Protein AF-A0A7Y4XYX1-F1 (afdb_monomer)

Foldseek 3Di:
DDDDDDDDDDPPPPPPPPPDPDDDFKAFDPVLFFFQKWKFQKAAAPDQKKKKKKKWQAAQFWFKKKKFQAFWFQGARLDIWIWTAAGGGMFMWMWYADPVGFTWIAGPAQTQIVVRADNVTDGGHQQQFPPGDSLRSRMGIMMMGTLFTFQDPQCNQQRDDDPRHGNHSCSVVVCDVVQQWDAADAAKQFLNRHGHDDATHRGFKHRGGMAMKMWMANNQLREIEITGTRGMHQQADGGGGDDGCPDLQDVCPPALQGGQRQKAWDAAPVGIDIDGQPDHSPPQDQVPPPQDLHGDTPPNDPSPNSMDRHRNPRLWQNLFFQKWKDKFAEDDLPAQFDKWKKWKKAFRCLSSQAAAALDFDWPDDPPPRDIGQGRRGDPPASKFWKWWWWAAPVGDIDTPFADDDDPPDPDGHTDIDNINIEIEIEYAPPDDDARPFNNDPRYDYDHDPDRITMIMIGRHPHPDVDPDDSSYRGHGRIFIWMKMKTANNVDSSHIYIYTGGIDGHRHD

Nearest PDB structures (foldseek):
  7n8g-assembly1_B  TM=4.704E-01  e=9.169E-02  Homo sapiens
  7n57-assembly1_B  TM=4.884E-01  e=1.777E-01  Homo sapiens
  4uw5-assembly6_F  TM=4.939E-01  e=2.473E-01  Homo sapiens
  1q56-assembly1_A  TM=2.181E-01  e=4.062E-01  Gallus gallus
  1hn0-assembly1_A  TM=3.254E-01  e=6.759E+00  Proteus vulgaris

Structure (mmCIF, N/CA/C/O backbone):
data_AF-A0A7Y4XYX1-F1
#
_entry.id   AF-A0A7Y4XYX1-F1
#
loop_
_atom_site.group_PDB
_atom_site.id
_atom_site.type_symbol
_atom_site.label_atom_id
_atom_site.label_alt_id
_atom_site.label_comp_id
_atom_site.label_asym_id
_atom_site.label_entity_id
_atom_site.label_seq_id
_atom_site.pdbx_PDB_ins_code
_atom_site.Cartn_x
_atom_site.Cartn_y
_atom_site.Cartn_z
_atom_site.occupancy
_atom_site.B_iso_or_equiv
_atom_site.auth_seq_id
_atom_site.auth_comp_id
_atom_site.auth_asym_id
_atom_site.auth_atom_id
_atom_site.pdbx_PDB_model_num
ATOM 1 N N . MET A 1 1 ? 25.611 -60.795 -8.128 1.00 40.38 1 MET A N 1
ATOM 2 C CA . MET A 1 1 ? 26.509 -59.822 -7.470 1.00 40.38 1 MET A CA 1
ATOM 3 C C . MET A 1 1 ? 26.422 -58.515 -8.244 1.00 40.38 1 MET A C 1
ATOM 5 O O . MET A 1 1 ? 26.991 -58.467 -9.311 1.00 40.38 1 MET A O 1
ATOM 9 N N . PHE A 1 2 ? 25.654 -57.528 -7.774 1.00 30.88 2 PHE A N 1
ATOM 10 C CA . PHE A 1 2 ? 25.781 -56.094 -8.101 1.00 30.88 2 PHE A CA 1
ATOM 11 C C . PHE A 1 2 ? 24.945 -55.349 -7.049 1.00 30.88 2 PHE A C 1
ATOM 13 O O . PHE A 1 2 ? 23.715 -55.367 -7.079 1.00 30.88 2 PHE A O 1
ATOM 20 N N . LYS A 1 3 ? 25.619 -54.825 -6.018 1.00 29.83 3 LYS A N 1
ATOM 21 C CA . LYS A 1 3 ? 24.997 -54.106 -4.898 1.00 29.83 3 LYS A CA 1
ATOM 22 C C . LYS A 1 3 ? 24.680 -52.678 -5.348 1.00 29.83 3 LYS A C 1
ATOM 24 O O . LYS A 1 3 ? 25.569 -51.972 -5.807 1.00 29.83 3 LYS A O 1
ATOM 29 N N . LYS A 1 4 ? 23.418 -52.268 -5.197 1.00 34.66 4 LYS A N 1
ATOM 30 C CA . LYS A 1 4 ? 22.943 -50.898 -5.432 1.00 34.66 4 LYS A CA 1
ATOM 31 C C . LYS A 1 4 ? 23.562 -49.957 -4.392 1.00 34.66 4 LYS A C 1
ATOM 33 O O . LYS A 1 4 ? 23.208 -50.027 -3.217 1.00 34.66 4 LYS A O 1
ATOM 38 N N . THR A 1 5 ? 24.468 -49.084 -4.813 1.00 34.94 5 THR A N 1
ATOM 39 C CA . THR A 1 5 ? 24.958 -47.948 -4.026 1.00 34.94 5 THR A CA 1
ATOM 40 C C . THR A 1 5 ? 23.905 -46.842 -4.047 1.00 34.94 5 THR A C 1
ATOM 42 O O . THR A 1 5 ? 23.664 -46.211 -5.071 1.00 34.94 5 THR A O 1
ATOM 45 N N . LYS A 1 6 ? 23.234 -46.627 -2.911 1.00 33.09 6 LYS A N 1
ATOM 46 C CA . LYS A 1 6 ? 22.419 -45.430 -2.682 1.00 33.09 6 LYS A CA 1
ATOM 47 C C . LYS A 1 6 ? 23.367 -44.294 -2.299 1.00 33.09 6 LYS A C 1
ATOM 49 O O . LYS A 1 6 ? 24.020 -44.376 -1.263 1.00 33.09 6 LYS A O 1
ATOM 54 N N . ILE A 1 7 ? 23.448 -43.267 -3.138 1.00 34.38 7 ILE A N 1
ATOM 55 C CA . ILE A 1 7 ? 24.066 -41.985 -2.792 1.00 34.38 7 ILE A CA 1
ATOM 56 C C . ILE A 1 7 ? 23.113 -41.304 -1.806 1.00 34.38 7 ILE A C 1
ATOM 58 O O . ILE A 1 7 ? 21.995 -40.944 -2.166 1.00 34.38 7 ILE A O 1
ATOM 62 N N . ALA A 1 8 ? 23.523 -41.202 -0.544 1.00 28.36 8 ALA A N 1
ATOM 63 C CA . ALA A 1 8 ? 22.825 -40.415 0.460 1.00 28.36 8 ALA A CA 1
ATOM 64 C C . ALA A 1 8 ? 23.229 -38.946 0.279 1.00 28.36 8 ALA A C 1
ATOM 66 O O . ALA A 1 8 ? 24.360 -38.570 0.579 1.00 28.36 8 ALA A O 1
ATOM 67 N N . ALA A 1 9 ? 22.317 -38.128 -0.244 1.00 27.92 9 ALA A N 1
ATOM 68 C CA . ALA A 1 9 ? 22.434 -36.679 -0.178 1.00 27.92 9 ALA A CA 1
ATOM 69 C C . ALA A 1 9 ? 22.230 -36.253 1.284 1.00 27.92 9 ALA A C 1
ATOM 71 O O . ALA A 1 9 ? 21.150 -36.429 1.846 1.00 27.92 9 ALA A O 1
ATOM 72 N N . ALA A 1 10 ? 23.285 -35.744 1.916 1.00 27.44 10 ALA A N 1
ATOM 73 C CA . ALA A 1 10 ? 23.218 -35.166 3.247 1.00 27.44 10 ALA A CA 1
ATOM 74 C C . ALA A 1 10 ? 22.551 -33.784 3.165 1.00 27.44 10 ALA A C 1
ATOM 76 O O . ALA A 1 10 ? 23.208 -32.775 2.926 1.00 27.44 10 ALA A O 1
ATOM 77 N N . THR A 1 11 ? 21.234 -33.729 3.356 1.00 26.12 11 THR A N 1
ATOM 78 C CA . THR A 1 11 ? 20.535 -32.490 3.711 1.00 26.12 11 THR A CA 1
ATOM 79 C C . THR A 1 11 ? 20.850 -32.170 5.167 1.00 26.12 11 THR A C 1
ATOM 81 O O . THR A 1 11 ? 20.250 -32.734 6.082 1.00 26.12 11 THR A O 1
ATOM 84 N N . VAL A 1 12 ? 21.814 -31.283 5.397 1.00 26.92 12 VAL A N 1
ATOM 85 C CA . VAL A 1 12 ? 22.026 -30.679 6.714 1.00 26.92 12 VAL A CA 1
ATOM 86 C C . VAL A 1 12 ? 20.959 -29.599 6.899 1.00 26.92 12 VAL A C 1
ATOM 88 O O . VAL A 1 12 ? 21.118 -28.459 6.475 1.00 26.92 12 VAL A O 1
ATOM 91 N N . ALA A 1 13 ? 19.835 -29.983 7.502 1.00 28.19 13 ALA A N 1
ATOM 92 C CA . ALA A 1 13 ? 18.876 -29.049 8.074 1.00 28.19 13 ALA A CA 1
ATOM 93 C C . ALA A 1 13 ? 19.444 -28.537 9.409 1.00 28.19 13 ALA A C 1
ATOM 95 O O . ALA A 1 13 ? 19.307 -29.189 10.442 1.00 28.19 13 ALA A O 1
ATOM 96 N N . LEU A 1 14 ? 20.113 -27.382 9.393 1.00 25.75 14 LEU A N 1
ATOM 97 C CA . LEU A 1 14 ? 20.488 -26.662 10.613 1.00 25.75 14 LEU A CA 1
ATOM 98 C C . LEU A 1 14 ? 19.284 -25.851 11.112 1.00 25.75 14 LEU A C 1
ATOM 100 O O . LEU A 1 14 ? 19.189 -24.646 10.916 1.00 25.75 14 LEU A O 1
ATOM 104 N N . LEU A 1 15 ? 18.350 -26.541 11.767 1.00 35.44 15 LEU A N 1
ATOM 105 C CA . LEU A 1 15 ? 17.369 -25.932 12.667 1.00 35.44 15 LEU A CA 1
ATOM 106 C C . LEU A 1 15 ? 18.034 -25.725 14.034 1.00 35.44 15 LEU A C 1
ATOM 108 O O . LEU A 1 15 ? 17.844 -26.510 14.959 1.00 35.44 15 LEU A O 1
ATOM 112 N N . SER A 1 16 ? 18.834 -24.670 14.173 1.00 28.83 16 SER A N 1
ATOM 113 C CA . SER A 1 16 ? 19.237 -24.164 15.486 1.00 28.83 16 SER A CA 1
ATOM 114 C C . SER A 1 16 ? 18.281 -23.047 15.895 1.00 28.83 16 SER A C 1
ATOM 116 O O . SER A 1 16 ? 18.517 -21.872 15.619 1.00 28.83 16 SER A O 1
ATOM 118 N N . VAL A 1 17 ? 17.178 -23.422 16.546 1.00 34.75 17 VAL A N 1
ATOM 119 C CA . VAL A 1 17 ? 16.294 -22.481 17.245 1.00 34.75 17 VAL A CA 1
ATOM 120 C C . VAL A 1 17 ? 16.993 -22.070 18.541 1.00 34.75 17 VAL A C 1
ATOM 122 O O . VAL A 1 17 ? 16.792 -22.672 19.592 1.00 34.75 17 VAL A O 1
ATOM 125 N N . ALA A 1 18 ? 17.850 -21.053 18.470 1.00 29.06 18 ALA A N 1
ATOM 126 C CA . ALA A 1 18 ? 18.211 -20.294 19.657 1.00 29.06 18 ALA A CA 1
ATOM 127 C C . ALA A 1 18 ? 17.038 -19.353 19.962 1.00 29.06 18 ALA A C 1
ATOM 129 O O . ALA A 1 18 ? 16.850 -18.337 19.295 1.00 29.06 18 ALA A O 1
ATOM 130 N N . ALA A 1 19 ? 16.214 -19.727 20.941 1.00 31.66 19 ALA A N 1
ATOM 131 C CA . ALA A 1 19 ? 15.187 -18.861 21.502 1.00 31.66 19 ALA A CA 1
ATOM 132 C C . ALA A 1 19 ? 15.864 -17.718 22.273 1.00 31.66 19 ALA A C 1
ATOM 134 O O . ALA A 1 19 ? 16.053 -17.790 23.486 1.00 31.66 19 ALA A O 1
ATOM 135 N N . VAL A 1 20 ? 16.265 -16.667 21.560 1.00 33.00 20 VAL A N 1
ATOM 136 C CA . VAL A 1 20 ? 16.598 -15.391 22.188 1.00 33.00 20 VAL A CA 1
ATOM 137 C C . VAL A 1 20 ? 15.272 -14.710 22.504 1.00 33.00 20 VAL A C 1
ATOM 139 O O . VAL A 1 20 ? 14.516 -14.354 21.601 1.00 33.00 20 VAL A O 1
ATOM 142 N N . GLN A 1 21 ? 14.969 -14.577 23.795 1.00 34.16 21 GLN A N 1
ATOM 143 C CA . GLN A 1 21 ? 13.880 -13.732 24.278 1.00 34.16 21 GLN A CA 1
ATOM 144 C C . GLN A 1 21 ? 14.249 -12.265 24.033 1.00 34.16 21 GLN A C 1
ATOM 146 O O . GLN A 1 21 ? 14.722 -11.582 24.933 1.00 34.16 21 GLN A O 1
ATOM 151 N N . ASN A 1 22 ? 14.064 -11.786 22.808 1.00 36.97 22 ASN A N 1
ATOM 152 C CA . ASN A 1 22 ? 14.011 -10.358 22.535 1.00 36.97 22 ASN A CA 1
ATOM 153 C C . ASN A 1 22 ? 12.549 -9.979 22.324 1.00 36.97 22 ASN A C 1
ATOM 155 O O . ASN A 1 22 ? 11.786 -10.735 21.718 1.00 36.97 22 ASN A O 1
ATOM 159 N N . ALA A 1 23 ? 12.163 -8.814 22.840 1.00 46.81 23 ALA A N 1
ATOM 160 C CA . ALA A 1 23 ? 10.907 -8.170 22.496 1.00 46.81 23 ALA A CA 1
ATOM 161 C C . ALA A 1 23 ? 10.681 -8.224 20.972 1.00 46.81 23 ALA A C 1
ATOM 163 O O . ALA A 1 23 ? 11.627 -8.151 20.189 1.00 46.81 23 ALA A O 1
ATOM 164 N N . SER A 1 24 ? 9.430 -8.420 20.559 1.00 78.69 24 SER A N 1
ATOM 165 C CA . SER A 1 24 ? 9.021 -8.602 19.166 1.00 78.69 24 SER A CA 1
ATOM 166 C C . SER A 1 24 ? 9.495 -7.448 18.268 1.00 78.69 24 SER A C 1
ATOM 168 O O . SER A 1 24 ? 8.805 -6.444 18.147 1.00 78.69 24 SER A O 1
ATOM 170 N N . ALA A 1 25 ? 10.658 -7.600 17.634 1.00 82.75 25 ALA 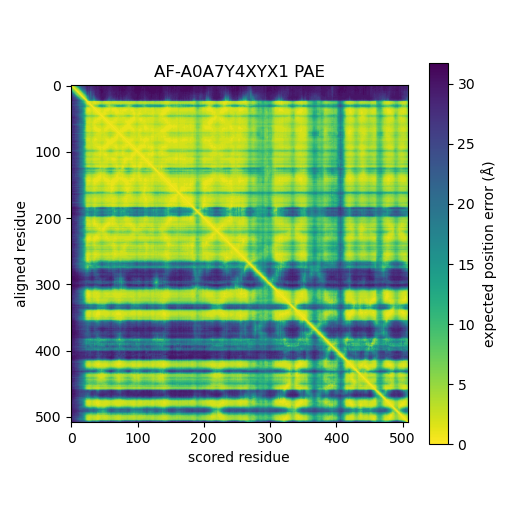A N 1
ATOM 171 C CA . ALA A 1 25 ? 11.253 -6.621 16.726 1.00 82.75 25 ALA A CA 1
ATOM 172 C C . ALA A 1 25 ? 10.533 -6.576 15.369 1.00 82.75 25 ALA A C 1
ATOM 174 O O . ALA A 1 25 ? 10.026 -7.607 14.904 1.00 82.75 25 ALA A O 1
ATOM 175 N N . VAL A 1 26 ? 10.516 -5.399 14.731 1.00 90.12 26 VAL A N 1
ATOM 176 C CA . VAL A 1 26 ? 9.963 -5.186 13.385 1.00 90.12 26 VAL A CA 1
ATOM 177 C C . VAL A 1 26 ? 10.693 -6.080 12.392 1.00 90.12 26 VAL A C 1
ATOM 179 O O . VAL A 1 26 ? 11.920 -6.111 12.356 1.00 90.12 26 VAL A O 1
ATOM 182 N N . ALA A 1 27 ? 9.951 -6.807 11.563 1.00 90.12 27 ALA A N 1
ATOM 183 C CA . ALA A 1 27 ? 10.533 -7.701 10.570 1.00 90.12 27 ALA A CA 1
ATOM 184 C C . ALA A 1 27 ? 9.602 -7.872 9.373 1.00 90.12 27 ALA A C 1
ATOM 186 O O . ALA A 1 27 ? 8.383 -7.741 9.500 1.00 90.12 27 ALA A O 1
ATOM 187 N N . ILE A 1 28 ? 10.169 -8.240 8.226 1.00 91.19 28 ILE A N 1
ATOM 188 C CA . ILE A 1 28 ? 9.367 -8.732 7.104 1.00 91.19 28 ILE A CA 1
ATOM 189 C C . ILE A 1 28 ? 8.772 -10.087 7.482 1.00 91.19 28 ILE A C 1
ATOM 191 O O . ILE A 1 28 ? 9.432 -10.944 8.075 1.00 91.19 28 ILE A O 1
ATOM 195 N N . ASP A 1 29 ? 7.493 -10.252 7.179 1.00 89.75 29 ASP A N 1
ATOM 196 C CA . ASP A 1 29 ? 6.760 -11.482 7.410 1.00 89.75 29 ASP A CA 1
ATOM 197 C C . ASP A 1 29 ? 6.753 -12.349 6.151 1.00 89.75 29 ASP A C 1
ATOM 199 O O . ASP A 1 29 ? 5.841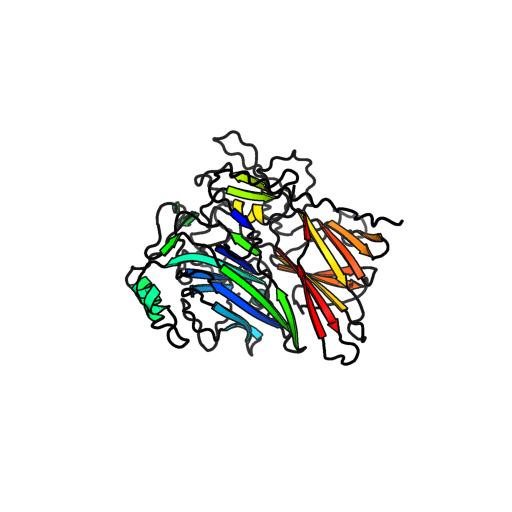 -12.284 5.331 1.00 89.75 29 ASP A O 1
ATOM 203 N N . GLU A 1 30 ? 7.770 -13.198 6.026 1.00 83.56 30 GLU A N 1
ATOM 204 C CA . GLU A 1 30 ? 7.888 -14.159 4.923 1.00 83.56 30 GLU A CA 1
ATOM 205 C C . GLU A 1 30 ? 6.758 -15.199 4.915 1.00 83.56 30 GLU A C 1
ATOM 207 O O . GLU A 1 30 ? 6.459 -15.781 3.877 1.00 83.56 30 GLU A O 1
ATOM 212 N N . SER A 1 31 ? 6.104 -15.425 6.062 1.00 77.31 31 SER A N 1
ATOM 213 C CA . SER A 1 31 ? 4.986 -16.366 6.163 1.00 77.31 31 SER A CA 1
ATOM 214 C C . SER A 1 31 ? 3.663 -15.782 5.664 1.00 77.31 31 SER A C 1
ATOM 216 O O . SER A 1 31 ? 2.738 -16.542 5.380 1.00 77.31 31 SER A O 1
ATOM 218 N N . GLY A 1 32 ? 3.555 -14.449 5.589 1.00 73.56 32 GLY A N 1
ATOM 219 C CA . GLY A 1 32 ? 2.331 -13.731 5.228 1.00 73.56 32 GLY A CA 1
ATOM 220 C C . GLY A 1 32 ? 1.150 -13.952 6.185 1.00 73.56 32 GLY A C 1
ATOM 221 O O . GLY A 1 32 ? 0.007 -13.763 5.776 1.00 73.56 32 GLY A O 1
ATOM 222 N N . GLN A 1 33 ? 1.394 -14.391 7.424 1.00 79.38 33 GLN A N 1
ATOM 223 C CA . GLN A 1 33 ? 0.358 -14.792 8.390 1.00 79.38 33 GLN A CA 1
ATOM 224 C C . GLN A 1 33 ? 0.300 -13.937 9.659 1.00 79.38 33 GLN A C 1
ATOM 226 O O . GLN A 1 33 ? -0.669 -14.035 10.404 1.00 79.38 33 GLN A O 1
ATOM 231 N N . ASN A 1 34 ? 1.308 -13.113 9.924 1.00 89.38 34 ASN A N 1
ATOM 232 C CA . ASN A 1 34 ? 1.463 -12.323 11.147 1.00 89.38 34 ASN A CA 1
ATOM 233 C C . ASN A 1 34 ? 1.621 -10.824 10.858 1.00 89.38 34 ASN A C 1
ATOM 235 O O . ASN A 1 34 ? 1.906 -10.040 11.765 1.00 89.38 34 ASN A O 1
ATOM 239 N N . ALA A 1 35 ? 1.445 -10.410 9.603 1.00 95.56 35 ALA A N 1
ATOM 240 C CA . ALA A 1 35 ? 1.638 -9.029 9.203 1.00 95.56 35 ALA A CA 1
ATOM 241 C C . ALA A 1 35 ? 0.633 -8.100 9.893 1.00 95.56 35 ALA A C 1
ATOM 243 O O . ALA A 1 35 ? -0.556 -8.404 9.993 1.00 95.56 35 ALA A O 1
ATOM 244 N N . GLN A 1 36 ? 1.132 -6.959 10.350 1.00 97.06 36 GLN A N 1
ATOM 245 C CA . GLN A 1 36 ? 0.350 -5.819 10.824 1.00 97.06 36 GLN A CA 1
ATOM 246 C C . GLN A 1 36 ? 0.325 -4.703 9.774 1.00 97.06 36 GLN A C 1
ATOM 248 O O . GLN A 1 36 ? -0.573 -3.871 9.790 1.00 97.06 36 GLN A O 1
ATOM 253 N N . VAL A 1 37 ? 1.298 -4.680 8.858 1.00 98.06 37 VAL A N 1
ATOM 254 C CA . VAL A 1 37 ? 1.382 -3.707 7.766 1.00 98.06 37 VAL A CA 1
ATOM 255 C C . VAL A 1 37 ? 1.563 -4.446 6.443 1.00 98.06 37 VAL A C 1
ATOM 257 O O . VAL A 1 37 ? 2.356 -5.384 6.360 1.00 98.06 37 VAL A O 1
ATOM 260 N N . LEU A 1 38 ? 0.842 -4.013 5.411 1.00 98.25 38 LEU A N 1
ATOM 261 C CA . LEU A 1 38 ? 1.029 -4.428 4.023 1.00 98.25 38 LEU A CA 1
ATOM 262 C C . LEU A 1 38 ? 1.342 -3.184 3.189 1.00 98.25 38 LEU A C 1
ATOM 264 O O . LEU A 1 38 ? 0.570 -2.226 3.199 1.00 98.25 38 LEU A O 1
ATOM 268 N N . VAL A 1 39 ? 2.446 -3.205 2.443 1.00 98.25 39 VAL A N 1
ATOM 269 C CA . VAL A 1 39 ? 2.768 -2.148 1.474 1.00 98.25 39 VAL A CA 1
ATOM 270 C C . VAL A 1 39 ? 2.703 -2.738 0.072 1.00 98.25 39 VAL A C 1
ATOM 272 O O . VAL A 1 39 ? 3.575 -3.512 -0.326 1.00 98.25 39 VAL A O 1
ATOM 275 N N . PHE A 1 40 ? 1.648 -2.407 -0.669 1.00 98.31 40 PHE A N 1
ATOM 276 C CA . PHE A 1 40 ? 1.491 -2.813 -2.061 1.00 98.31 40 PHE A CA 1
ATOM 277 C C . PHE A 1 40 ? 2.304 -1.876 -2.948 1.00 98.31 40 PHE A C 1
ATOM 279 O O . PHE A 1 40 ? 2.088 -0.668 -2.881 1.00 98.31 40 PHE A O 1
ATOM 286 N N . PRO A 1 41 ? 3.195 -2.396 -3.804 1.00 97.44 41 PRO A N 1
ATOM 287 C CA . PRO A 1 41 ? 4.208 -1.575 -4.458 1.00 97.44 41 PRO A CA 1
ATOM 288 C C . PRO A 1 41 ? 3.654 -0.639 -5.531 1.00 97.44 41 PRO A C 1
ATOM 290 O O . PRO A 1 41 ? 4.322 0.340 -5.851 1.00 97.44 41 PRO A O 1
ATOM 293 N N . TYR A 1 42 ? 2.484 -0.936 -6.110 1.00 98.06 42 TYR A N 1
ATOM 294 C CA . TYR A 1 42 ? 1.976 -0.180 -7.250 1.00 98.06 42 TYR A CA 1
ATOM 295 C C . TYR A 1 42 ? 0.459 -0.246 -7.411 1.00 98.06 42 TYR A C 1
ATOM 297 O O . TYR A 1 42 ? -0.139 -1.305 -7.197 1.00 98.06 42 TYR A O 1
ATOM 305 N N . TYR A 1 43 ? -0.127 0.867 -7.848 1.00 97.94 43 TYR A N 1
ATOM 306 C CA . TYR A 1 43 ? -1.399 0.953 -8.558 1.00 97.94 43 TYR A CA 1
ATOM 307 C C . TYR A 1 43 ? -1.222 1.752 -9.848 1.00 97.94 43 TYR A C 1
ATOM 309 O O . TYR A 1 43 ? -0.420 2.684 -9.911 1.00 97.94 43 TYR A O 1
ATOM 317 N N . ASN A 1 44 ? -2.034 1.421 -10.846 1.00 96.50 44 ASN A N 1
ATOM 318 C CA . ASN A 1 44 ? -2.178 2.167 -12.083 1.00 96.50 44 ASN A CA 1
ATOM 319 C C . ASN A 1 44 ? -3.651 2.263 -12.512 1.00 96.50 44 ASN A C 1
ATOM 321 O O . ASN A 1 44 ? -4.394 1.278 -12.469 1.00 96.50 44 ASN A O 1
ATOM 325 N N . THR A 1 45 ? -4.045 3.455 -12.951 1.00 96.25 45 THR A N 1
ATOM 326 C CA . THR A 1 45 ? -5.351 3.773 -13.556 1.00 96.25 45 THR A CA 1
ATOM 327 C C . THR A 1 45 ? -5.217 4.440 -14.934 1.00 96.25 45 THR A C 1
ATOM 329 O O . THR A 1 45 ? -6.202 4.874 -15.529 1.00 96.25 45 THR A O 1
ATOM 332 N N . ASN A 1 46 ? -3.990 4.554 -15.453 1.00 92.94 46 ASN A N 1
ATOM 333 C CA . ASN A 1 46 ? -3.702 5.148 -16.752 1.00 92.94 46 ASN A CA 1
ATOM 334 C C . ASN A 1 46 ? -3.945 4.172 -17.904 1.00 92.94 46 ASN A C 1
ATOM 336 O O . ASN A 1 46 ? -3.746 2.968 -17.781 1.00 92.94 46 ASN A O 1
ATOM 340 N N . ASN A 1 47 ? -4.286 4.717 -19.074 1.00 89.56 47 ASN A N 1
ATOM 341 C CA . ASN A 1 47 ? -4.124 4.038 -20.364 1.00 89.56 47 ASN A CA 1
ATOM 342 C C . ASN A 1 47 ? -4.747 2.626 -20.437 1.00 89.56 47 ASN A C 1
ATOM 344 O O . ASN A 1 47 ? -4.132 1.691 -20.956 1.00 89.56 47 ASN A O 1
ATOM 348 N N . GLY A 1 48 ? -5.969 2.477 -19.912 1.00 89.25 48 GLY A N 1
ATOM 349 C CA . GLY A 1 48 ? -6.714 1.212 -19.915 1.00 89.25 48 GLY A CA 1
ATOM 350 C C . GLY A 1 48 ? -6.419 0.287 -18.735 1.00 89.25 48 GLY A C 1
ATOM 351 O O . GLY A 1 48 ? -6.953 -0.820 -18.705 1.00 89.25 48 GLY A O 1
ATOM 352 N N . PHE A 1 49 ? -5.602 0.722 -17.771 1.00 94.25 49 PHE A N 1
ATOM 353 C CA . PHE A 1 49 ? -5.368 -0.025 -16.543 1.00 94.25 49 PHE A CA 1
ATOM 354 C C . PHE A 1 49 ? -6.413 0.257 -15.466 1.00 94.25 49 PHE A C 1
ATOM 356 O O . PHE A 1 49 ? -6.886 1.380 -15.293 1.00 94.25 49 PHE A O 1
ATOM 363 N N . GLN A 1 50 ? -6.693 -0.781 -14.688 1.00 96.56 50 GLN A N 1
ATOM 364 C CA . GLN A 1 50 ? -7.294 -0.691 -13.366 1.00 96.56 50 GLN A CA 1
ATOM 365 C C . GLN A 1 50 ? -6.536 -1.602 -12.402 1.00 96.56 50 GLN A C 1
ATOM 367 O O . GLN A 1 50 ? -5.963 -2.616 -12.803 1.00 96.56 50 GLN A O 1
ATOM 372 N N . SER A 1 51 ? -6.539 -1.256 -11.120 1.00 97.94 51 SER A N 1
ATOM 373 C CA . SER A 1 51 ? -5.853 -2.015 -10.072 1.00 97.94 51 SER A CA 1
ATOM 374 C C . SER A 1 51 ? -6.844 -2.471 -9.023 1.00 97.94 51 SER A C 1
ATOM 376 O O . SER A 1 51 ? -7.620 -1.656 -8.536 1.00 97.94 51 SER A O 1
ATOM 378 N N . ALA A 1 52 ? -6.804 -3.737 -8.631 1.00 97.62 52 ALA A N 1
ATOM 379 C CA . ALA A 1 52 ? -7.660 -4.253 -7.569 1.00 97.62 52 ALA A CA 1
ATOM 380 C C . ALA A 1 52 ? -6.832 -4.843 -6.432 1.00 97.62 52 ALA A C 1
ATOM 382 O O . ALA A 1 52 ? -5.803 -5.478 -6.664 1.00 97.62 52 ALA A O 1
ATOM 383 N N . TYR A 1 53 ? -7.304 -4.635 -5.207 1.00 98.50 53 TYR A N 1
ATOM 384 C CA . TYR A 1 53 ? -6.632 -5.005 -3.967 1.00 98.50 53 TYR A CA 1
ATOM 385 C C . TYR A 1 53 ? -7.530 -5.912 -3.152 1.00 98.50 53 TYR A C 1
ATOM 387 O O . TYR A 1 53 ? -8.732 -5.680 -3.053 1.00 98.50 53 TYR A O 1
ATOM 395 N N . ASN A 1 54 ? -6.919 -6.927 -2.555 1.00 97.81 54 ASN A N 1
ATOM 396 C CA . ASN A 1 54 ? -7.584 -7.943 -1.761 1.00 97.81 54 ASN A CA 1
ATOM 397 C C . ASN A 1 54 ? -6.840 -8.066 -0.436 1.00 97.81 54 ASN A C 1
ATOM 399 O O . ASN A 1 54 ? -5.646 -8.375 -0.418 1.00 97.81 54 ASN A O 1
ATOM 403 N N . ILE A 1 55 ? -7.534 -7.801 0.664 1.00 98.12 55 ILE A N 1
ATOM 404 C CA . ILE A 1 55 ? -6.981 -7.759 2.016 1.00 98.12 55 ILE A CA 1
ATOM 405 C C . ILE A 1 55 ? -7.776 -8.745 2.864 1.00 98.12 55 ILE A C 1
ATOM 407 O O . ILE A 1 55 ? -9.001 -8.717 2.884 1.00 98.12 55 ILE A O 1
ATOM 411 N N . ARG A 1 56 ? -7.086 -9.626 3.581 1.00 97.44 56 ARG A N 1
ATOM 412 C CA . ARG A 1 56 ? -7.683 -10.613 4.483 1.00 97.44 56 ARG A CA 1
ATOM 413 C C . ARG A 1 56 ? -7.297 -10.321 5.914 1.00 97.44 56 ARG A C 1
ATOM 415 O O . ARG A 1 56 ? -6.120 -10.123 6.207 1.00 97.44 56 ARG A O 1
ATOM 422 N N . ASN A 1 57 ? -8.278 -10.430 6.795 1.00 97.62 57 ASN A N 1
ATOM 423 C CA . ASN A 1 57 ? -8.060 -10.686 8.204 1.00 97.62 57 ASN A CA 1
ATOM 424 C C . ASN A 1 57 ? -8.096 -12.199 8.418 1.00 97.62 57 ASN A C 1
ATOM 426 O O . ASN A 1 57 ? -9.158 -12.804 8.367 1.00 97.62 57 ASN A O 1
ATOM 430 N N . THR A 1 58 ? -6.956 -12.829 8.678 1.00 96.31 58 THR A N 1
ATOM 431 C CA . THR A 1 58 ? -6.887 -14.287 8.874 1.00 96.31 58 THR A CA 1
ATOM 432 C C . THR A 1 58 ? -7.213 -14.723 10.305 1.00 96.31 58 THR A C 1
ATOM 434 O O . THR A 1 58 ? -7.222 -15.915 10.608 1.00 96.31 58 THR A O 1
ATOM 437 N N . THR A 1 59 ? -7.488 -13.775 11.203 1.00 97.19 59 THR A N 1
ATOM 438 C CA . THR A 1 59 ? -7.662 -14.044 12.633 1.00 97.19 59 THR A CA 1
ATOM 439 C C . THR A 1 59 ? -9.130 -14.175 13.030 1.00 97.19 59 THR A C 1
ATOM 441 O O . THR A 1 59 ? -10.043 -13.773 12.311 1.00 97.19 59 THR A O 1
ATOM 444 N N . ASN A 1 60 ? -9.366 -14.681 14.241 1.00 96.94 60 ASN A N 1
ATOM 445 C CA . ASN A 1 60 ? -10.689 -14.708 14.863 1.00 96.94 60 ASN A CA 1
ATOM 446 C C . ASN A 1 60 ? -11.066 -13.380 15.562 1.00 96.94 60 ASN A C 1
ATOM 448 O O . ASN A 1 60 ? -12.041 -13.337 16.312 1.00 96.94 60 ASN A O 1
ATOM 452 N N . GLN A 1 61 ? -10.296 -12.310 15.352 1.00 97.69 61 GLN A N 1
ATOM 453 C CA . GLN A 1 61 ? -10.473 -11.016 16.009 1.00 97.69 61 GLN A CA 1
ATOM 454 C C . GLN A 1 61 ? -11.003 -9.976 15.023 1.00 97.69 61 GLN A C 1
ATOM 456 O O . GLN A 1 61 ? -10.689 -10.030 13.841 1.00 97.69 61 GLN A O 1
ATOM 461 N N . THR A 1 62 ? -11.796 -9.016 15.503 1.00 98.56 62 THR A N 1
ATOM 462 C CA . THR A 1 62 ? -12.225 -7.870 14.683 1.00 98.56 62 THR A CA 1
ATOM 463 C C . THR A 1 62 ? -11.088 -6.859 14.603 1.00 98.56 62 THR A C 1
ATOM 465 O O . THR A 1 62 ? -10.545 -6.477 15.639 1.00 98.56 62 THR A O 1
ATOM 468 N N . LYS A 1 63 ? -10.730 -6.414 13.399 1.00 98.38 63 LYS A N 1
ATOM 469 C CA . LYS A 1 63 ? -9.606 -5.501 13.163 1.00 98.38 63 LYS A CA 1
ATOM 470 C C . LYS A 1 63 ? -10.089 -4.142 12.689 1.00 98.38 63 LYS A C 1
ATOM 472 O O . LYS A 1 63 ? -10.958 -4.065 11.828 1.00 98.38 63 LYS A O 1
ATOM 477 N N . ALA A 1 64 ? -9.482 -3.087 13.215 1.00 98.38 64 ALA A N 1
ATOM 478 C CA . ALA A 1 64 ? -9.539 -1.760 12.625 1.00 98.38 64 ALA A CA 1
ATOM 479 C C . ALA A 1 64 ? -8.267 -1.560 11.789 1.00 98.38 64 ALA A C 1
ATOM 481 O O . ALA A 1 64 ? -7.158 -1.804 12.266 1.00 98.38 64 ALA A O 1
ATOM 482 N N . VAL A 1 65 ? -8.424 -1.155 10.535 1.00 98.25 65 VAL A N 1
ATOM 483 C CA . VAL A 1 65 ? -7.348 -1.083 9.541 1.00 98.25 65 VAL A CA 1
ATOM 484 C C . VAL A 1 65 ? -7.415 0.265 8.834 1.00 98.25 65 VAL A C 1
ATOM 486 O O . VAL A 1 65 ? -8.490 0.683 8.422 1.00 98.25 65 VAL A O 1
ATOM 489 N N . LYS A 1 66 ? -6.283 0.947 8.687 1.00 97.75 66 LYS A N 1
ATOM 490 C CA . LYS A 1 66 ? -6.140 2.162 7.881 1.00 97.75 66 LYS A CA 1
ATOM 491 C C . LYS A 1 66 ? -5.677 1.758 6.483 1.00 97.75 66 LYS A C 1
ATOM 493 O O . LYS A 1 66 ? -4.678 1.053 6.361 1.00 97.75 66 LYS A O 1
ATOM 498 N N . VAL A 1 67 ? -6.376 2.208 5.446 1.00 98.31 67 VAL A N 1
ATOM 499 C CA . VAL A 1 67 ? -5.949 2.080 4.045 1.00 98.31 67 VAL A CA 1
ATOM 500 C C . VAL A 1 67 ? -5.576 3.465 3.537 1.00 98.31 67 VAL A C 1
ATOM 502 O O . VAL A 1 67 ? -6.361 4.403 3.678 1.00 98.31 67 VAL A O 1
ATOM 505 N N . ARG A 1 68 ? -4.386 3.596 2.950 1.00 95.69 68 ARG A N 1
ATOM 506 C CA . ARG A 1 68 ? -3.865 4.854 2.403 1.00 95.69 68 ARG A CA 1
ATOM 507 C C . ARG A 1 68 ? -3.441 4.647 0.962 1.00 95.69 68 ARG A C 1
ATOM 509 O O . ARG A 1 68 ? -2.711 3.707 0.655 1.00 95.69 68 ARG A O 1
ATOM 516 N N . ILE A 1 69 ? -3.887 5.537 0.089 1.00 97.44 69 ILE A N 1
ATOM 517 C CA . ILE A 1 69 ? -3.512 5.562 -1.318 1.00 97.44 69 ILE A CA 1
ATOM 518 C C . ILE A 1 69 ? -2.573 6.746 -1.512 1.00 97.44 69 ILE A C 1
ATOM 520 O O . ILE A 1 69 ? -2.949 7.897 -1.283 1.00 97.44 69 ILE A O 1
ATOM 524 N N . ARG A 1 70 ? -1.339 6.443 -1.910 1.00 94.38 70 ARG A N 1
ATOM 525 C CA . ARG A 1 70 ? -0.239 7.401 -2.023 1.00 94.38 70 ARG A CA 1
ATOM 526 C C . ARG A 1 70 ? 0.107 7.610 -3.489 1.00 94.38 70 ARG A C 1
ATOM 528 O O . ARG A 1 70 ? 0.269 6.634 -4.213 1.00 94.38 70 ARG A O 1
ATOM 535 N N . GLU A 1 71 ? 0.207 8.847 -3.956 1.00 94.50 71 GLU A N 1
ATOM 536 C CA . GLU A 1 71 ? 0.583 9.131 -5.352 1.00 94.50 71 GLU A CA 1
ATOM 537 C C . GLU A 1 71 ? 2.082 8.933 -5.639 1.00 94.50 71 GLU A C 1
ATOM 539 O O . GLU A 1 71 ? 2.922 8.964 -4.740 1.00 94.50 71 GLU A O 1
ATOM 544 N N . SER A 1 72 ? 2.413 8.693 -6.909 1.00 92.00 72 SER A N 1
ATOM 545 C CA . SER A 1 72 ? 3.742 8.246 -7.346 1.00 92.00 72 SER A CA 1
ATOM 546 C C . SER A 1 72 ? 4.878 9.252 -7.163 1.00 92.00 72 SER A C 1
ATOM 548 O O . SER A 1 72 ? 6.030 8.839 -7.090 1.00 92.00 72 SER A O 1
ATOM 550 N N . LYS A 1 73 ? 4.617 10.559 -7.143 1.00 88.25 73 LYS A N 1
ATOM 551 C CA . LYS A 1 73 ? 5.643 11.606 -7.207 1.00 88.25 73 LYS A CA 1
ATOM 552 C C . LYS A 1 73 ? 6.254 11.898 -5.842 1.00 88.25 73 LYS A C 1
ATOM 554 O O . LYS A 1 73 ? 7.473 11.841 -5.715 1.00 88.25 73 LYS A O 1
ATOM 559 N N . LEU A 1 74 ? 5.422 12.236 -4.858 1.00 84.19 74 LEU A N 1
ATOM 560 C CA . LEU A 1 74 ? 5.827 12.717 -3.532 1.00 84.19 74 LEU A CA 1
ATOM 561 C C . LEU A 1 74 ? 5.201 11.900 -2.389 1.00 84.19 74 LEU A C 1
ATOM 563 O O . LEU A 1 74 ? 5.343 12.285 -1.228 1.00 84.19 74 LEU A O 1
ATOM 567 N N . SER A 1 75 ? 4.490 10.807 -2.696 1.00 88.06 75 SER A N 1
ATOM 568 C CA . SER A 1 75 ? 3.732 10.010 -1.723 1.00 88.06 75 SER A CA 1
ATOM 569 C C . SER A 1 75 ? 2.679 10.827 -0.956 1.00 88.06 75 SER A C 1
ATOM 571 O O . SER A 1 75 ? 2.435 10.680 0.244 1.00 88.06 75 SER A O 1
ATOM 573 N N . ASN A 1 76 ? 2.021 11.766 -1.631 1.00 86.50 76 ASN A N 1
ATOM 574 C CA . ASN A 1 76 ? 0.871 12.456 -1.051 1.00 86.50 76 ASN A CA 1
ATOM 575 C C . ASN A 1 76 ? -0.344 11.531 -0.886 1.00 86.50 76 ASN A C 1
ATOM 577 O O . ASN A 1 76 ? -0.609 10.687 -1.741 1.00 86.50 76 ASN A O 1
ATOM 581 N N . ASP A 1 77 ? -1.068 11.691 0.226 1.00 87.75 77 ASP A N 1
ATOM 582 C CA . ASP A 1 77 ? -2.265 10.909 0.563 1.00 87.75 77 ASP A CA 1
ATOM 583 C C . ASP A 1 77 ? -3.432 11.399 -0.272 1.00 87.75 77 ASP A C 1
ATOM 585 O O . ASP A 1 77 ? -4.215 12.260 0.113 1.00 87.75 77 ASP A O 1
ATOM 589 N N . VAL A 1 78 ? -3.551 10.846 -1.466 1.00 92.31 78 VAL A N 1
ATOM 590 C CA . VAL A 1 78 ? -4.622 11.238 -2.377 1.00 92.31 78 VAL A CA 1
ATOM 591 C C . VAL A 1 78 ? -5.972 10.666 -1.947 1.00 92.31 78 VAL A C 1
ATOM 593 O O . VAL A 1 78 ? -7.009 11.160 -2.389 1.00 92.31 78 VAL A O 1
ATOM 596 N N . LEU A 1 79 ? -5.979 9.660 -1.067 1.00 94.06 79 LEU A N 1
ATOM 597 C CA . LEU A 1 79 ? -7.151 9.222 -0.314 1.00 94.06 79 LEU A CA 1
ATOM 598 C C . LEU A 1 79 ? -6.739 8.306 0.847 1.00 94.06 79 LEU A C 1
ATOM 600 O O . LEU A 1 79 ? -5.882 7.440 0.676 1.00 94.06 79 LEU A O 1
ATOM 604 N N . ASP A 1 80 ? -7.416 8.413 1.985 1.00 93.81 80 ASP A N 1
ATOM 605 C CA . ASP A 1 80 ? -7.312 7.444 3.072 1.00 93.81 80 ASP A CA 1
ATOM 606 C C . ASP A 1 80 ? -8.668 7.214 3.759 1.00 93.81 80 ASP A C 1
ATOM 608 O O . ASP A 1 80 ? -9.565 8.062 3.720 1.00 93.81 80 ASP A O 1
ATOM 612 N N . PHE A 1 81 ? -8.841 6.028 4.337 1.00 96.25 81 PHE A N 1
ATOM 613 C CA . PHE A 1 81 ? -10.051 5.627 5.054 1.00 96.25 81 PHE A CA 1
ATOM 614 C C . PHE A 1 81 ? -9.754 4.478 6.019 1.00 96.25 81 PHE A C 1
ATOM 616 O O . PHE A 1 81 ? -8.746 3.776 5.902 1.00 96.25 81 PHE A O 1
ATOM 623 N N . ASN A 1 82 ? -10.666 4.261 6.961 1.00 98.06 82 ASN A N 1
ATOM 624 C CA . ASN A 1 82 ? -10.611 3.136 7.884 1.00 98.06 82 ASN A CA 1
ATOM 625 C C . ASN A 1 82 ? -11.527 2.002 7.416 1.00 98.06 82 ASN A C 1
ATOM 627 O O . ASN A 1 82 ? -12.606 2.245 6.882 1.00 98.06 82 ASN A O 1
ATOM 631 N N . VAL A 1 83 ? -11.130 0.765 7.678 1.00 98.50 83 VAL A N 1
ATOM 632 C CA . VAL A 1 83 ? -11.881 -0.464 7.414 1.00 98.50 83 VAL A CA 1
ATOM 633 C C . VAL A 1 83 ? -11.993 -1.238 8.721 1.00 98.50 83 VAL A C 1
ATOM 635 O O . VAL A 1 83 ? -11.006 -1.401 9.437 1.00 98.50 83 VAL A O 1
ATOM 638 N N . TYR A 1 84 ? -13.193 -1.707 9.045 1.00 98.56 84 TYR A N 1
ATOM 639 C CA . TYR A 1 84 ? -13.457 -2.509 10.236 1.00 98.56 84 TYR A CA 1
ATOM 640 C C . TYR A 1 84 ? -13.817 -3.919 9.794 1.00 98.56 84 TYR A C 1
ATOM 642 O O . TYR A 1 84 ? -14.959 -4.203 9.441 1.00 98.56 84 TYR A O 1
ATOM 650 N N . MET A 1 85 ? -12.805 -4.777 9.787 1.00 98.44 85 MET A N 1
ATOM 651 C CA . MET A 1 85 ? -12.882 -6.141 9.285 1.00 98.44 85 MET A CA 1
ATOM 652 C C . MET A 1 85 ? -13.333 -7.070 10.404 1.00 98.44 85 MET A C 1
ATOM 654 O O . MET A 1 85 ? -12.700 -7.141 11.464 1.00 98.44 85 MET A O 1
ATOM 658 N N . SER A 1 86 ? -14.410 -7.808 10.170 1.00 98.06 86 SER A N 1
ATOM 659 C CA . SER A 1 86 ? -14.872 -8.847 11.089 1.00 98.06 86 SER A CA 1
ATOM 660 C C . SER A 1 86 ? -13.873 -10.025 11.165 1.00 98.06 86 SER A C 1
ATOM 662 O O . SER A 1 86 ? -12.869 -10.042 10.446 1.00 98.06 86 SER A O 1
ATOM 664 N N . PRO A 1 87 ? -14.044 -10.995 12.081 1.00 97.75 87 PRO A N 1
ATOM 665 C CA . PRO A 1 87 ? -13.207 -12.195 12.101 1.00 97.75 87 PRO A CA 1
ATOM 666 C C . PRO A 1 87 ? -13.233 -12.942 10.760 1.00 97.75 87 PRO A C 1
ATOM 668 O O . PRO A 1 87 ? -14.314 -13.160 10.221 1.00 97.75 87 PRO A O 1
ATOM 671 N N . GLN A 1 88 ? -12.067 -13.382 10.270 1.00 96.44 88 GLN A N 1
ATOM 672 C CA . GLN A 1 88 ? -11.909 -14.144 9.013 1.00 96.44 88 GLN A CA 1
ATOM 673 C C . GLN A 1 88 ? -12.408 -13.422 7.750 1.00 96.44 88 GLN A C 1
ATOM 675 O O . GLN A 1 88 ? -12.715 -14.050 6.738 1.00 96.44 88 GLN A O 1
ATOM 680 N N . ASP A 1 89 ? -12.498 -12.100 7.824 1.00 97.12 89 ASP A N 1
ATOM 681 C CA . ASP A 1 89 ? -13.091 -11.265 6.792 1.00 97.12 89 ASP A CA 1
ATOM 682 C C . ASP A 1 89 ? -12.128 -10.974 5.639 1.00 97.12 89 ASP A C 1
ATOM 684 O O . ASP A 1 89 ? -10.898 -11.046 5.770 1.00 97.12 89 ASP A O 1
ATOM 688 N N . HIS A 1 90 ? -12.705 -10.595 4.508 1.00 96.19 90 HIS A N 1
ATOM 689 C CA . HIS A 1 90 ? -11.998 -10.186 3.312 1.00 96.19 90 HIS A CA 1
ATOM 690 C C . HIS A 1 90 ? -12.566 -8.856 2.844 1.00 96.19 90 HIS A C 1
ATOM 692 O O . HIS A 1 90 ? -13.767 -8.744 2.658 1.00 96.19 90 HIS A O 1
ATOM 698 N N . PHE A 1 91 ? -11.690 -7.880 2.629 1.00 98.31 91 PHE A N 1
ATOM 699 C CA . PHE A 1 91 ? -12.042 -6.592 2.062 1.00 98.31 91 PHE A CA 1
ATOM 700 C C . PHE A 1 91 ? -11.339 -6.421 0.722 1.00 98.31 91 PHE A C 1
ATOM 702 O O . PHE A 1 91 ? -10.123 -6.614 0.614 1.00 98.31 91 PHE A O 1
ATOM 709 N N . SER A 1 92 ? -12.096 -6.017 -0.291 1.00 98.00 92 SER A N 1
ATOM 710 C CA . SER A 1 92 ? -11.564 -5.717 -1.616 1.00 98.00 92 SER A CA 1
ATOM 711 C C . SER A 1 92 ? -11.976 -4.340 -2.112 1.00 98.00 92 SER A C 1
ATOM 713 O O . SER A 1 92 ? -13.046 -3.836 -1.780 1.00 98.00 92 SER A O 1
ATOM 715 N N . PHE A 1 93 ? -11.130 -3.712 -2.925 1.00 98.56 93 PHE A N 1
ATOM 716 C CA . PHE A 1 93 ? -11.464 -2.469 -3.621 1.00 98.56 93 PHE A CA 1
ATOM 717 C C . PHE A 1 93 ? -10.710 -2.364 -4.946 1.00 98.56 93 PHE A C 1
ATOM 719 O O . PHE A 1 93 ? -9.682 -3.011 -5.149 1.00 98.56 93 PHE A O 1
ATOM 726 N N . THR A 1 94 ? -11.226 -1.535 -5.848 1.00 98.44 94 THR A N 1
ATOM 727 C CA . THR A 1 94 ? -10.648 -1.267 -7.168 1.00 98.44 94 THR A CA 1
ATOM 728 C C . THR A 1 94 ? -10.349 0.217 -7.323 1.00 98.44 94 THR A C 1
ATOM 730 O O . THR A 1 94 ? -11.166 1.059 -6.955 1.00 98.44 94 THR A O 1
ATOM 733 N N . LEU A 1 95 ? -9.184 0.524 -7.886 1.00 98.44 95 LEU A N 1
ATOM 734 C CA . LEU A 1 95 ? -8.795 1.826 -8.406 1.00 98.44 95 LEU A CA 1
ATOM 735 C C . LEU A 1 95 ? -8.904 1.781 -9.929 1.00 98.44 95 LEU A C 1
ATOM 737 O O . LEU A 1 95 ? -8.221 0.989 -10.579 1.00 98.44 95 LEU A O 1
ATOM 741 N N . ALA A 1 96 ? -9.762 2.622 -10.492 1.00 97.25 96 ALA A N 1
ATOM 742 C CA . ALA A 1 96 ? -10.008 2.695 -11.928 1.00 97.25 96 ALA A CA 1
ATOM 743 C C . ALA A 1 96 ? -10.274 4.146 -12.353 1.00 97.25 96 ALA A C 1
ATOM 745 O O . ALA A 1 96 ? -10.704 4.955 -11.524 1.00 97.25 96 ALA A O 1
ATOM 746 N N . PRO A 1 97 ? -10.036 4.506 -13.625 1.00 95.12 97 PRO A N 1
ATOM 747 C CA . PRO A 1 97 ? -10.453 5.802 -14.134 1.00 95.12 97 PRO A CA 1
ATOM 748 C C . PRO A 1 97 ? -11.985 5.870 -14.232 1.00 95.12 97 PRO A C 1
ATOM 750 O O . PRO A 1 97 ? -12.637 4.922 -14.668 1.00 95.12 97 PRO A O 1
ATOM 753 N N . ASN A 1 98 ? -12.575 7.006 -13.868 1.00 93.62 98 ASN A N 1
ATOM 754 C CA . ASN A 1 98 ? -13.968 7.306 -14.200 1.00 93.62 98 ASN A CA 1
ATOM 755 C C . ASN A 1 98 ? -14.105 7.783 -15.662 1.00 93.62 98 ASN A C 1
ATOM 757 O O . ASN A 1 98 ? -13.134 7.863 -16.416 1.00 93.62 98 ASN A O 1
ATOM 761 N N . THR A 1 99 ? -15.315 8.179 -16.059 1.00 91.31 99 THR A N 1
ATOM 762 C CA . THR A 1 99 ? -15.603 8.682 -17.414 1.00 91.31 99 THR A CA 1
ATOM 763 C C . THR A 1 99 ? -14.876 9.982 -17.773 1.00 91.31 99 THR A C 1
ATOM 765 O O . THR A 1 99 ? -14.757 10.295 -18.953 1.00 91.31 99 THR A O 1
ATOM 768 N N . THR A 1 100 ? -14.393 10.749 -16.789 1.00 90.38 100 THR A N 1
ATOM 769 C CA . THR A 1 100 ? -13.573 11.958 -16.997 1.00 90.38 100 THR A CA 1
ATOM 770 C C . THR A 1 100 ? -12.068 11.666 -16.917 1.00 90.38 100 THR A C 1
ATOM 772 O O . THR A 1 100 ? -11.246 12.568 -17.081 1.00 90.38 100 THR A O 1
ATOM 775 N N . GLY A 1 101 ? -11.688 10.404 -16.688 1.00 89.88 101 GLY A N 1
ATOM 776 C CA . GLY A 1 101 ? -10.311 9.940 -16.546 1.00 89.88 101 GLY A CA 1
ATOM 777 C C . GLY A 1 101 ? -9.706 10.132 -15.153 1.00 89.88 101 GLY A C 1
ATOM 778 O O . GLY A 1 101 ? -8.533 9.829 -14.972 1.00 89.88 101 GLY A O 1
ATOM 779 N N . GLN A 1 102 ? -10.444 10.636 -14.162 1.00 93.19 102 GLN A N 1
ATOM 780 C CA . GLN A 1 102 ? -9.942 10.759 -12.788 1.00 93.19 102 GLN A CA 1
ATOM 781 C C . GLN A 1 102 ? -9.876 9.386 -12.116 1.00 93.19 102 GLN A C 1
ATOM 783 O O . GLN A 1 102 ? -10.780 8.570 -12.289 1.00 93.19 102 GLN A O 1
ATOM 788 N N . ALA A 1 103 ? -8.839 9.149 -11.312 1.00 96.25 103 ALA A N 1
ATOM 789 C CA . ALA A 1 103 ? -8.733 7.931 -10.522 1.00 96.25 103 ALA A CA 1
ATOM 790 C C . ALA A 1 103 ? -9.812 7.898 -9.426 1.00 96.25 103 ALA A C 1
ATOM 792 O O . ALA A 1 103 ? -9.967 8.845 -8.647 1.00 96.25 103 ALA A O 1
ATOM 793 N N . VAL A 1 104 ? -10.558 6.798 -9.369 1.00 97.44 104 VAL A N 1
ATOM 794 C CA . VAL A 1 104 ? -11.664 6.572 -8.438 1.00 97.44 104 VAL A CA 1
ATOM 795 C C . VAL A 1 104 ? -11.460 5.251 -7.715 1.00 97.44 104 VAL A C 1
ATOM 797 O O . VAL A 1 104 ? -11.194 4.229 -8.347 1.00 97.44 104 VAL A O 1
ATOM 800 N N . ILE A 1 105 ? -11.631 5.267 -6.392 1.00 98.19 105 ILE A N 1
ATOM 801 C CA . ILE A 1 105 ? -11.822 4.044 -5.615 1.00 98.19 105 ILE A CA 1
ATOM 802 C C . ILE A 1 105 ? -13.284 3.614 -5.669 1.00 98.19 105 ILE A C 1
ATOM 804 O O . ILE A 1 105 ? -14.198 4.423 -5.514 1.00 98.19 105 ILE A O 1
ATOM 808 N N . SER A 1 106 ? -13.506 2.320 -5.833 1.00 97.81 106 SER A N 1
ATOM 809 C CA . SER A 1 106 ? -14.814 1.688 -5.697 1.00 97.81 106 SER A CA 1
ATOM 810 C C . SER A 1 106 ? -14.674 0.335 -5.011 1.00 97.81 106 SER A C 1
ATOM 812 O O . SER A 1 106 ? -13.604 -0.277 -5.012 1.00 97.81 106 SER A O 1
ATOM 814 N N . THR A 1 107 ? -15.754 -0.136 -4.401 1.00 97.44 107 THR A N 1
ATOM 815 C CA . THR A 1 107 ? -15.819 -1.468 -3.808 1.00 97.44 107 THR A CA 1
ATOM 816 C C . THR A 1 107 ? -17.243 -2.007 -3.913 1.00 97.44 107 THR A C 1
ATOM 818 O O . THR A 1 107 ? -18.201 -1.251 -3.772 1.00 97.44 107 THR A O 1
ATOM 821 N N . ASN A 1 108 ? -17.364 -3.308 -4.180 1.00 95.50 108 ASN A N 1
ATOM 822 C CA . ASN A 1 108 ? -18.614 -4.067 -4.048 1.00 95.50 108 ASN A CA 1
ATOM 823 C C . ASN A 1 108 ? -18.626 -4.896 -2.752 1.00 95.50 108 ASN A C 1
ATOM 825 O O . ASN A 1 108 ? -19.557 -5.660 -2.508 1.00 95.50 108 ASN A O 1
ATOM 829 N N . ASP A 1 109 ? -17.562 -4.786 -1.961 1.00 96.62 109 ASP A N 1
ATOM 830 C CA . ASP A 1 109 ? -17.407 -5.448 -0.682 1.00 96.62 109 ASP A CA 1
ATOM 831 C C . ASP A 1 109 ? -18.278 -4.761 0.371 1.00 96.62 109 ASP A C 1
ATOM 833 O O . ASP A 1 109 ? -18.401 -3.535 0.399 1.00 96.62 109 ASP A O 1
ATOM 837 N N . THR A 1 110 ? -18.899 -5.552 1.239 1.00 96.12 110 THR A N 1
ATOM 838 C CA . THR A 1 110 ? -19.825 -5.041 2.252 1.00 96.12 110 THR A CA 1
ATOM 839 C C . THR A 1 110 ? -19.141 -4.716 3.573 1.00 96.12 110 THR A C 1
ATOM 841 O O . THR A 1 110 ? -19.806 -4.185 4.461 1.00 96.12 110 THR A O 1
ATOM 844 N N . THR A 1 111 ? -17.845 -5.016 3.722 1.00 97.81 111 THR A N 1
ATOM 845 C CA . THR A 1 111 ? -17.071 -4.701 4.926 1.00 97.81 111 THR A CA 1
ATOM 846 C C . THR A 1 111 ? -17.189 -3.216 5.261 1.00 97.81 111 THR A C 1
ATOM 848 O O . THR A 1 111 ? -17.043 -2.341 4.406 1.00 97.81 111 THR A O 1
ATOM 851 N N . CYS A 1 112 ? -17.439 -2.905 6.532 1.00 98.00 112 CYS A N 1
ATOM 852 C CA . CYS A 1 112 ? -17.686 -1.534 6.954 1.00 98.00 112 CYS A CA 1
ATOM 853 C C . CYS A 1 112 ? -16.440 -0.654 6.779 1.00 98.00 112 CYS A C 1
ATOM 855 O O . CYS A 1 112 ? -15.425 -0.864 7.450 1.00 98.00 112 CYS A O 1
ATOM 857 N N . THR A 1 113 ? -16.547 0.394 5.960 1.00 98.00 113 THR A N 1
ATOM 858 C CA . THR A 1 113 ? -15.543 1.462 5.877 1.00 98.00 113 THR A CA 1
ATOM 859 C C . THR A 1 113 ? -16.005 2.720 6.613 1.00 98.00 113 THR A C 1
ATOM 861 O O . THR A 1 113 ? -17.202 2.994 6.742 1.00 98.00 113 THR A O 1
ATOM 864 N N . PHE A 1 114 ? -15.053 3.508 7.110 1.00 96.25 114 PHE A N 1
ATOM 865 C CA . PHE A 1 114 ? -15.305 4.806 7.723 1.00 96.25 114 PHE A CA 1
ATOM 866 C C . PHE A 1 114 ? -14.287 5.852 7.233 1.00 96.25 114 PHE A C 1
ATOM 868 O O . PHE A 1 114 ? -13.101 5.724 7.543 1.00 96.25 114 PHE A O 1
ATOM 875 N N . PRO A 1 115 ? -14.727 6.899 6.512 1.00 95.38 115 PRO A N 1
ATOM 876 C CA . PRO A 1 115 ? -16.091 7.094 6.012 1.00 95.38 115 PRO A CA 1
ATOM 877 C C . PRO A 1 115 ? -16.540 5.964 5.063 1.00 95.38 115 PRO A C 1
ATOM 879 O O . PRO A 1 115 ? -15.722 5.220 4.519 1.00 95.38 115 PRO A O 1
ATOM 882 N N . ALA A 1 116 ? -17.856 5.817 4.893 1.00 95.31 116 ALA A N 1
ATOM 883 C CA . ALA A 1 116 ? -18.413 4.858 3.943 1.00 95.31 116 ALA A CA 1
ATOM 884 C C . ALA A 1 116 ? -17.997 5.249 2.517 1.00 95.31 116 ALA A C 1
ATOM 886 O O . ALA A 1 116 ? -18.195 6.401 2.123 1.00 95.31 116 ALA A O 1
ATOM 887 N N . ILE A 1 117 ? -17.436 4.311 1.751 1.00 96.19 117 ILE A N 1
ATOM 888 C CA . ILE A 1 117 ? -17.164 4.532 0.327 1.00 96.19 117 ILE A CA 1
ATOM 889 C C . ILE A 1 117 ? -18.522 4.617 -0.393 1.00 96.19 117 ILE A C 1
ATOM 891 O O . ILE A 1 117 ? -19.326 3.690 -0.273 1.00 96.19 117 ILE A O 1
ATOM 895 N N . PRO A 1 118 ? -18.829 5.713 -1.113 1.00 96.31 118 PRO A N 1
ATOM 896 C CA . PRO A 1 118 ? -20.090 5.834 -1.836 1.00 96.31 118 PRO A CA 1
ATOM 897 C C . PRO A 1 118 ? -20.225 4.759 -2.919 1.00 96.31 118 PRO A C 1
ATOM 899 O O . PRO A 1 118 ? -19.239 4.395 -3.555 1.00 96.31 118 PRO A O 1
ATOM 902 N N . ALA A 1 119 ? -21.454 4.326 -3.215 1.00 93.88 119 ALA A N 1
ATOM 903 C CA . ALA A 1 119 ? -21.715 3.355 -4.287 1.00 93.88 119 ALA A CA 1
ATOM 904 C C . ALA A 1 119 ? -21.247 3.842 -5.675 1.00 93.88 119 ALA A C 1
ATOM 906 O O . ALA A 1 119 ? -20.880 3.040 -6.525 1.00 93.88 119 ALA A O 1
ATOM 907 N N . ALA A 1 120 ? -21.220 5.161 -5.894 1.00 93.25 120 ALA A N 1
ATOM 908 C CA . ALA A 1 120 ? -20.682 5.776 -7.110 1.00 93.25 120 ALA A CA 1
ATOM 909 C C . ALA A 1 120 ? -19.136 5.809 -7.161 1.00 93.25 120 ALA A C 1
ATOM 911 O O . ALA A 1 120 ? -18.563 6.282 -8.140 1.00 93.25 120 ALA A O 1
ATOM 912 N N . GLY A 1 121 ? -18.465 5.336 -6.109 1.00 96.38 121 GLY A N 1
ATOM 913 C CA . GLY A 1 121 ? -17.033 5.485 -5.897 1.00 96.38 121 GLY A CA 1
ATOM 914 C C . GLY A 1 121 ? -16.645 6.846 -5.313 1.00 96.38 121 GLY A C 1
ATOM 915 O O . GLY A 1 121 ? -17.455 7.767 -5.193 1.00 96.38 121 GLY A O 1
ATOM 916 N N . GLN A 1 122 ? -15.377 6.965 -4.927 1.00 96.62 122 GLN A N 1
ATOM 917 C CA . GLN A 1 122 ? -14.780 8.190 -4.404 1.00 96.62 122 GLN A CA 1
ATOM 918 C C . GLN A 1 122 ? -13.565 8.584 -5.249 1.00 96.62 122 GLN A C 1
ATOM 920 O O . GLN A 1 122 ? -12.640 7.801 -5.438 1.00 96.62 122 GLN A O 1
ATOM 925 N N . VAL A 1 123 ? -13.556 9.821 -5.746 1.00 96.50 123 VAL A N 1
ATOM 926 C CA . VAL A 1 123 ? -12.428 10.381 -6.506 1.00 96.50 123 VAL A CA 1
ATOM 927 C C . VAL A 1 123 ? -11.233 10.622 -5.579 1.00 96.50 123 VAL A C 1
ATOM 929 O O . VAL A 1 123 ? -11.410 11.156 -4.476 1.00 96.50 123 VAL A O 1
ATOM 932 N N . LEU A 1 124 ? -10.036 10.245 -6.040 1.00 95.12 124 LEU A N 1
ATOM 933 C CA . LEU A 1 124 ? -8.753 10.552 -5.400 1.00 95.12 124 LEU A CA 1
ATOM 934 C C . LEU A 1 124 ? -8.416 12.037 -5.590 1.00 95.12 124 LEU A C 1
ATOM 936 O O . LEU A 1 124 ? -8.600 12.599 -6.667 1.00 95.12 124 LEU A O 1
ATOM 940 N N . LYS A 1 125 ? -7.905 12.681 -4.542 1.00 87.94 125 LYS A N 1
ATOM 941 C CA . LYS A 1 125 ? -7.762 14.138 -4.454 1.00 87.94 125 LYS A CA 1
ATOM 942 C C . LYS A 1 125 ? -6.300 14.567 -4.593 1.00 87.94 125 LYS A C 1
ATOM 944 O O . LYS A 1 125 ? -5.569 14.608 -3.608 1.00 87.94 125 LYS A O 1
ATOM 949 N N . GLY A 1 126 ? -5.879 14.931 -5.805 1.00 77.06 126 GLY A N 1
ATOM 950 C CA . GLY A 1 126 ? -4.515 15.421 -6.057 1.00 77.06 126 GLY A CA 1
ATOM 951 C C . GLY A 1 126 ? -4.331 16.895 -5.696 1.00 77.06 126 GLY A C 1
ATOM 952 O O . GLY A 1 126 ? -3.378 17.262 -5.016 1.00 77.06 126 GLY A O 1
ATOM 953 N N . THR A 1 127 ? -5.296 17.730 -6.084 1.00 76.88 127 THR A N 1
ATOM 954 C CA . THR A 1 127 ? -5.244 19.205 -5.974 1.00 76.88 127 THR A CA 1
ATOM 955 C C . THR A 1 127 ? -5.284 19.764 -4.551 1.00 76.88 127 THR A C 1
ATOM 957 O O . THR A 1 127 ? -5.162 20.971 -4.350 1.00 76.88 127 THR A O 1
ATOM 960 N N . VAL A 1 128 ? -5.429 18.899 -3.547 1.00 76.62 128 VAL A N 1
ATOM 961 C CA . VAL A 1 128 ? -5.298 19.277 -2.136 1.00 76.62 128 VAL A CA 1
ATOM 962 C C . VAL A 1 128 ? -3.860 19.735 -1.846 1.00 76.62 128 VAL A C 1
ATOM 964 O O . VAL A 1 128 ? -3.664 20.691 -1.098 1.00 76.62 128 VAL A O 1
ATOM 967 N N . TYR A 1 129 ? -2.864 19.138 -2.508 1.00 78.25 129 TYR A N 1
ATOM 968 C CA . TYR A 1 129 ? -1.436 19.417 -2.337 1.00 78.25 129 TYR A CA 1
ATOM 969 C C . TYR A 1 129 ? -0.936 20.375 -3.437 1.00 78.25 129 TYR A C 1
ATOM 971 O O . TYR A 1 129 ? -1.240 20.179 -4.609 1.00 78.25 129 TYR A O 1
ATOM 979 N N . THR A 1 130 ? -0.120 21.385 -3.108 1.00 73.94 130 THR A N 1
ATOM 980 C CA . THR A 1 130 ? 0.375 22.397 -4.076 1.00 73.94 130 THR A CA 1
ATOM 981 C C . THR A 1 130 ? 1.170 21.820 -5.245 1.00 73.94 130 THR A C 1
ATOM 983 O O . THR A 1 130 ? 1.158 22.395 -6.327 1.00 73.94 130 THR A O 1
ATOM 986 N N . ASN A 1 131 ? 1.880 20.709 -5.035 1.00 77.62 131 ASN A N 1
ATOM 987 C CA . ASN A 1 131 ? 2.809 20.128 -6.012 1.00 77.62 131 ASN A CA 1
ATOM 988 C C . ASN A 1 131 ? 2.303 18.822 -6.647 1.00 77.62 131 ASN A C 1
ATOM 990 O O . ASN A 1 131 ? 3.091 18.104 -7.280 1.00 77.62 131 ASN A O 1
ATOM 994 N N . THR A 1 132 ? 1.011 18.530 -6.479 1.00 82.50 132 THR A N 1
ATOM 995 C CA . THR A 1 132 ? 0.336 17.333 -6.987 1.00 82.50 132 THR A CA 1
ATOM 996 C C . THR A 1 132 ? -0.854 17.742 -7.843 1.00 82.50 132 THR A C 1
ATOM 998 O O . THR A 1 132 ? -1.616 18.646 -7.511 1.00 82.50 132 THR A O 1
ATOM 1001 N N . THR A 1 133 ? -1.016 17.056 -8.964 1.00 87.81 133 THR A N 1
ATOM 1002 C CA . THR A 1 133 ? -2.138 17.233 -9.885 1.00 87.81 133 THR A CA 1
ATOM 1003 C C . THR A 1 133 ? -3.054 16.011 -9.863 1.00 87.81 133 THR A C 1
ATOM 1005 O O . THR A 1 133 ? -2.676 14.944 -9.383 1.00 87.81 133 THR A O 1
ATOM 1008 N N . ASP A 1 134 ? -4.247 16.123 -10.448 1.00 87.12 134 ASP A N 1
ATOM 1009 C CA . ASP A 1 134 ? -5.131 14.965 -10.662 1.00 87.12 134 ASP A CA 1
ATOM 1010 C C . ASP A 1 134 ? -4.529 13.912 -11.615 1.00 87.12 134 ASP A C 1
ATOM 1012 O O . ASP A 1 134 ? -5.007 12.784 -11.670 1.00 87.12 134 ASP A O 1
ATOM 1016 N N . ALA A 1 135 ? -3.490 14.253 -12.387 1.00 89.69 135 ALA A N 1
ATOM 1017 C CA . ALA A 1 135 ? -2.761 13.279 -13.198 1.00 89.69 135 ALA A CA 1
ATOM 1018 C C . ALA A 1 135 ? -1.800 12.434 -12.346 1.00 89.69 135 ALA A C 1
ATOM 1020 O O . ALA A 1 135 ? -1.659 11.236 -12.590 1.00 89.69 135 ALA A O 1
ATOM 1021 N N . ASP A 1 136 ? -1.195 13.028 -11.311 1.00 90.69 136 ASP A N 1
ATOM 1022 C CA . ASP A 1 136 ? -0.286 12.316 -10.408 1.00 90.69 136 ASP A CA 1
ATOM 1023 C C . ASP A 1 136 ? -1.030 11.252 -9.578 1.00 90.69 136 ASP A C 1
ATOM 1025 O O . ASP A 1 136 ? -0.440 10.235 -9.229 1.00 90.69 136 ASP A O 1
ATOM 1029 N N . THR A 1 137 ? -2.338 11.425 -9.327 1.00 93.75 137 THR A N 1
ATOM 1030 C CA . THR A 1 137 ? -3.171 10.458 -8.577 1.00 93.75 137 THR A CA 1
ATOM 1031 C C . THR A 1 137 ? -3.489 9.180 -9.349 1.00 93.75 137 THR A C 1
ATOM 1033 O O . THR A 1 137 ? -4.153 8.293 -8.816 1.00 93.75 137 THR A O 1
ATOM 1036 N N . ARG A 1 138 ? -3.074 9.081 -10.618 1.00 95.38 138 ARG A N 1
ATOM 1037 C CA . ARG A 1 138 ? -3.393 7.933 -11.473 1.00 95.38 138 ARG A CA 1
ATOM 1038 C C . ARG A 1 138 ? -2.424 6.768 -11.319 1.00 95.38 138 ARG A C 1
ATOM 1040 O O . ARG A 1 138 ? -2.751 5.663 -11.750 1.00 95.38 138 ARG A O 1
ATOM 1047 N N . GLU A 1 139 ? -1.278 7.005 -10.690 1.00 96.06 139 GLU A N 1
ATOM 1048 C CA . GLU A 1 139 ? -0.248 6.015 -10.383 1.00 96.06 139 GLU A CA 1
ATOM 1049 C C . GLU A 1 139 ? 0.321 6.260 -8.988 1.00 96.06 139 GLU A C 1
ATOM 1051 O O . GLU A 1 139 ? 0.479 7.405 -8.563 1.00 96.06 139 GLU A O 1
ATOM 1056 N N . GLY A 1 140 ? 0.696 5.194 -8.289 1.00 97.38 140 GLY A N 1
ATOM 1057 C CA . GLY A 1 140 ? 1.231 5.307 -6.937 1.00 97.38 140 GLY A CA 1
ATOM 1058 C C . GLY A 1 140 ? 1.291 3.966 -6.225 1.00 97.38 140 GLY A C 1
ATOM 1059 O O . GLY A 1 140 ? 1.466 2.949 -6.881 1.00 97.38 140 GLY A O 1
ATOM 1060 N N . TYR A 1 141 ? 1.155 3.946 -4.902 1.00 98.25 141 TYR A N 1
ATOM 1061 C CA . TYR A 1 141 ? 1.210 2.729 -4.086 1.00 98.25 141 TYR A CA 1
ATOM 1062 C C . TYR A 1 141 ? 0.154 2.752 -2.971 1.00 98.25 141 TYR A C 1
ATOM 1064 O O . TYR A 1 141 ? -0.491 3.777 -2.735 1.00 98.25 141 TYR A O 1
ATOM 1072 N N . VAL A 1 142 ? -0.073 1.607 -2.321 1.00 98.56 142 VAL A N 1
ATOM 1073 C CA . VAL A 1 142 ? -1.096 1.468 -1.271 1.00 98.56 142 VAL A CA 1
ATOM 1074 C C . VAL A 1 142 ? -0.460 0.954 0.012 1.00 98.56 142 VAL A C 1
ATOM 1076 O O . VAL A 1 142 ? 0.255 -0.047 0.005 1.00 98.56 142 VAL A O 1
ATOM 1079 N N . GLU A 1 143 ? -0.778 1.604 1.124 1.00 98.00 143 GLU A N 1
ATOM 1080 C CA . GLU A 1 143 ? -0.414 1.167 2.469 1.00 98.00 143 GLU A CA 1
ATOM 1081 C C . GLU A 1 143 ? -1.661 0.670 3.198 1.00 98.00 143 GLU A C 1
ATOM 1083 O O . GLU A 1 143 ? -2.726 1.289 3.144 1.00 98.00 143 GLU A O 1
ATOM 1088 N N . VAL A 1 144 ? -1.524 -0.444 3.910 1.00 98.50 144 VAL A N 1
ATOM 1089 C CA . VAL A 1 144 ? -2.564 -1.003 4.771 1.00 98.50 144 VAL A CA 1
ATOM 1090 C C . VAL A 1 144 ? -1.947 -1.253 6.135 1.00 98.50 144 VAL A C 1
ATOM 1092 O O . VAL A 1 144 ? -1.017 -2.046 6.252 1.00 98.50 144 VAL A O 1
ATOM 1095 N N . ILE A 1 145 ? -2.442 -0.568 7.160 1.00 97.75 145 ILE A N 1
ATOM 1096 C CA . ILE A 1 145 ? -1.874 -0.586 8.511 1.00 97.75 145 ILE A CA 1
ATOM 1097 C C . ILE A 1 145 ? -2.956 -1.043 9.487 1.00 97.75 145 ILE A C 1
ATOM 1099 O O . ILE A 1 145 ? -4.012 -0.419 9.592 1.00 97.75 145 ILE A O 1
ATOM 1103 N N . GLU A 1 146 ? -2.712 -2.127 10.219 1.00 97.75 146 GLU A N 1
ATOM 1104 C CA . GLU A 1 146 ? -3.564 -2.534 11.332 1.00 97.75 146 GLU A CA 1
ATOM 1105 C C . GLU A 1 146 ? -3.465 -1.489 12.448 1.00 97.75 146 GLU A C 1
ATOM 1107 O O . GLU A 1 146 ? -2.441 -1.363 13.116 1.00 97.75 146 GLU A O 1
ATOM 1112 N N . MET A 1 147 ? -4.554 -0.754 12.663 1.00 96.25 147 MET A N 1
ATOM 1113 C CA . MET A 1 147 ? -4.679 0.207 13.757 1.00 96.25 147 MET A CA 1
ATOM 1114 C C . MET A 1 147 ? -4.809 -0.509 15.100 1.00 96.25 147 MET A C 1
ATOM 1116 O O . MET A 1 147 ? -4.311 -0.040 16.119 1.00 96.25 147 MET A O 1
ATOM 1120 N N . GLY A 1 148 ? -5.476 -1.660 15.116 1.00 96.38 148 GLY A N 1
ATOM 1121 C CA . GLY A 1 148 ? -5.613 -2.470 16.313 1.00 96.38 148 GLY A CA 1
ATOM 1122 C C . GLY A 1 148 ? -6.749 -3.469 16.234 1.00 96.38 148 GLY A C 1
ATOM 1123 O O . GLY A 1 148 ? -7.481 -3.565 15.245 1.00 96.38 148 GLY A O 1
ATOM 1124 N N . VAL A 1 149 ? -6.915 -4.197 17.329 1.00 98.25 149 VAL A N 1
ATOM 1125 C CA . VAL A 1 149 ? -8.018 -5.138 17.506 1.00 98.25 149 VAL A CA 1
ATOM 1126 C C . VAL A 1 149 ? -9.156 -4.418 18.213 1.00 98.25 149 VAL A C 1
ATOM 1128 O O . VAL A 1 149 ? -8.966 -3.895 19.309 1.00 98.25 149 VAL A O 1
ATOM 1131 N N . VAL A 1 150 ? -10.341 -4.409 17.608 1.00 98.44 150 VAL A N 1
ATOM 1132 C CA . VAL A 1 150 ? -11.529 -3.769 18.185 1.00 98.44 150 VAL A CA 1
ATOM 1133 C C . VAL A 1 150 ? -11.961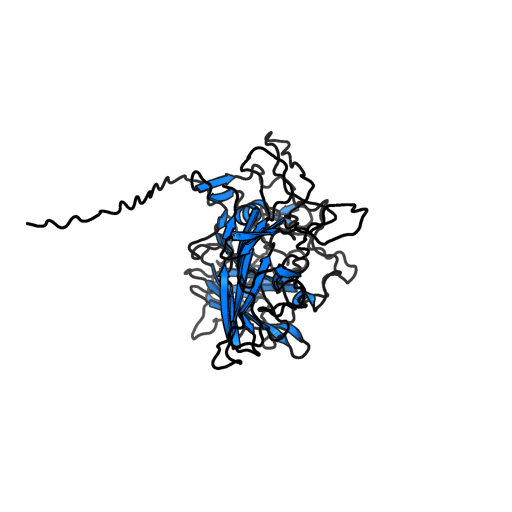 -4.519 19.440 1.00 98.44 150 VAL A C 1
ATOM 1135 O O . VAL A 1 150 ? -12.073 -5.746 19.430 1.00 98.44 150 VAL A O 1
ATOM 1138 N N . THR A 1 151 ? -12.208 -3.778 20.518 1.00 97.69 151 THR A N 1
ATOM 1139 C CA . THR A 1 151 ? -12.685 -4.307 21.804 1.00 97.69 151 THR A CA 1
ATOM 1140 C C . THR A 1 151 ? -14.123 -3.898 22.116 1.00 97.69 151 THR A C 1
ATOM 1142 O O . THR A 1 151 ? -14.765 -4.546 22.940 1.00 97.69 151 THR A O 1
ATOM 1145 N N . GLU A 1 152 ? -14.655 -2.872 21.446 1.00 97.75 152 GLU A N 1
ATOM 1146 C CA . GLU A 1 152 ? -16.042 -2.431 21.638 1.00 97.75 152 GLU A CA 1
ATOM 1147 C C . GLU A 1 152 ? -17.046 -3.456 21.116 1.00 97.75 152 GLU A C 1
ATOM 1149 O O . GLU A 1 152 ? -17.166 -3.700 19.915 1.00 97.75 152 GLU A O 1
ATOM 1154 N N . THR A 1 153 ? -17.818 -4.040 22.031 1.00 97.31 153 THR A N 1
ATOM 1155 C CA . THR A 1 153 ? -18.740 -5.151 21.744 1.00 97.31 153 THR A CA 1
ATOM 1156 C C . THR A 1 153 ? -19.852 -4.783 20.759 1.00 97.31 153 THR A C 1
ATOM 1158 O O . THR A 1 153 ? -20.224 -5.600 19.911 1.00 97.31 153 THR A O 1
ATOM 1161 N N . THR A 1 154 ? -20.359 -3.549 20.817 1.00 97.12 154 THR A N 1
ATOM 1162 C CA . THR A 1 154 ? -21.365 -3.020 19.880 1.00 97.12 154 THR A CA 1
ATOM 1163 C C . THR A 1 154 ? -20.809 -2.873 18.467 1.00 97.12 154 THR A C 1
ATOM 1165 O O . THR A 1 154 ? -21.508 -3.158 17.497 1.00 97.12 154 THR A O 1
ATOM 1168 N N . VAL A 1 155 ? -19.534 -2.498 18.332 1.00 98.06 155 VAL A N 1
ATOM 1169 C CA . VAL A 1 155 ? -18.863 -2.429 17.031 1.00 98.06 155 VAL A CA 1
ATOM 1170 C C . VAL A 1 155 ? -18.554 -3.830 16.519 1.00 98.06 155 VAL A C 1
ATOM 1172 O O . VAL A 1 155 ? -18.891 -4.124 15.381 1.00 98.06 155 VAL A O 1
ATOM 1175 N N . ILE A 1 156 ? -18.007 -4.722 17.353 1.00 98.44 156 ILE A N 1
ATOM 1176 C CA . ILE A 1 156 ? -17.723 -6.122 16.983 1.00 98.44 156 ILE A CA 1
ATOM 1177 C C . ILE A 1 156 ? -18.984 -6.814 16.448 1.00 98.44 156 ILE A C 1
ATOM 1179 O O . ILE A 1 156 ? -18.948 -7.454 15.401 1.00 98.44 156 ILE A O 1
ATOM 1183 N N . SER A 1 157 ? -20.108 -6.678 17.157 1.00 97.62 157 SER A N 1
ATOM 1184 C CA . SER A 1 157 ? -21.394 -7.241 16.725 1.00 97.62 157 SER A CA 1
ATOM 1185 C C . SER A 1 157 ? -21.947 -6.553 15.476 1.00 97.62 157 SER A C 1
ATOM 1187 O O . SER A 1 157 ? -22.489 -7.237 14.614 1.00 97.62 157 SER A O 1
ATOM 1189 N N . GLY A 1 158 ? -21.775 -5.234 15.348 1.00 97.50 158 GLY A N 1
ATOM 1190 C CA . GLY A 1 158 ? -22.236 -4.464 14.194 1.00 97.50 158 GLY A CA 1
ATOM 1191 C C . GLY A 1 158 ? -21.476 -4.768 12.901 1.00 97.50 158 GLY A C 1
ATOM 1192 O O . GLY A 1 158 ? -22.093 -4.880 11.847 1.00 97.50 158 GLY A O 1
ATOM 1193 N N . VAL A 1 159 ? -20.155 -4.941 12.956 1.00 97.88 159 VAL A N 1
ATOM 1194 C CA . VAL A 1 159 ? -19.342 -5.197 11.751 1.00 97.88 159 VAL A CA 1
ATOM 1195 C C . VAL A 1 159 ? -19.317 -6.670 11.349 1.00 97.88 159 VAL A C 1
ATOM 1197 O O . VAL A 1 159 ? -18.916 -6.999 10.239 1.00 97.88 159 VAL A O 1
ATOM 1200 N N . LYS A 1 160 ? -19.753 -7.575 12.233 1.00 97.56 160 LYS A N 1
ATOM 1201 C CA . LYS A 1 160 ? -19.826 -9.004 11.931 1.00 97.56 160 LYS A CA 1
ATOM 1202 C C . LYS A 1 160 ? -20.851 -9.273 10.831 1.00 97.56 160 LYS A C 1
ATOM 1204 O O . LYS A 1 160 ? -22.010 -8.870 10.937 1.00 97.56 160 LYS A O 1
ATOM 1209 N N . HIS A 1 161 ? -20.423 -10.009 9.810 1.00 94.38 161 HIS A N 1
ATOM 1210 C CA . HIS A 1 161 ? -21.292 -10.433 8.723 1.00 94.38 161 HIS A CA 1
ATOM 1211 C C . HIS A 1 161 ? -22.348 -11.443 9.201 1.00 94.38 161 HIS A C 1
ATOM 1213 O O . HIS A 1 161 ? -22.041 -12.434 9.869 1.00 94.38 161 HIS A O 1
ATOM 1219 N N . ALA A 1 162 ? -23.596 -11.201 8.808 1.00 90.75 162 ALA A N 1
ATOM 1220 C CA . ALA A 1 162 ? -24.716 -12.126 8.890 1.00 90.75 162 ALA A CA 1
ATOM 1221 C C . ALA A 1 162 ? -25.366 -12.190 7.501 1.00 90.75 162 ALA A C 1
ATOM 1223 O O . ALA A 1 162 ? -25.718 -11.160 6.933 1.00 90.75 162 ALA A O 1
ATOM 1224 N N . SER A 1 163 ? -25.474 -13.389 6.923 1.00 88.56 163 SER A N 1
ATOM 1225 C CA . SER A 1 163 ? -26.010 -13.589 5.563 1.00 88.56 163 SER A CA 1
ATOM 1226 C C . SER A 1 163 ? -25.316 -12.749 4.474 1.00 88.56 163 SER A C 1
ATOM 1228 O O . SER A 1 163 ? -25.962 -12.290 3.538 1.00 88.56 163 SER A O 1
ATOM 1230 N N . GLY A 1 164 ? -23.997 -12.557 4.588 1.00 87.19 164 GLY A N 1
ATOM 1231 C CA . GLY A 1 164 ? -23.185 -11.866 3.578 1.00 87.19 164 GLY A CA 1
ATOM 1232 C C . GLY A 1 164 ? -23.116 -10.341 3.708 1.00 87.19 164 GLY A C 1
ATOM 1233 O O . GLY A 1 164 ? -22.470 -9.719 2.882 1.00 87.19 164 GLY A O 1
ATOM 1234 N N . THR A 1 165 ? -23.714 -9.735 4.739 1.00 94.06 165 THR A N 1
ATOM 1235 C CA . THR A 1 165 ? -23.621 -8.285 5.014 1.00 94.06 165 THR A CA 1
ATOM 1236 C C . THR A 1 165 ? -23.361 -8.022 6.499 1.00 94.06 165 THR A C 1
ATOM 1238 O O . THR A 1 165 ? -23.876 -8.783 7.324 1.00 94.06 165 THR A O 1
ATOM 1241 N N . PRO A 1 166 ? -22.629 -6.965 6.897 1.00 96.44 166 PRO A N 1
ATOM 1242 C CA . PRO A 1 166 ? -22.504 -6.601 8.306 1.00 96.44 166 PRO A CA 1
ATOM 1243 C C . PRO A 1 166 ? -23.850 -6.251 8.940 1.00 96.44 166 PRO A C 1
ATOM 1245 O O . PRO A 1 166 ? -24.702 -5.632 8.303 1.00 96.44 166 PRO A O 1
ATOM 1248 N N . ALA A 1 167 ? -24.036 -6.602 10.212 1.00 96.56 167 ALA A N 1
ATOM 1249 C CA . ALA A 1 167 ? -25.294 -6.363 10.918 1.00 96.56 167 ALA A CA 1
ATOM 1250 C C . ALA A 1 167 ? -25.654 -4.869 11.061 1.00 96.56 167 ALA A C 1
ATOM 1252 O O . ALA A 1 167 ? -26.827 -4.507 11.008 1.00 96.56 167 ALA A O 1
ATOM 1253 N N . ASN A 1 168 ? -24.662 -4.000 11.285 1.00 96.19 168 ASN A N 1
ATOM 1254 C CA . ASN A 1 168 ? -24.838 -2.561 11.471 1.00 96.19 168 ASN A CA 1
ATOM 1255 C C . ASN A 1 168 ? -23.506 -1.791 11.351 1.00 96.19 168 ASN A C 1
ATOM 1257 O O . ASN A 1 168 ? -22.864 -1.484 12.359 1.00 96.19 168 ASN A O 1
ATOM 1261 N N . CYS A 1 169 ? -23.125 -1.372 10.139 1.00 96.94 169 CYS A N 1
ATOM 1262 C CA . CYS A 1 169 ? -21.962 -0.488 9.960 1.00 96.94 169 CYS A CA 1
ATOM 1263 C C . CYS A 1 169 ? -22.114 0.883 10.647 1.00 96.94 169 CYS A C 1
ATOM 1265 O O . CYS A 1 169 ? -21.117 1.534 10.963 1.00 96.94 169 CYS A O 1
ATOM 1267 N N . GLY A 1 170 ? -23.345 1.316 10.945 1.00 97.50 170 GLY A N 1
ATOM 1268 C CA . GLY A 1 170 ? -23.610 2.536 11.709 1.00 97.50 170 GLY A CA 1
ATOM 1269 C C . GLY A 1 170 ? -23.040 2.500 13.131 1.00 97.50 170 GLY A C 1
ATOM 1270 O O . GLY A 1 170 ? -22.740 3.559 13.680 1.00 97.50 170 GLY A O 1
ATOM 1271 N N . ALA A 1 171 ? -22.802 1.309 13.697 1.00 97.56 171 ALA A N 1
ATOM 1272 C CA . ALA A 1 171 ? -22.181 1.148 15.013 1.00 97.56 171 ALA A CA 1
ATOM 1273 C C . ALA A 1 171 ? -20.792 1.804 15.095 1.00 97.56 171 ALA A C 1
ATOM 1275 O O . ALA A 1 171 ? -20.455 2.382 16.126 1.00 97.56 171 ALA A O 1
ATOM 1276 N N . VAL A 1 172 ? -20.020 1.788 14.001 1.00 97.69 172 VAL A N 1
ATOM 1277 C CA . VAL A 1 172 ? -18.709 2.453 13.923 1.00 97.69 172 VAL A CA 1
ATOM 1278 C C . VAL A 1 172 ? -18.859 3.965 14.082 1.00 97.69 172 VAL A C 1
ATOM 1280 O O . VAL A 1 172 ? -18.167 4.577 14.893 1.00 97.69 172 VAL A O 1
ATOM 1283 N N . LYS A 1 173 ? -19.789 4.576 13.335 1.00 96.88 173 LYS A N 1
ATOM 1284 C CA . LYS A 1 173 ? -20.065 6.016 13.428 1.00 96.88 173 LYS A CA 1
ATOM 1285 C C . LYS A 1 173 ? -20.520 6.385 14.836 1.00 96.88 173 LYS A C 1
ATOM 1287 O O . LYS A 1 173 ? -20.000 7.343 15.401 1.00 96.88 173 LYS A O 1
ATOM 1292 N N . THR A 1 174 ? -21.452 5.614 15.397 1.00 97.88 174 THR A N 1
ATOM 1293 C CA . THR A 1 174 ? -21.936 5.820 16.764 1.00 97.88 174 THR A CA 1
ATOM 1294 C C . THR A 1 174 ? -20.774 5.804 17.748 1.00 97.88 174 THR A C 1
ATOM 1296 O O . THR A 1 174 ? -20.628 6.772 18.486 1.00 97.88 174 THR A O 1
ATOM 1299 N N . ALA A 1 175 ? -19.900 4.793 17.690 1.00 97.69 175 AL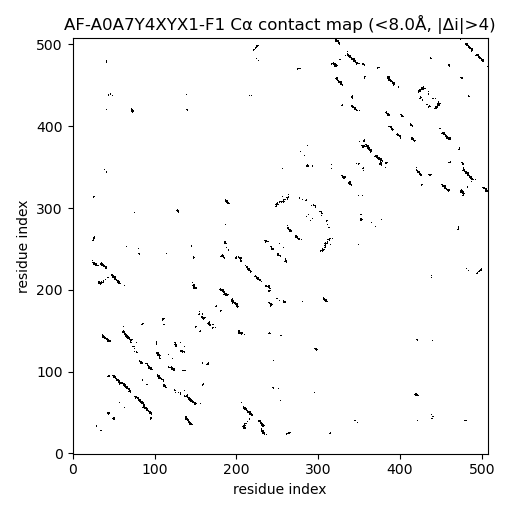A A N 1
ATOM 1300 C CA . ALA A 1 175 ? -18.766 4.665 18.601 1.00 97.69 175 ALA A CA 1
ATOM 1301 C C . ALA A 1 175 ? -17.839 5.890 18.591 1.00 97.69 175 ALA A C 1
ATOM 1303 O O . ALA A 1 175 ? -17.454 6.361 19.661 1.00 97.69 175 ALA A O 1
ATOM 1304 N N . TRP A 1 176 ? -17.548 6.456 17.415 1.00 95.69 176 TRP A N 1
ATOM 1305 C CA . TRP A 1 176 ? -16.805 7.716 17.306 1.00 95.69 176 TRP A CA 1
ATOM 1306 C C . TRP A 1 176 ? -17.568 8.906 17.892 1.00 95.69 176 TRP A C 1
ATOM 1308 O O . TRP A 1 176 ? -17.018 9.672 18.676 1.00 95.69 176 TRP A O 1
ATOM 1318 N N . THR A 1 177 ? -18.848 9.061 17.549 1.00 95.94 177 THR A N 1
ATOM 1319 C CA . THR A 1 177 ? -19.644 10.220 17.995 1.00 95.94 177 THR A CA 1
ATOM 1320 C C . THR A 1 177 ? -19.974 10.210 19.487 1.00 95.94 177 THR A C 1
ATOM 1322 O O . THR A 1 177 ? -20.166 11.272 20.070 1.00 95.94 177 THR A O 1
ATOM 1325 N N . THR A 1 178 ? -20.037 9.035 20.117 1.00 96.19 178 THR A N 1
ATOM 1326 C CA . THR A 1 178 ? -20.345 8.884 21.546 1.00 96.19 178 THR A CA 1
ATOM 1327 C C . THR A 1 178 ? -19.094 8.740 22.415 1.00 96.19 178 THR A C 1
ATOM 1329 O O . THR A 1 178 ? -19.222 8.524 23.618 1.00 96.19 178 THR A O 1
ATOM 1332 N N . GLY A 1 179 ? -17.890 8.815 21.833 1.00 94.12 179 GLY A N 1
ATOM 1333 C CA . GLY A 1 179 ? -16.622 8.704 22.562 1.00 94.12 179 GLY A CA 1
ATOM 1334 C C . GLY A 1 179 ? -16.281 7.296 23.069 1.00 94.12 179 GLY A C 1
ATOM 1335 O O . GLY A 1 179 ? -15.458 7.165 23.977 1.00 94.12 179 GLY A O 1
ATOM 1336 N N . LEU A 1 180 ? -16.910 6.252 22.510 1.00 95.62 180 LEU A N 1
ATOM 1337 C CA . LEU A 1 180 ? -16.495 4.855 22.728 1.00 95.62 180 LEU A CA 1
ATOM 1338 C C . LEU A 1 180 ? -15.185 4.567 21.988 1.00 95.62 180 LEU A C 1
ATOM 1340 O O . LEU A 1 180 ? -14.309 3.886 22.511 1.00 95.62 180 LEU A O 1
ATOM 1344 N N . PHE A 1 181 ? -15.042 5.146 20.797 1.00 96.50 181 PHE A N 1
ATOM 1345 C CA . PHE A 1 181 ? -13.755 5.333 20.147 1.00 96.50 181 PHE A CA 1
ATOM 1346 C C . PHE A 1 181 ? -13.236 6.734 20.432 1.00 96.50 181 PHE A C 1
ATOM 1348 O O . PHE A 1 181 ? -13.981 7.715 20.383 1.00 96.50 181 PHE A O 1
ATOM 1355 N N . THR A 1 182 ? -11.943 6.818 20.718 1.00 92.94 182 THR A N 1
ATOM 1356 C CA . THR A 1 182 ? -11.203 8.077 20.782 1.00 92.94 182 THR A CA 1
ATOM 1357 C C . THR A 1 182 ? -9.926 7.916 19.991 1.00 92.94 182 THR A C 1
ATOM 1359 O O . THR A 1 182 ? -9.366 6.821 19.938 1.00 92.94 182 THR A O 1
ATOM 1362 N N . GLU A 1 183 ? -9.464 9.009 19.395 1.00 89.75 183 GLU A N 1
ATOM 1363 C CA . GLU A 1 183 ? -8.176 8.981 18.724 1.00 89.75 183 GLU A CA 1
ATOM 1364 C C . GLU A 1 183 ? -7.034 8.804 19.721 1.00 89.75 183 GLU A C 1
ATOM 1366 O O . GLU A 1 183 ? -7.160 9.168 20.894 1.00 89.75 183 GLU A O 1
ATOM 1371 N N . GLY A 1 184 ? -5.935 8.234 19.242 1.00 85.44 184 GLY A N 1
ATOM 1372 C CA . GLY A 1 184 ? -4.717 8.065 20.017 1.00 85.44 184 GLY A CA 1
ATOM 1373 C C . GLY A 1 184 ? -3.906 6.861 19.562 1.00 85.44 184 GLY A C 1
ATOM 1374 O O . GLY A 1 184 ? -4.370 6.012 18.794 1.00 85.44 184 GLY A O 1
ATOM 1375 N N . GLY A 1 185 ? -2.684 6.771 20.069 1.00 79.69 185 GLY A N 1
ATOM 1376 C CA . GLY A 1 185 ? -1.768 5.674 19.794 1.00 79.69 185 GLY A CA 1
ATOM 1377 C C . GLY A 1 185 ? -0.332 6.128 19.618 1.00 79.69 185 GLY A C 1
ATOM 1378 O O . GLY A 1 185 ? -0.038 7.316 19.639 1.00 79.69 185 GLY A O 1
ATOM 1379 N N . ALA A 1 186 ? 0.573 5.162 19.467 1.00 66.25 186 ALA A N 1
ATOM 1380 C CA . ALA A 1 186 ? 1.999 5.430 19.628 1.00 66.25 186 ALA A CA 1
ATOM 1381 C C . ALA A 1 186 ? 2.607 6.426 18.628 1.00 66.25 186 ALA A C 1
ATOM 1383 O O . ALA A 1 186 ? 2.177 6.517 17.478 1.00 66.25 186 ALA A O 1
ATOM 1384 N N . ASN A 1 187 ? 3.697 7.043 19.102 1.00 65.38 187 ASN A N 1
ATOM 1385 C CA . ASN A 1 187 ? 4.755 7.729 18.363 1.00 65.38 187 ASN A CA 1
ATOM 1386 C C . ASN A 1 187 ? 4.240 8.695 17.296 1.00 65.38 187 ASN A C 1
ATOM 1388 O O . ASN A 1 187 ? 4.626 8.623 16.126 1.00 65.38 187 ASN A O 1
ATOM 1392 N N . SER A 1 188 ? 3.402 9.626 17.742 1.00 62.72 188 SER A N 1
ATOM 1393 C CA . SER A 1 188 ? 3.003 10.798 16.977 1.00 62.72 188 SER A CA 1
ATOM 1394 C C . SER A 1 188 ? 3.489 12.068 17.662 1.00 62.72 188 SER A C 1
ATOM 1396 O O . SER A 1 188 ? 3.399 12.179 18.880 1.00 62.72 188 SER A O 1
ATOM 1398 N N . ILE A 1 189 ? 3.925 13.064 16.897 1.00 54.09 189 ILE A N 1
ATOM 1399 C CA . ILE A 1 189 ? 3.894 14.454 17.379 1.00 54.09 189 ILE A CA 1
ATOM 1400 C C . ILE A 1 189 ? 2.441 14.914 17.280 1.00 54.09 189 ILE A C 1
ATOM 1402 O O . ILE A 1 189 ? 1.815 14.611 16.287 1.00 54.09 189 ILE A O 1
ATOM 1406 N N . VAL A 1 190 ? 1.852 15.577 18.267 1.00 54.50 190 VAL A N 1
ATOM 1407 C CA . VAL A 1 190 ? 0.549 16.252 18.133 1.00 54.50 190 VAL A CA 1
ATOM 1408 C C . VAL A 1 190 ? 0.717 17.641 18.723 1.00 54.50 190 VAL A C 1
ATOM 1410 O O . VAL A 1 190 ? 1.077 17.778 19.890 1.00 54.50 190 VAL A O 1
ATOM 1413 N N . GLY A 1 191 ? 0.534 18.685 17.912 1.00 50.69 191 GLY A N 1
ATOM 1414 C CA . GLY A 1 191 ? 0.732 20.065 18.372 1.00 50.69 191 GLY A CA 1
ATOM 1415 C C . GLY A 1 191 ? 2.158 20.335 18.873 1.00 50.69 191 GLY A C 1
ATOM 1416 O O . GLY A 1 191 ? 2.344 21.127 19.793 1.00 50.69 191 GLY A O 1
ATOM 1417 N N . GLY A 1 192 ? 3.160 19.642 18.316 1.00 51.72 192 GLY A N 1
ATOM 1418 C CA . GLY A 1 192 ? 4.561 19.756 18.738 1.00 51.72 192 GLY A CA 1
ATOM 1419 C C . GLY A 1 192 ? 4.945 18.940 19.981 1.00 51.72 192 GLY A C 1
ATOM 1420 O O . GLY A 1 192 ? 6.064 19.086 20.463 1.00 51.72 192 GLY A O 1
ATOM 1421 N N . VAL A 1 193 ? 4.057 18.087 20.508 1.00 48.09 193 VAL A N 1
ATOM 1422 C CA . VAL A 1 193 ? 4.323 17.235 21.682 1.00 48.09 193 VAL A CA 1
ATOM 1423 C C . VAL A 1 193 ? 4.277 15.758 21.291 1.00 48.09 193 VAL A C 1
ATOM 1425 O O . VAL A 1 193 ? 3.332 15.332 20.634 1.00 48.09 193 VAL A O 1
ATOM 1428 N N . ASN A 1 194 ? 5.268 14.965 21.715 1.00 58.06 194 ASN A N 1
ATOM 1429 C CA . ASN A 1 194 ? 5.261 13.510 21.526 1.00 58.06 194 ASN A CA 1
ATOM 1430 C C . ASN A 1 194 ? 4.123 12.868 22.329 1.00 58.06 194 ASN A C 1
ATOM 1432 O O . ASN A 1 194 ? 4.201 12.750 23.555 1.00 58.06 194 ASN A O 1
ATOM 1436 N N . ASP A 1 195 ? 3.092 12.403 21.634 1.00 60.78 195 ASP A N 1
ATOM 1437 C CA . ASP A 1 195 ? 2.023 11.607 22.212 1.00 60.78 195 ASP A CA 1
ATOM 1438 C C . ASP A 1 195 ? 2.471 10.144 22.320 1.00 60.78 195 ASP A C 1
ATOM 1440 O O . ASP A 1 195 ? 2.440 9.359 21.368 1.00 60.78 195 ASP A O 1
ATOM 1444 N N . THR A 1 196 ? 2.965 9.795 23.506 1.00 59.78 196 THR A N 1
ATOM 1445 C CA . THR A 1 196 ? 3.329 8.419 23.883 1.00 59.78 196 THR A CA 1
ATOM 1446 C C . THR A 1 196 ? 2.396 7.853 24.954 1.00 59.78 196 THR A C 1
ATOM 1448 O O . THR A 1 196 ? 2.575 6.715 25.391 1.00 59.78 196 THR A O 1
ATOM 1451 N N . THR A 1 197 ? 1.396 8.631 25.382 1.00 60.50 197 THR A N 1
ATOM 1452 C CA . THR A 1 197 ? 0.622 8.370 26.604 1.00 60.50 197 THR A CA 1
ATOM 1453 C C . THR A 1 197 ? -0.889 8.402 26.418 1.00 60.50 197 THR A C 1
ATOM 1455 O O . THR A 1 197 ? -1.585 8.064 27.373 1.00 60.50 197 THR A O 1
ATOM 1458 N N . ASN A 1 198 ? -1.418 8.758 25.240 1.00 72.81 198 ASN A N 1
ATOM 1459 C CA . ASN A 1 198 ? -2.860 8.726 24.982 1.00 72.81 198 ASN A CA 1
ATOM 1460 C C . ASN A 1 198 ? -3.262 7.451 24.218 1.00 72.81 198 ASN A C 1
ATOM 1462 O O . ASN A 1 198 ? -3.258 7.435 22.984 1.00 72.81 198 ASN A O 1
ATOM 1466 N N . PRO A 1 199 ? -3.621 6.353 24.915 1.00 81.50 199 PRO A N 1
ATOM 1467 C CA . PRO A 1 199 ? -4.206 5.196 24.256 1.00 81.50 199 PRO A CA 1
ATOM 1468 C C . PRO A 1 199 ? -5.552 5.557 23.626 1.00 81.50 199 PRO A C 1
ATOM 1470 O O . PRO A 1 199 ? -6.372 6.221 24.271 1.00 81.50 199 PRO A O 1
ATOM 1473 N N . PRO A 1 200 ? -5.832 5.061 22.411 1.00 90.12 200 PRO A N 1
ATOM 1474 C CA . PRO A 1 200 ? -7.176 5.141 21.870 1.00 90.12 200 PRO A CA 1
ATOM 1475 C C . PRO A 1 200 ? -8.120 4.278 22.716 1.00 90.12 200 PRO A C 1
ATOM 1477 O O . PRO A 1 200 ? -7.733 3.228 23.239 1.00 90.12 200 PRO A O 1
ATOM 1480 N N . LYS A 1 201 ? -9.381 4.696 22.838 1.00 93.94 201 LYS A N 1
ATOM 1481 C CA . LYS A 1 201 ? -10.433 3.865 23.433 1.00 93.94 201 LYS A CA 1
ATOM 1482 C C . LYS A 1 201 ? -11.024 2.915 22.401 1.00 93.94 201 LYS A C 1
ATOM 1484 O O . LYS A 1 201 ? -11.098 3.227 21.216 1.00 93.94 201 LYS A O 1
ATOM 1489 N N . GLY A 1 202 ? -11.461 1.756 22.881 1.00 94.19 202 GLY A N 1
ATOM 1490 C CA . GLY A 1 202 ? -12.234 0.794 22.104 1.00 94.19 202 GLY A CA 1
ATOM 1491 C C . GLY A 1 202 ? -11.453 -0.071 21.114 1.00 94.19 202 GLY A C 1
ATOM 1492 O O . GLY A 1 202 ? -12.041 -0.932 20.450 1.00 94.19 202 GLY A O 1
ATOM 1493 N N . ILE A 1 203 ? -10.132 0.092 21.062 1.00 95.44 203 ILE A N 1
ATOM 1494 C CA . ILE A 1 203 ? -9.220 -0.832 20.396 1.00 95.44 203 ILE A CA 1
ATOM 1495 C C . ILE A 1 203 ? -8.033 -1.158 21.312 1.00 95.44 203 ILE A C 1
ATOM 1497 O O . ILE A 1 203 ? -7.638 -0.357 22.156 1.00 95.44 203 ILE A O 1
ATOM 1501 N N . LYS A 1 204 ? -7.433 -2.333 21.127 1.00 94.00 204 LYS A N 1
ATOM 1502 C CA . LYS A 1 204 ? -6.154 -2.729 21.740 1.00 94.00 204 LYS A CA 1
ATOM 1503 C C . LYS A 1 204 ? -5.066 -2.863 20.673 1.00 94.00 204 LYS A C 1
ATOM 1505 O O . LYS A 1 204 ? -5.351 -2.739 19.481 1.00 94.00 204 LYS A O 1
ATOM 1510 N N . ALA A 1 205 ? -3.837 -3.148 21.107 1.00 92.44 205 ALA A N 1
ATOM 1511 C CA . ALA A 1 205 ? -2.692 -3.329 20.218 1.00 92.44 205 ALA A CA 1
ATOM 1512 C C . ALA A 1 205 ? -2.995 -4.288 19.041 1.00 92.44 205 ALA A C 1
ATOM 1514 O O . ALA A 1 205 ? -3.732 -5.266 19.230 1.00 92.44 205 ALA A O 1
ATOM 1515 N N . PRO A 1 206 ? -2.443 -4.024 17.842 1.00 94.25 206 PRO A N 1
ATOM 1516 C CA . PRO A 1 206 ? -2.568 -4.887 16.675 1.00 94.25 206 PRO A CA 1
ATOM 1517 C C . PRO A 1 206 ? -2.142 -6.326 16.960 1.00 94.25 206 PRO A C 1
ATOM 1519 O O . PRO A 1 206 ? -1.100 -6.583 17.561 1.00 94.25 206 PRO A O 1
ATOM 1522 N N . GLY A 1 207 ? -2.948 -7.272 16.488 1.00 92.94 207 GLY A N 1
ATOM 1523 C CA . GLY A 1 207 ? -2.692 -8.703 16.643 1.00 92.94 207 GLY A CA 1
ATOM 1524 C C . GLY A 1 207 ? -1.889 -9.319 15.496 1.00 92.94 207 GLY A C 1
ATOM 1525 O O . GLY A 1 207 ? -1.431 -10.448 15.635 1.00 92.94 207 GLY A O 1
ATOM 1526 N N . GLY A 1 208 ? -1.730 -8.614 14.369 1.00 94.88 208 GLY A N 1
ATOM 1527 C CA . GLY A 1 208 ? -1.197 -9.186 13.130 1.00 94.88 208 GLY A CA 1
ATOM 1528 C C . GLY A 1 208 ? -2.186 -10.141 12.455 1.00 94.88 208 GLY A C 1
ATOM 1529 O O . GLY A 1 208 ? -3.291 -10.357 12.946 1.00 94.88 208 GLY A O 1
ATOM 1530 N N . GLY A 1 209 ? -1.823 -10.718 11.313 1.00 95.62 209 GLY A N 1
ATOM 1531 C CA . GLY A 1 209 ? -2.728 -11.575 10.531 1.00 95.62 209 GLY A CA 1
ATOM 1532 C C . GLY A 1 209 ? -3.482 -10.834 9.436 1.00 95.62 209 GLY A C 1
ATOM 1533 O O . GLY A 1 209 ? -4.545 -11.270 8.994 1.00 95.62 209 GLY A O 1
ATOM 1534 N N . LEU A 1 210 ? -2.930 -9.710 8.985 1.00 97.44 210 LEU A N 1
ATOM 1535 C CA . LEU A 1 210 ? -3.240 -9.183 7.670 1.00 97.44 210 LEU A CA 1
ATOM 1536 C C . LEU A 1 210 ? -2.467 -9.969 6.609 1.00 97.44 210 LEU A C 1
ATOM 1538 O O . LEU A 1 210 ? -1.288 -10.273 6.764 1.00 97.44 210 LEU A O 1
ATOM 1542 N N . SER A 1 211 ? -3.134 -10.280 5.507 1.00 96.50 211 SER A N 1
ATOM 1543 C CA . SER A 1 211 ? -2.494 -10.778 4.288 1.00 96.50 211 SER A CA 1
ATOM 1544 C C . SER A 1 211 ? -3.207 -10.186 3.084 1.00 96.50 211 SER A C 1
ATOM 1546 O O . SER A 1 211 ? -4.352 -9.753 3.198 1.00 96.50 211 SER A O 1
ATOM 1548 N N . GLY A 1 212 ? -2.567 -10.153 1.923 1.00 95.19 212 GLY A N 1
ATOM 1549 C CA . GLY A 1 212 ? -3.214 -9.591 0.750 1.00 95.19 212 GLY A CA 1
ATOM 1550 C C . GLY A 1 212 ? -2.432 -9.788 -0.529 1.00 95.19 212 GLY A C 1
ATOM 1551 O O . GLY A 1 212 ? -1.329 -10.326 -0.521 1.00 95.19 212 GLY A O 1
ATOM 1552 N N . TRP A 1 213 ? -3.048 -9.375 -1.624 1.00 95.25 213 TRP A N 1
ATOM 1553 C CA . TRP A 1 213 ? -2.497 -9.412 -2.974 1.00 95.25 213 TRP A CA 1
ATOM 1554 C C . TRP A 1 213 ? -3.243 -8.391 -3.835 1.00 95.25 213 TRP A C 1
ATOM 1556 O O . TRP A 1 213 ? -4.365 -7.989 -3.509 1.00 95.25 213 TRP A O 1
ATOM 1566 N N . SER A 1 214 ? -2.621 -7.946 -4.918 1.00 96.62 214 SER A N 1
ATOM 1567 C CA . SER A 1 214 ? -3.259 -7.077 -5.899 1.00 96.62 214 SER A CA 1
ATOM 1568 C C . SER A 1 214 ? -3.036 -7.586 -7.311 1.00 96.62 214 SER A C 1
ATOM 1570 O O . SER A 1 214 ? -2.161 -8.415 -7.560 1.00 96.62 214 SER A O 1
ATOM 1572 N N . PHE A 1 215 ? -3.832 -7.089 -8.250 1.00 94.06 215 PHE A N 1
ATOM 1573 C CA . PHE A 1 215 ? -3.564 -7.268 -9.669 1.00 94.06 215 PHE A CA 1
ATOM 1574 C C . PHE A 1 215 ? -3.758 -5.963 -10.435 1.00 94.06 215 PHE A C 1
ATOM 1576 O O . PHE A 1 215 ? -4.638 -5.162 -10.122 1.00 94.06 215 PHE A O 1
ATOM 1583 N N . LEU A 1 216 ? -2.916 -5.773 -11.444 1.00 95.75 216 LEU A N 1
ATOM 1584 C CA . LEU A 1 216 ? -2.902 -4.659 -12.384 1.00 95.75 216 LEU A CA 1
ATOM 1585 C C . LEU A 1 216 ? -3.458 -5.177 -13.707 1.00 95.75 216 LEU A C 1
ATOM 1587 O O . LEU A 1 216 ? -2.770 -5.920 -14.411 1.00 95.75 216 LEU A O 1
ATOM 1591 N N . LEU A 1 217 ? -4.707 -4.834 -14.010 1.00 94.12 217 LEU A N 1
ATOM 1592 C CA . LEU A 1 217 ? -5.438 -5.317 -15.176 1.00 94.12 217 LEU A CA 1
ATOM 1593 C C . LEU A 1 217 ? -5.411 -4.276 -16.294 1.00 94.12 217 LEU A C 1
ATOM 1595 O O . LEU A 1 217 ? -5.985 -3.202 -16.142 1.00 94.12 217 LEU A O 1
ATOM 1599 N N . ASP A 1 218 ? -4.823 -4.631 -17.431 1.00 91.94 218 ASP A N 1
ATOM 1600 C CA . ASP A 1 218 ? -5.046 -3.957 -18.710 1.00 91.94 218 ASP A CA 1
ATOM 1601 C C . ASP A 1 218 ? -6.384 -4.448 -19.274 1.00 91.94 218 ASP A C 1
ATOM 1603 O O . ASP A 1 218 ? -6.482 -5.553 -19.817 1.00 91.94 218 ASP A O 1
ATOM 1607 N N . VAL A 1 219 ? -7.427 -3.638 -19.105 1.00 90.06 219 VAL A N 1
ATOM 1608 C CA . VAL A 1 219 ? -8.803 -3.986 -19.486 1.00 90.06 219 VAL A CA 1
ATOM 1609 C C . VAL A 1 219 ? -8.932 -4.131 -21.000 1.00 90.06 219 VAL A C 1
ATOM 1611 O O . VAL A 1 219 ? -9.669 -4.989 -21.478 1.00 90.06 219 VAL A O 1
ATOM 1614 N N . ASN A 1 220 ? -8.173 -3.341 -21.762 1.00 86.50 220 ASN A N 1
ATOM 1615 C CA . ASN A 1 220 ? -8.237 -3.341 -23.223 1.00 86.50 220 ASN A CA 1
ATOM 1616 C C . ASN A 1 220 ? -7.634 -4.609 -23.833 1.00 86.50 220 ASN A C 1
ATOM 1618 O O . ASN A 1 220 ? -8.019 -5.001 -24.932 1.00 86.50 220 ASN A O 1
ATOM 1622 N N . LYS A 1 221 ? -6.676 -5.230 -23.136 1.00 83.00 221 LYS A N 1
ATOM 1623 C CA . LYS A 1 221 ? -5.982 -6.435 -23.606 1.00 83.00 221 LYS A CA 1
ATOM 1624 C C . LYS A 1 221 ? -6.339 -7.704 -22.830 1.00 83.00 221 LYS A C 1
ATOM 1626 O O . LYS A 1 221 ? -5.858 -8.771 -23.183 1.00 83.00 221 LYS A O 1
ATOM 1631 N N . GLY A 1 222 ? -7.131 -7.605 -21.761 1.00 84.06 222 GLY A N 1
ATOM 1632 C CA . GLY A 1 222 ? -7.449 -8.747 -20.899 1.00 84.06 222 GLY A CA 1
ATOM 1633 C C . GLY A 1 222 ? -6.227 -9.323 -20.170 1.00 84.06 222 GLY A C 1
ATOM 1634 O O . GLY A 1 222 ? -6.166 -10.525 -19.936 1.00 84.06 222 GLY A O 1
ATOM 1635 N N . ASN A 1 223 ? -5.247 -8.481 -19.824 1.00 86.44 223 ASN A N 1
ATOM 1636 C CA . ASN A 1 223 ? -3.972 -8.899 -19.228 1.00 86.44 223 ASN A CA 1
ATOM 1637 C C . ASN A 1 223 ? -3.862 -8.485 -17.767 1.00 86.44 223 ASN A C 1
ATOM 1639 O O . ASN A 1 223 ? -3.969 -7.293 -17.487 1.00 86.44 223 ASN A O 1
ATOM 1643 N N . ALA A 1 224 ? -3.495 -9.391 -16.867 1.00 90.12 224 ALA A N 1
ATOM 1644 C CA . ALA A 1 224 ? -3.241 -9.047 -15.470 1.00 90.12 224 ALA A CA 1
ATOM 1645 C C . ALA A 1 224 ? -1.789 -9.325 -15.064 1.00 90.12 224 ALA A C 1
ATOM 1647 O O . ALA A 1 224 ? -1.211 -10.327 -15.465 1.00 90.12 224 ALA A O 1
ATOM 1648 N N . ASN A 1 225 ? -1.222 -8.446 -14.238 1.00 93.69 225 ASN A N 1
ATOM 1649 C CA . ASN A 1 225 ? 0.017 -8.693 -13.497 1.00 93.69 225 ASN A CA 1
ATOM 1650 C C . ASN A 1 225 ? -0.314 -8.707 -12.003 1.00 93.69 225 ASN A C 1
ATOM 1652 O O . ASN A 1 225 ? -0.936 -7.764 -11.515 1.00 93.69 225 ASN A O 1
ATOM 1656 N N . VAL A 1 226 ? 0.076 -9.749 -11.269 1.00 94.06 226 VAL A N 1
ATOM 1657 C CA . VAL A 1 226 ? -0.194 -9.859 -9.824 1.00 94.06 226 VAL A CA 1
ATOM 1658 C C . VAL A 1 226 ? 0.930 -9.191 -9.041 1.00 94.06 226 VAL A C 1
ATOM 1660 O O . VAL A 1 226 ? 2.089 -9.490 -9.276 1.00 94.06 226 VAL A O 1
ATOM 1663 N N . ALA A 1 227 ? 0.633 -8.311 -8.092 1.00 93.06 227 ALA A N 1
ATOM 1664 C CA . ALA A 1 227 ? 1.646 -7.732 -7.216 1.00 93.06 227 ALA A CA 1
ATOM 1665 C C . ALA A 1 227 ? 1.367 -8.123 -5.762 1.00 93.06 227 ALA A C 1
ATOM 1667 O O . ALA A 1 227 ? 0.277 -7.911 -5.228 1.00 93.06 227 ALA A O 1
ATOM 1668 N N . MET A 1 228 ? 2.366 -8.714 -5.111 1.00 93.50 228 MET A N 1
ATOM 1669 C CA . MET A 1 228 ? 2.289 -9.044 -3.689 1.00 93.50 228 MET A CA 1
ATOM 1670 C C . MET A 1 228 ? 2.730 -7.836 -2.856 1.00 93.50 228 MET A C 1
ATOM 1672 O O . MET A 1 228 ? 3.691 -7.158 -3.233 1.00 93.50 228 MET A O 1
ATOM 1676 N N . PRO A 1 229 ? 2.062 -7.544 -1.728 1.00 96.19 229 PRO A N 1
ATOM 1677 C CA . PRO A 1 229 ? 2.553 -6.541 -0.803 1.00 96.19 229 PRO A CA 1
ATOM 1678 C C . PRO A 1 229 ? 3.792 -7.049 -0.069 1.00 96.19 229 PRO A C 1
ATOM 1680 O O . PRO A 1 229 ? 3.935 -8.246 0.189 1.00 96.19 229 PRO A O 1
ATOM 1683 N N . VAL A 1 230 ? 4.642 -6.125 0.373 1.00 96.25 230 VAL A N 1
ATOM 1684 C CA . VAL A 1 230 ? 5.596 -6.445 1.434 1.00 96.25 230 VAL A CA 1
ATOM 1685 C C . VAL A 1 230 ? 4.842 -6.462 2.756 1.00 96.25 230 VAL A C 1
ATOM 1687 O O . VAL A 1 230 ? 4.289 -5.449 3.187 1.00 96.25 230 VAL A O 1
ATOM 1690 N N . ALA A 1 231 ? 4.796 -7.640 3.368 1.00 96.50 231 ALA A N 1
ATOM 1691 C CA . ALA A 1 231 ? 4.165 -7.885 4.652 1.00 96.50 231 ALA A CA 1
ATOM 1692 C C . ALA A 1 231 ? 5.162 -7.628 5.788 1.00 96.50 231 ALA A C 1
ATOM 1694 O O . ALA A 1 231 ? 6.283 -8.136 5.762 1.00 96.50 231 ALA A O 1
ATOM 1695 N N . ILE A 1 232 ? 4.766 -6.844 6.790 1.00 96.00 232 ILE A N 1
ATOM 1696 C CA . ILE A 1 232 ? 5.616 -6.472 7.924 1.00 96.00 232 ILE A CA 1
ATOM 1697 C C . ILE A 1 232 ? 4.890 -6.800 9.227 1.00 96.00 232 ILE A C 1
ATOM 1699 O O . ILE A 1 232 ? 3.728 -6.433 9.422 1.00 96.00 232 ILE A O 1
ATOM 1703 N N . ARG A 1 233 ? 5.584 -7.487 10.133 1.00 94.25 233 ARG A N 1
ATOM 1704 C CA . ARG A 1 233 ? 5.101 -7.873 11.465 1.00 94.25 233 ARG A CA 1
ATOM 1705 C C . ARG A 1 233 ? 5.773 -7.050 12.557 1.00 94.25 233 ARG A C 1
ATOM 1707 O O . ARG A 1 233 ? 6.847 -6.488 12.345 1.00 94.25 233 ARG A O 1
ATOM 1714 N N . ASN A 1 234 ? 5.152 -7.051 13.737 1.00 91.94 234 ASN A N 1
ATOM 1715 C CA . ASN A 1 234 ? 5.649 -6.386 14.943 1.00 91.94 234 ASN A CA 1
ATOM 1716 C C . ASN A 1 234 ? 5.891 -4.876 14.778 1.00 91.94 234 ASN A C 1
ATOM 1718 O O . ASN A 1 234 ? 6.783 -4.317 15.397 1.00 91.94 234 ASN A O 1
ATOM 1722 N N . TYR A 1 235 ? 5.101 -4.217 13.937 1.00 91.12 235 TYR A N 1
ATOM 1723 C CA . TYR A 1 235 ? 5.092 -2.766 13.779 1.00 91.12 235 TYR A CA 1
ATOM 1724 C C . TYR A 1 235 ? 4.614 -2.050 15.059 1.00 91.12 235 TYR A C 1
ATOM 1726 O O . TYR A 1 235 ? 5.147 -1.007 15.442 1.00 91.12 235 TYR A O 1
ATOM 1734 N N . GLN A 1 236 ? 3.631 -2.633 15.751 1.00 88.75 236 GLN A N 1
ATOM 1735 C CA . GLN A 1 236 ? 3.054 -2.118 16.987 1.00 88.75 236 GLN A CA 1
ATOM 1736 C C . GLN A 1 236 ? 2.720 -3.266 17.950 1.00 88.75 236 GLN A C 1
ATOM 1738 O O . GLN A 1 236 ? 2.085 -4.243 17.554 1.00 88.75 236 GLN A O 1
ATOM 1743 N N . THR A 1 237 ? 3.126 -3.161 19.217 1.00 87.38 237 THR A N 1
ATOM 1744 C CA . THR A 1 237 ? 3.015 -4.272 20.187 1.00 87.38 237 THR A CA 1
ATOM 1745 C C . THR A 1 237 ? 2.332 -3.924 21.505 1.00 87.38 237 THR A C 1
ATOM 1747 O O . THR A 1 237 ? 1.837 -4.837 22.163 1.00 87.38 237 THR A O 1
ATOM 1750 N N . THR A 1 238 ? 2.273 -2.651 21.913 1.00 84.50 238 THR A N 1
ATOM 1751 C CA . THR A 1 238 ? 1.790 -2.294 23.263 1.00 84.50 238 THR A CA 1
ATOM 1752 C C . THR A 1 238 ? 0.487 -1.508 23.274 1.00 84.50 238 THR A C 1
ATOM 1754 O O . THR A 1 238 ? -0.238 -1.574 24.264 1.00 84.50 238 THR A O 1
ATOM 1757 N N . ILE A 1 239 ? 0.156 -0.781 22.205 1.00 85.19 239 ILE A N 1
ATOM 1758 C CA . ILE A 1 239 ? -0.998 0.129 22.171 1.00 85.19 239 ILE A CA 1
ATOM 1759 C C . ILE A 1 239 ? -1.685 0.099 20.800 1.00 85.19 239 ILE A C 1
ATOM 1761 O O . ILE A 1 239 ? -1.050 -0.196 19.794 1.00 85.19 239 ILE A O 1
ATOM 1765 N N . GLY A 1 240 ? -2.991 0.368 20.736 1.00 89.75 240 GLY A N 1
ATOM 1766 C CA . GLY A 1 240 ? -3.663 0.613 19.453 1.00 89.75 240 GLY A CA 1
ATOM 1767 C C . GLY A 1 240 ? -3.257 1.965 18.853 1.00 89.75 240 GLY A C 1
ATOM 1768 O O . GLY A 1 240 ? -2.688 2.805 19.547 1.00 89.75 240 GLY A O 1
ATOM 1769 N N . GLN A 1 241 ? -3.566 2.186 17.578 1.00 90.00 241 GLN A N 1
ATOM 1770 C CA . GLN A 1 241 ? -3.375 3.443 16.849 1.00 90.00 241 GLN A CA 1
ATOM 1771 C C . GLN A 1 241 ? -4.631 3.801 16.062 1.00 90.00 241 GLN A C 1
ATOM 1773 O O . GLN A 1 241 ? -4.714 3.547 14.863 1.00 90.00 241 GLN A O 1
ATOM 1778 N N . HIS A 1 242 ? -5.631 4.364 16.737 1.00 93.12 242 HIS A N 1
ATOM 1779 C CA . HIS A 1 242 ? -6.909 4.693 16.111 1.00 93.12 242 HIS A CA 1
ATOM 1780 C C . HIS A 1 242 ? -6.931 6.164 15.731 1.00 93.12 242 HIS A C 1
ATOM 1782 O O . HIS A 1 242 ? -6.876 7.018 16.606 1.00 93.12 242 HIS A O 1
ATOM 1788 N N . TYR A 1 243 ? -7.044 6.466 14.443 1.00 90.81 243 TYR A N 1
ATOM 1789 C CA . TYR A 1 243 ? -7.107 7.843 13.954 1.00 90.81 243 TYR A CA 1
ATOM 1790 C C . TYR A 1 243 ? -8.170 7.962 12.864 1.00 90.81 243 TYR A C 1
ATOM 1792 O O . TYR A 1 243 ? -8.349 7.044 12.058 1.00 90.81 243 TYR A O 1
ATOM 1800 N N . LEU A 1 244 ? -8.905 9.074 12.830 1.00 89.81 244 LEU A N 1
ATOM 1801 C CA . LEU A 1 244 ? -9.906 9.337 11.806 1.00 89.81 244 LEU A CA 1
ATOM 1802 C C . LEU A 1 244 ? -9.280 9.984 10.579 1.00 89.81 244 LEU A C 1
ATOM 1804 O O . LEU A 1 244 ? -8.644 11.029 10.649 1.00 89.81 244 LEU A O 1
ATOM 1808 N N . SER A 1 245 ? -9.616 9.441 9.415 1.00 88.25 245 SER A N 1
ATOM 1809 C CA . SER A 1 245 ? -9.336 10.055 8.111 1.00 88.25 245 SER A CA 1
ATOM 1810 C C . SER A 1 245 ? -9.965 11.440 7.929 1.00 88.25 245 SER A C 1
ATOM 1812 O O . SER A 1 245 ? -9.540 12.217 7.084 1.00 88.25 245 SER A O 1
ATOM 1814 N N . SER A 1 246 ? -10.999 11.768 8.708 1.00 85.62 246 SER A N 1
ATOM 1815 C CA . SER A 1 246 ? -11.667 13.071 8.658 1.00 85.62 246 SER A CA 1
ATOM 1816 C C . SER A 1 246 ? -11.086 14.111 9.617 1.00 85.62 246 SER A C 1
ATOM 1818 O O . SER A 1 246 ? -11.506 15.266 9.551 1.00 85.62 246 SER A O 1
ATOM 1820 N N . ASN A 1 247 ? -10.188 13.734 10.535 1.00 83.94 247 ASN A N 1
ATOM 1821 C CA . ASN A 1 247 ? -9.604 14.692 11.469 1.00 83.94 247 ASN A CA 1
ATOM 1822 C C . ASN A 1 247 ? -8.431 15.423 10.806 1.00 83.94 247 ASN A C 1
ATOM 1824 O O . ASN A 1 247 ? -7.379 14.845 10.560 1.00 83.94 247 ASN A O 1
ATOM 1828 N N . TYR A 1 248 ? -8.594 16.719 10.553 1.00 75.56 248 TYR A N 1
ATOM 1829 C CA . TYR A 1 248 ? -7.595 17.526 9.851 1.00 75.56 248 TYR A CA 1
ATOM 1830 C C . TYR A 1 248 ? -6.250 17.656 10.594 1.00 75.56 248 TYR A C 1
ATOM 1832 O O . TYR A 1 248 ? -5.252 17.974 9.954 1.00 75.56 248 TYR A O 1
ATOM 1840 N N . HIS A 1 249 ? -6.193 17.377 11.902 1.00 75.31 249 HIS A N 1
ATOM 1841 C CA . HIS A 1 249 ? -4.937 17.371 12.660 1.00 75.31 249 HIS A CA 1
ATOM 1842 C C . HIS A 1 249 ? -4.159 16.052 12.550 1.00 75.31 249 HIS A C 1
ATOM 1844 O O . HIS A 1 249 ? -2.936 16.071 12.672 1.00 75.31 249 HIS A O 1
ATOM 1850 N N . THR A 1 250 ? -4.848 14.923 12.348 1.00 79.81 250 THR A N 1
ATOM 1851 C CA . THR A 1 250 ? -4.307 13.560 12.532 1.00 79.81 250 THR A CA 1
ATOM 1852 C C . THR A 1 250 ? -4.603 12.607 11.371 1.00 79.81 250 THR A C 1
ATOM 1854 O O . THR A 1 250 ? -4.262 11.428 11.443 1.00 79.81 250 THR A O 1
ATOM 1857 N N . PHE A 1 251 ? -5.185 13.081 10.262 1.00 80.19 251 PHE A N 1
ATOM 1858 C CA . PHE A 1 251 ? -5.580 12.218 9.139 1.00 80.19 251 PHE A CA 1
ATOM 1859 C C . PHE A 1 251 ? -4.412 11.456 8.494 1.00 80.19 251 PHE A C 1
ATOM 1861 O O . PHE A 1 251 ? -4.624 10.371 7.955 1.00 80.19 251 PHE A O 1
ATOM 1868 N N . LEU A 1 252 ? -3.178 11.963 8.609 1.00 80.44 252 LEU A N 1
ATOM 1869 C CA . LEU A 1 252 ? -1.965 11.281 8.141 1.00 80.44 252 LEU A CA 1
ATOM 1870 C C . LEU A 1 252 ? -1.486 10.159 9.076 1.00 80.44 252 LEU A C 1
ATOM 1872 O O . LEU A 1 252 ? -0.444 9.549 8.817 1.00 80.44 252 LEU A O 1
ATOM 1876 N N . LEU A 1 253 ? -2.235 9.848 10.135 1.00 84.88 253 LEU A N 1
ATOM 1877 C CA . LEU A 1 253 ? -1.934 8.776 11.074 1.00 84.88 253 LEU A CA 1
ATOM 1878 C C . LEU A 1 253 ? -2.936 7.609 10.975 1.00 84.88 253 LEU A C 1
ATOM 1880 O O . LEU A 1 253 ? -4.098 7.804 10.596 1.00 84.88 253 LEU A O 1
ATOM 1884 N N . PRO A 1 254 ? -2.500 6.388 11.338 1.00 89.12 254 PRO A N 1
ATOM 1885 C CA . PRO A 1 254 ? -1.092 6.018 11.513 1.00 89.12 254 PRO A CA 1
ATOM 1886 C C . PRO A 1 254 ? -0.331 6.009 10.174 1.00 89.12 254 PRO A C 1
ATOM 1888 O O . PRO A 1 254 ? -0.926 5.840 9.107 1.00 89.12 254 PRO A O 1
ATOM 1891 N N . SER A 1 255 ? 0.989 6.192 10.226 1.00 88.31 255 SER A N 1
ATOM 1892 C CA . SER A 1 255 ? 1.911 6.113 9.081 1.00 88.31 255 SER A CA 1
ATOM 1893 C C . SER A 1 255 ? 2.943 5.013 9.249 1.00 88.31 255 SER A C 1
ATOM 1895 O O . SER A 1 255 ? 3.077 4.445 10.328 1.00 88.31 255 SER A O 1
ATOM 1897 N N . LEU A 1 256 ? 3.740 4.728 8.220 1.00 89.81 256 LEU A N 1
ATOM 1898 C CA . LEU A 1 256 ? 4.856 3.784 8.349 1.00 89.81 256 LEU A CA 1
ATOM 1899 C C . LEU A 1 256 ? 5.867 4.188 9.441 1.00 89.81 256 LEU A C 1
ATOM 1901 O O . LEU A 1 256 ? 6.625 3.346 9.909 1.00 89.81 256 LEU A O 1
ATOM 1905 N N . ALA A 1 257 ? 5.832 5.437 9.911 1.00 84.31 257 ALA A N 1
ATOM 1906 C CA . ALA A 1 257 ? 6.643 5.933 11.015 1.00 84.31 257 ALA A CA 1
ATOM 1907 C C . ALA A 1 257 ? 5.917 5.985 12.377 1.00 84.31 257 ALA A C 1
ATOM 1909 O O . ALA A 1 257 ? 6.480 6.503 13.332 1.00 84.31 257 ALA A O 1
ATOM 1910 N N . SER A 1 258 ? 4.681 5.498 12.524 1.00 84.56 258 SER A N 1
ATOM 1911 C CA . SER A 1 258 ? 3.950 5.609 13.806 1.00 84.56 258 SER A CA 1
ATOM 1912 C C . SER A 1 258 ? 4.164 4.432 14.771 1.00 84.56 258 SER A C 1
ATOM 1914 O O . SER A 1 258 ? 3.732 4.505 15.916 1.00 84.56 258 SER A O 1
ATOM 1916 N N . GLY A 1 259 ? 4.807 3.332 14.366 1.00 86.00 259 GLY A N 1
ATOM 1917 C CA . GLY A 1 259 ? 4.974 2.128 15.201 1.00 86.00 259 GLY A CA 1
ATOM 1918 C C . GLY A 1 259 ? 5.672 2.405 16.543 1.00 86.00 259 GLY A C 1
ATOM 1919 O O . GLY A 1 259 ? 6.511 3.301 16.631 1.00 86.00 259 GLY A O 1
ATOM 1920 N N . ASN A 1 260 ? 5.357 1.652 17.606 1.00 82.44 260 ASN A N 1
ATOM 1921 C CA . ASN A 1 260 ? 6.026 1.809 18.915 1.00 82.44 260 ASN A CA 1
ATOM 1922 C C . ASN A 1 260 ? 7.306 0.971 19.058 1.00 82.44 260 ASN A C 1
ATOM 1924 O O . ASN A 1 260 ? 8.085 1.212 19.977 1.00 82.44 260 ASN A O 1
ATOM 1928 N N . VAL A 1 261 ? 7.480 -0.053 18.220 1.00 83.50 261 VAL A N 1
ATOM 1929 C CA . VAL A 1 261 ? 8.598 -0.987 18.341 1.00 83.50 261 VAL A CA 1
ATOM 1930 C C . VAL A 1 261 ? 9.865 -0.296 17.876 1.00 83.50 261 VAL A C 1
ATOM 1932 O O . VAL A 1 261 ? 9.890 0.279 16.797 1.00 83.50 261 VAL A O 1
ATOM 1935 N N . LEU A 1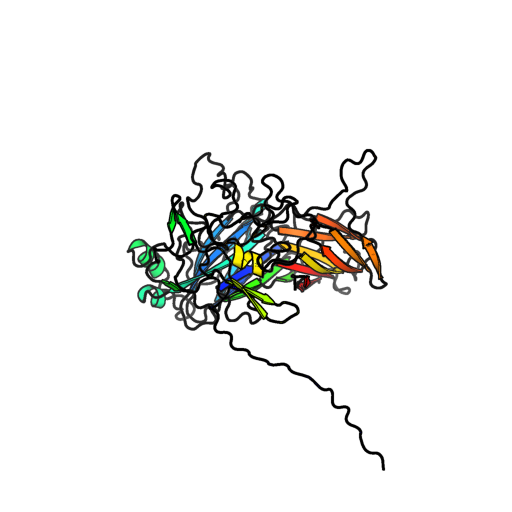 262 ? 10.903 -0.346 18.703 1.00 78.19 262 LEU A N 1
ATOM 1936 C CA . LEU A 1 262 ? 12.194 0.308 18.468 1.00 78.19 262 LEU A CA 1
ATOM 1937 C C . LEU A 1 262 ? 13.225 -0.644 17.844 1.00 78.19 262 LEU A C 1
ATOM 1939 O O . LEU A 1 262 ? 14.233 -0.228 17.283 1.00 78.19 262 LEU A O 1
ATOM 1943 N N . ASP A 1 263 ? 12.968 -1.944 17.923 1.00 77.56 263 ASP A N 1
ATOM 1944 C CA . ASP A 1 263 ? 13.841 -2.971 17.379 1.00 77.56 263 ASP A CA 1
ATOM 1945 C C . ASP A 1 263 ? 13.449 -3.334 15.946 1.00 77.56 263 ASP A C 1
ATOM 1947 O O . ASP A 1 263 ? 12.273 -3.352 15.582 1.00 77.56 263 ASP A O 1
ATOM 1951 N N . SER A 1 264 ? 14.433 -3.716 15.139 1.00 78.69 264 SER A N 1
ATOM 1952 C CA . SER A 1 264 ? 14.210 -4.319 13.825 1.00 78.69 264 SER A CA 1
ATOM 1953 C C . SER A 1 264 ? 15.092 -5.546 13.636 1.00 78.69 264 SER A C 1
ATOM 1955 O O . SER A 1 264 ? 16.174 -5.646 14.210 1.00 78.69 264 SER A O 1
ATOM 1957 N N . THR A 1 265 ? 14.634 -6.508 12.844 1.00 78.81 265 THR A N 1
ATOM 1958 C CA . THR A 1 265 ? 15.366 -7.744 12.571 1.00 78.81 265 THR A CA 1
ATOM 1959 C C . THR A 1 265 ? 15.613 -7.902 11.082 1.00 78.81 265 THR A C 1
ATOM 1961 O O . THR A 1 265 ? 14.683 -7.848 10.277 1.00 78.81 265 THR A O 1
ATOM 1964 N N . VAL A 1 266 ? 16.872 -8.156 10.734 1.00 72.31 266 VAL A N 1
ATOM 1965 C CA . VAL A 1 266 ? 17.319 -8.452 9.370 1.00 72.31 266 VAL A CA 1
ATOM 1966 C C . VAL A 1 266 ? 18.128 -9.750 9.366 1.00 72.31 266 VAL A C 1
ATOM 1968 O O . VAL A 1 266 ? 18.774 -10.102 10.355 1.00 72.31 266 VAL A O 1
ATOM 1971 N N . MET A 1 267 ? 18.071 -10.500 8.265 1.00 65.56 267 MET A N 1
ATOM 1972 C CA . MET A 1 267 ? 18.956 -11.651 8.069 1.00 65.56 267 MET A CA 1
ATOM 1973 C C . MET A 1 267 ? 20.329 -11.178 7.597 1.00 65.56 267 MET A C 1
ATOM 1975 O O . MET A 1 267 ? 20.423 -10.367 6.677 1.00 65.56 267 MET A O 1
ATOM 1979 N N . ASN A 1 268 ? 21.380 -11.707 8.214 1.00 56.47 268 ASN A N 1
ATOM 1980 C CA . ASN A 1 268 ? 22.768 -11.377 7.934 1.00 56.47 268 ASN A CA 1
ATOM 1981 C C . ASN A 1 268 ? 23.580 -12.657 7.634 1.00 56.47 268 ASN A C 1
ATOM 1983 O O . ASN A 1 268 ? 23.060 -13.772 7.738 1.00 56.47 268 ASN A O 1
ATOM 1987 N N . ASN A 1 269 ? 24.852 -12.530 7.239 1.00 56.09 269 ASN A N 1
ATOM 1988 C CA . ASN A 1 269 ? 25.673 -13.705 6.884 1.00 56.09 269 ASN A CA 1
ATOM 1989 C C . ASN A 1 269 ? 25.947 -14.665 8.062 1.00 56.09 269 ASN A C 1
ATOM 1991 O O . ASN A 1 269 ? 26.345 -15.806 7.835 1.00 56.09 269 ASN A O 1
ATOM 1995 N N . ALA A 1 270 ? 25.742 -14.214 9.301 1.00 54.34 270 ALA A N 1
ATOM 1996 C CA . ALA A 1 270 ? 25.894 -14.991 10.529 1.00 54.34 270 ALA A CA 1
ATOM 1997 C C . ALA A 1 270 ? 24.555 -15.530 11.085 1.00 54.34 270 ALA A C 1
ATOM 1999 O O . ALA A 1 270 ? 24.562 -16.220 12.104 1.00 54.34 270 ALA A O 1
ATOM 2000 N N . GLY A 1 271 ? 23.419 -15.246 10.432 1.00 59.78 271 GLY A N 1
ATOM 2001 C CA . GLY A 1 271 ? 22.078 -15.662 10.850 1.00 59.78 271 GLY A CA 1
ATOM 2002 C C . GLY A 1 271 ? 21.112 -14.492 11.066 1.00 59.78 271 GLY A C 1
ATOM 2003 O O . GLY A 1 271 ? 21.218 -13.438 10.446 1.00 59.78 271 GLY A O 1
ATOM 2004 N N . LEU A 1 272 ? 20.111 -14.685 11.925 1.00 61.00 272 LEU A N 1
ATOM 2005 C CA . LEU A 1 272 ? 19.137 -13.645 12.257 1.00 61.00 272 LEU A CA 1
ATOM 2006 C C . LEU A 1 272 ? 19.770 -12.622 13.215 1.00 61.00 272 LEU A C 1
ATOM 2008 O O . LEU A 1 272 ? 20.139 -12.983 14.332 1.00 61.00 272 LEU A O 1
ATOM 2012 N N . ALA A 1 273 ? 19.868 -11.356 12.807 1.00 58.59 273 ALA A N 1
ATOM 2013 C CA . ALA A 1 273 ? 20.387 -10.277 13.642 1.00 58.59 273 ALA A CA 1
ATOM 2014 C C . ALA A 1 273 ? 19.261 -9.314 14.037 1.00 58.59 273 ALA A C 1
ATOM 2016 O O . ALA A 1 273 ? 18.586 -8.736 13.182 1.00 58.59 273 ALA A O 1
ATOM 2017 N N . SER A 1 274 ? 19.058 -9.141 15.345 1.00 59.97 274 SER A N 1
ATOM 2018 C CA . SER A 1 274 ? 18.168 -8.114 15.892 1.00 59.97 274 SER A CA 1
ATOM 2019 C C . SER A 1 274 ? 18.980 -6.875 16.232 1.00 59.97 274 SER A C 1
ATOM 2021 O O . SER A 1 274 ? 20.024 -6.974 16.875 1.00 59.97 274 SER A O 1
ATOM 2023 N N . ILE A 1 275 ? 18.487 -5.718 15.811 1.00 62.84 275 ILE A N 1
ATOM 2024 C CA . ILE A 1 275 ? 19.111 -4.422 16.032 1.00 62.84 275 ILE A CA 1
ATOM 2025 C C . ILE A 1 275 ? 18.117 -3.556 16.779 1.00 62.84 275 ILE A C 1
ATOM 2027 O O . ILE A 1 275 ? 17.061 -3.201 16.253 1.00 62.84 275 ILE A O 1
ATOM 2031 N N . THR A 1 276 ? 18.484 -3.215 18.004 1.00 60.47 276 THR A N 1
ATOM 2032 C CA . THR A 1 276 ? 17.796 -2.202 18.795 1.00 60.47 276 THR A CA 1
ATOM 2033 C C . THR A 1 276 ? 18.230 -0.833 18.322 1.00 60.47 276 THR A C 1
ATOM 2035 O O . THR A 1 276 ? 19.433 -0.564 18.256 1.00 60.47 276 THR A O 1
ATOM 2038 N N . THR A 1 277 ? 17.283 0.055 18.000 1.00 55.50 277 THR A N 1
ATOM 2039 C CA . THR A 1 277 ? 17.650 1.456 17.792 1.00 55.50 277 THR A CA 1
ATOM 2040 C C . THR A 1 277 ? 18.323 1.978 19.058 1.00 55.50 277 THR A C 1
ATOM 2042 O O . THR A 1 277 ? 17.737 1.884 20.138 1.00 55.50 277 THR A O 1
ATOM 2045 N N . PRO A 1 278 ? 19.506 2.603 18.970 1.00 46.12 278 PRO A N 1
ATOM 2046 C CA . PRO A 1 278 ? 20.152 3.195 20.140 1.00 46.12 278 PRO A CA 1
ATOM 2047 C C . PRO A 1 278 ? 19.421 4.442 20.676 1.00 46.12 278 PRO A C 1
ATOM 2049 O O . PRO A 1 278 ? 19.876 5.059 21.639 1.00 46.12 278 PRO A O 1
ATOM 2052 N N . PHE A 1 279 ? 18.301 4.821 20.054 1.00 49.38 279 PHE A N 1
ATOM 2053 C CA . PHE A 1 279 ? 17.490 5.986 20.370 1.00 49.38 279 PHE A CA 1
ATOM 2054 C C . PHE A 1 279 ? 16.190 5.528 21.037 1.00 49.38 279 PHE A C 1
ATOM 2056 O O . PHE A 1 279 ? 15.405 4.790 20.447 1.00 49.38 279 PHE A O 1
ATOM 2063 N N . GLY A 1 280 ? 15.974 5.948 22.285 1.00 45.19 280 GLY A N 1
ATOM 2064 C CA . GLY A 1 280 ? 14.659 5.856 22.915 1.00 45.19 280 GLY A CA 1
ATOM 2065 C C . GLY A 1 280 ? 13.655 6.815 22.254 1.00 45.19 280 GLY A C 1
ATOM 2066 O O . GLY A 1 280 ? 14.052 7.661 21.450 1.00 45.19 280 GLY A O 1
ATOM 2067 N N . PRO A 1 281 ? 12.367 6.770 22.640 1.00 43.66 281 PRO A N 1
ATOM 2068 C CA . PRO A 1 281 ? 11.297 7.620 22.090 1.00 43.66 281 PRO A CA 1
ATOM 2069 C C . PRO A 1 281 ? 11.471 9.130 22.378 1.00 43.66 281 PRO A C 1
ATOM 2071 O O . PRO A 1 281 ? 10.591 9.933 22.082 1.00 43.66 281 PRO A O 1
ATOM 2074 N N . THR A 1 282 ? 12.588 9.525 22.994 1.00 38.06 282 THR A N 1
ATOM 2075 C CA . THR A 1 282 ? 12.918 10.893 23.407 1.00 38.06 282 THR A CA 1
ATOM 2076 C C . THR A 1 282 ? 13.837 11.631 22.434 1.00 38.06 282 THR A C 1
ATOM 2078 O O . THR A 1 282 ? 14.084 12.817 22.637 1.00 38.06 282 THR A O 1
ATOM 2081 N N . ALA A 1 283 ? 14.351 10.974 21.388 1.00 38.44 283 ALA A N 1
ATOM 2082 C CA . ALA A 1 283 ? 15.122 11.655 20.354 1.00 38.44 283 ALA A CA 1
ATOM 2083 C C . ALA A 1 283 ? 14.171 12.182 19.274 1.00 38.44 283 ALA A C 1
ATOM 2085 O O . ALA A 1 283 ? 13.677 11.431 18.436 1.00 38.44 283 ALA A O 1
ATOM 2086 N N . ASP A 1 284 ? 13.917 13.483 19.345 1.00 36.84 284 ASP A N 1
ATOM 2087 C CA . ASP A 1 284 ? 13.187 14.323 18.397 1.00 36.84 284 ASP A CA 1
ATOM 2088 C C . ASP A 1 284 ? 13.885 14.326 17.024 1.00 36.84 284 ASP A C 1
ATOM 2090 O O . ASP A 1 284 ? 14.586 15.264 16.647 1.00 36.84 284 ASP A O 1
ATOM 2094 N N . TYR A 1 285 ? 13.814 13.198 16.317 1.00 43.78 285 TYR A N 1
ATOM 2095 C CA . TYR A 1 285 ? 14.523 13.003 15.059 1.00 43.78 285 TYR A CA 1
ATOM 2096 C C . TYR A 1 285 ? 13.589 12.513 13.962 1.00 43.78 285 TYR A C 1
ATOM 2098 O O . TYR A 1 285 ? 13.837 11.536 13.255 1.00 43.78 285 TYR A O 1
ATOM 2106 N N . VAL A 1 286 ? 12.511 13.273 13.779 1.00 38.91 286 VAL A N 1
ATOM 2107 C CA . VAL A 1 286 ? 11.959 13.436 12.441 1.00 38.91 286 VAL A CA 1
ATOM 2108 C C . VAL A 1 286 ? 13.064 14.086 11.604 1.00 38.91 286 VAL A C 1
ATOM 2110 O O . VAL A 1 286 ? 13.438 15.233 11.825 1.00 38.91 286 VAL A O 1
ATOM 2113 N N . LEU A 1 287 ? 13.589 13.357 10.623 1.00 43.31 287 LEU A N 1
ATOM 2114 C CA . LEU A 1 287 ? 14.565 13.821 9.624 1.00 43.31 287 LEU A CA 1
ATOM 2115 C C . LEU A 1 287 ? 14.039 14.891 8.666 1.00 43.31 287 LEU A C 1
ATOM 2117 O O . LEU A 1 287 ? 14.554 15.084 7.567 1.00 43.31 287 LEU A O 1
ATOM 2121 N N . THR A 1 288 ? 12.998 15.601 9.062 1.00 34.88 288 THR A N 1
ATOM 2122 C CA . THR A 1 288 ? 12.637 16.844 8.416 1.00 34.88 288 THR A CA 1
ATOM 2123 C C . THR A 1 288 ? 13.504 17.921 9.048 1.00 34.88 288 THR A C 1
ATOM 2125 O O . THR A 1 288 ? 13.414 18.102 10.265 1.00 34.88 288 THR A O 1
ATOM 2128 N N . PRO A 1 289 ? 14.328 18.657 8.283 1.00 31.52 289 PRO A N 1
ATOM 2129 C CA . PRO A 1 289 ? 14.874 19.917 8.764 1.00 31.52 289 PRO A CA 1
ATOM 2130 C C . PRO A 1 289 ? 13.707 20.735 9.327 1.00 31.52 289 PRO A C 1
ATOM 2132 O O . PRO A 1 289 ? 12.819 21.114 8.573 1.00 31.52 289 PRO A O 1
ATOM 2135 N N . ALA A 1 290 ? 13.656 20.908 10.648 1.00 29.75 290 ALA A N 1
ATOM 2136 C CA . ALA A 1 290 ? 12.653 21.699 11.355 1.00 29.75 290 ALA A CA 1
ATOM 2137 C C . ALA A 1 290 ? 11.192 21.511 10.870 1.00 29.75 290 ALA A C 1
ATOM 2139 O O . ALA A 1 290 ? 10.639 22.330 10.140 1.00 29.75 290 ALA A O 1
ATOM 2140 N N . GLY A 1 291 ? 10.522 20.463 11.348 1.00 37.50 291 GLY A N 1
ATOM 2141 C CA . GLY A 1 291 ? 9.084 20.527 11.628 1.00 37.50 291 GLY A CA 1
ATOM 2142 C C . GLY A 1 291 ? 8.089 20.594 10.466 1.00 37.50 291 GLY A C 1
ATOM 2143 O O . GLY A 1 291 ? 6.905 20.713 10.760 1.00 37.50 291 GLY A O 1
ATOM 2144 N N . LYS A 1 292 ? 8.475 20.507 9.185 1.00 40.72 292 LYS A N 1
ATOM 2145 C CA . LYS A 1 292 ? 7.511 20.390 8.068 1.00 40.72 292 LYS A CA 1
ATOM 2146 C C . LYS A 1 292 ? 8.101 19.646 6.870 1.00 40.72 292 LYS A C 1
ATOM 2148 O O . LYS A 1 292 ? 8.805 20.243 6.064 1.00 40.72 292 LYS A O 1
ATOM 2153 N N . ALA A 1 293 ? 7.723 18.387 6.671 1.00 41.00 293 ALA A N 1
ATOM 2154 C CA . ALA A 1 293 ? 7.702 17.815 5.322 1.00 41.00 293 ALA A CA 1
ATOM 2155 C C . ALA A 1 293 ? 6.430 17.010 5.059 1.00 41.00 293 ALA A C 1
ATOM 2157 O O . ALA A 1 293 ? 6.483 15.960 4.438 1.00 41.00 293 ALA A O 1
ATOM 2158 N N . GLU A 1 294 ? 5.268 17.517 5.472 1.00 45.50 294 GLU A N 1
ATOM 2159 C CA . GLU A 1 294 ? 4.005 17.067 4.894 1.00 45.50 294 GLU A CA 1
ATOM 2160 C C . GLU A 1 294 ? 3.157 18.295 4.525 1.00 45.50 294 GLU A C 1
ATOM 2162 O O . GLU A 1 294 ? 2.558 18.955 5.360 1.00 45.50 294 GLU A O 1
ATOM 2167 N N . VAL A 1 295 ? 3.112 18.560 3.213 1.00 45.56 295 VAL A N 1
ATOM 2168 C CA . VAL A 1 295 ? 2.069 19.309 2.495 1.00 45.56 295 VAL A CA 1
ATOM 2169 C C . VAL A 1 295 ? 2.051 20.838 2.636 1.00 45.56 295 VAL A C 1
ATOM 2171 O O . VAL A 1 295 ? 1.471 21.405 3.555 1.00 45.56 295 VAL A O 1
ATOM 2174 N N . ALA A 1 296 ? 2.539 21.543 1.613 1.00 42.81 296 ALA A N 1
ATOM 2175 C CA . ALA A 1 296 ? 1.932 22.831 1.285 1.00 42.81 296 ALA A CA 1
ATOM 2176 C C . ALA A 1 296 ? 0.568 22.534 0.630 1.00 42.81 296 ALA A C 1
ATOM 2178 O O . ALA A 1 296 ? 0.504 21.863 -0.397 1.00 42.81 296 ALA A O 1
ATOM 2179 N N . LEU A 1 297 ? -0.533 22.946 1.259 1.00 46.59 297 LEU A N 1
ATOM 2180 C CA . LEU A 1 297 ? -1.875 22.821 0.683 1.00 46.59 297 LEU A CA 1
ATOM 2181 C C . LEU A 1 297 ? -2.132 23.985 -0.281 1.00 46.59 297 LEU A C 1
ATOM 2183 O O . LEU A 1 297 ? -1.719 25.117 -0.020 1.00 46.59 297 LEU A O 1
ATOM 2187 N N . ALA A 1 298 ? -2.827 23.732 -1.393 1.00 44.69 298 ALA A N 1
ATOM 2188 C CA . ALA A 1 298 ? -3.020 24.716 -2.470 1.00 44.69 298 ALA A CA 1
ATOM 2189 C C . ALA A 1 298 ? -3.864 25.951 -2.082 1.00 44.69 298 ALA A C 1
ATOM 2191 O O . ALA A 1 298 ? -3.903 26.934 -2.817 1.00 44.69 298 ALA A O 1
ATOM 2192 N N . ASN A 1 299 ? -4.522 25.929 -0.921 1.00 42.78 299 ASN A N 1
ATOM 2193 C CA . ASN A 1 299 ? -5.411 26.991 -0.442 1.00 42.78 299 ASN A CA 1
ATOM 2194 C C . ASN A 1 299 ? -4.722 28.052 0.444 1.00 42.78 299 ASN A C 1
ATOM 2196 O O . ASN A 1 299 ? -5.413 28.860 1.061 1.00 42.78 299 ASN A O 1
ATOM 2200 N N . GLY A 1 300 ? -3.389 28.031 0.568 1.00 41.91 300 GLY A N 1
ATOM 2201 C CA . GLY A 1 300 ? -2.635 29.003 1.374 1.00 41.91 300 GLY A CA 1
ATOM 2202 C C . GLY A 1 300 ? -2.865 28.914 2.891 1.00 41.91 300 GLY A C 1
ATOM 2203 O O . GLY A 1 300 ? -2.385 29.773 3.627 1.00 41.91 300 GLY A O 1
ATOM 2204 N N . SER A 1 301 ? -3.582 27.894 3.378 1.00 41.88 301 SER A N 1
ATOM 2205 C CA . SER A 1 301 ? -3.834 27.673 4.806 1.00 41.88 301 SER A CA 1
ATOM 2206 C C . SER A 1 301 ? -2.740 26.805 5.438 1.00 41.88 301 SER A C 1
ATOM 2208 O O . SER A 1 301 ? -2.330 25.792 4.870 1.00 41.88 301 SER A O 1
ATOM 2210 N N . ILE A 1 302 ? -2.314 27.162 6.655 1.00 40.69 302 ILE A N 1
ATOM 2211 C CA . ILE A 1 302 ? -1.531 26.303 7.560 1.00 40.69 302 ILE A CA 1
ATOM 2212 C C . ILE A 1 302 ? -2.479 25.223 8.111 1.00 40.69 302 ILE A C 1
ATOM 2214 O O . ILE A 1 302 ? -2.849 25.252 9.271 1.00 40.69 302 ILE A O 1
ATOM 2218 N N . ASN A 1 303 ? -2.925 24.296 7.269 1.00 44.06 303 ASN A N 1
ATOM 2219 C CA . ASN A 1 303 ? -3.496 23.026 7.726 1.00 44.06 303 ASN A CA 1
ATOM 2220 C C . ASN A 1 303 ? -2.501 21.919 7.372 1.00 44.06 303 ASN A C 1
ATOM 2222 O O . ASN A 1 303 ? -2.820 20.948 6.694 1.00 44.06 303 ASN A O 1
ATOM 2226 N N . VAL A 1 304 ? -1.250 22.130 7.783 1.00 48.91 304 VAL A N 1
ATOM 2227 C CA . VAL A 1 304 ? -0.308 21.025 7.947 1.00 48.91 304 VAL A CA 1
ATOM 2228 C C . VAL A 1 304 ? -0.886 20.209 9.098 1.00 48.91 304 VAL A C 1
ATOM 2230 O O . VAL A 1 304 ? -1.201 20.817 10.120 1.00 48.91 304 VAL A O 1
ATOM 2233 N N . PRO A 1 305 ? -1.086 18.891 8.967 1.00 52.03 305 PRO A N 1
ATOM 2234 C CA . PRO A 1 305 ? -1.368 18.059 10.127 1.00 52.03 305 PRO A CA 1
ATOM 2235 C C . PRO A 1 305 ? -0.324 18.380 11.178 1.00 52.03 305 PRO A C 1
ATOM 2237 O O . PRO A 1 305 ? 0.871 18.287 10.903 1.00 52.03 305 PRO A O 1
ATOM 2240 N N . ASP A 1 306 ? -0.746 18.750 12.382 1.00 50.81 306 ASP A N 1
ATOM 2241 C CA . ASP A 1 306 ? 0.191 19.020 13.479 1.00 50.81 306 ASP A CA 1
ATOM 2242 C C . ASP A 1 306 ? 0.903 17.739 13.947 1.00 50.81 306 ASP A C 1
ATOM 2244 O O . ASP A 1 306 ? 1.544 17.729 15.002 1.00 50.81 306 ASP A O 1
ATOM 2248 N N . SER A 1 307 ? 0.728 16.644 13.199 1.00 58.34 307 SER A N 1
ATOM 2249 C CA . SER A 1 307 ? 1.120 15.310 13.559 1.00 58.34 307 SER A CA 1
ATOM 2250 C C . SER A 1 307 ? 1.678 14.486 12.410 1.00 58.34 307 SER A C 1
ATOM 2252 O O . SER A 1 307 ? 1.134 14.425 11.310 1.00 58.34 307 SER A O 1
ATOM 2254 N N . SER A 1 308 ? 2.803 13.839 12.700 1.00 63.59 308 SER A N 1
ATOM 2255 C CA . SER A 1 308 ? 3.466 12.863 11.845 1.00 63.59 308 SER A CA 1
ATOM 2256 C C . SER A 1 308 ? 4.059 11.768 12.733 1.00 63.59 308 SER A C 1
ATOM 2258 O O . SER A 1 308 ? 4.364 11.999 13.908 1.00 63.59 308 SER A O 1
ATOM 2260 N N . GLY A 1 309 ? 4.170 10.556 12.188 1.00 70.88 309 GLY A N 1
ATOM 2261 C CA . GLY A 1 309 ? 4.840 9.455 12.879 1.00 70.88 309 GLY A CA 1
ATOM 2262 C C . GLY A 1 309 ? 6.331 9.752 13.066 1.00 70.88 309 GLY A C 1
ATOM 2263 O O . GLY A 1 309 ? 6.971 10.237 12.134 1.00 70.88 309 GLY A O 1
ATOM 2264 N N . ILE A 1 310 ? 6.886 9.447 14.242 1.00 70.81 310 ILE A N 1
ATOM 2265 C CA . ILE A 1 310 ? 8.279 9.797 14.605 1.00 70.81 310 ILE A CA 1
ATOM 2266 C C . ILE A 1 310 ? 9.266 8.623 14.628 1.00 70.81 310 ILE A C 1
ATOM 2268 O O . ILE A 1 310 ? 10.465 8.821 14.790 1.00 70.81 310 ILE A O 1
ATOM 2272 N N . ASN A 1 311 ? 8.791 7.393 14.460 1.00 74.50 311 ASN A N 1
ATOM 2273 C CA . ASN A 1 311 ? 9.584 6.168 14.525 1.00 74.50 311 ASN A CA 1
ATOM 2274 C C . ASN A 1 311 ? 9.742 5.516 13.141 1.00 74.50 311 ASN A C 1
ATOM 2276 O O . ASN A 1 311 ? 9.266 4.411 12.880 1.00 74.50 311 ASN A O 1
ATOM 2280 N N . ALA A 1 312 ? 10.399 6.225 12.223 1.00 76.69 312 ALA A N 1
ATOM 2281 C CA . ALA A 1 312 ? 10.589 5.766 10.846 1.00 76.69 312 ALA A CA 1
ATOM 2282 C C . ALA A 1 312 ? 11.680 4.684 10.696 1.00 76.69 312 ALA A C 1
ATOM 2284 O O . ALA A 1 312 ? 11.674 3.931 9.719 1.00 76.69 312 ALA A O 1
ATOM 2285 N N . TYR A 1 313 ? 12.621 4.593 11.644 1.00 75.12 313 TYR A N 1
ATOM 2286 C CA . TYR A 1 313 ? 13.814 3.752 11.500 1.00 75.12 313 TYR A CA 1
ATOM 2287 C C . TYR A 1 313 ? 13.506 2.258 11.317 1.00 75.12 313 TYR A C 1
ATOM 2289 O O . TYR A 1 313 ? 14.015 1.688 10.355 1.00 75.12 313 TYR A O 1
ATOM 2297 N N . PRO A 1 314 ? 12.691 1.593 12.160 1.00 81.44 314 PRO A N 1
ATOM 2298 C CA . PRO A 1 314 ? 12.547 0.138 12.093 1.00 81.44 314 PRO A CA 1
ATOM 2299 C C . PRO A 1 314 ? 11.972 -0.348 10.761 1.00 81.44 314 PRO A C 1
ATOM 2301 O O . PRO A 1 314 ? 12.468 -1.323 10.199 1.00 81.44 314 PRO A O 1
ATOM 2304 N N . ILE A 1 315 ? 10.977 0.361 10.215 1.00 86.81 315 ILE A N 1
ATOM 2305 C CA . ILE A 1 315 ? 10.394 0.043 8.903 1.00 86.81 315 ILE A CA 1
ATOM 2306 C C . ILE A 1 315 ? 11.385 0.336 7.780 1.00 86.81 315 ILE A C 1
ATOM 2308 O O . ILE A 1 315 ? 11.574 -0.495 6.891 1.00 86.81 315 ILE A O 1
ATOM 2312 N N . ALA A 1 316 ? 12.069 1.477 7.831 1.00 81.06 316 ALA A N 1
ATOM 2313 C CA . ALA A 1 316 ? 13.091 1.790 6.846 1.00 81.06 316 ALA A CA 1
ATOM 2314 C C . ALA A 1 316 ? 14.223 0.762 6.835 1.00 81.06 316 ALA A C 1
ATOM 2316 O O . ALA A 1 316 ? 14.648 0.329 5.768 1.00 81.06 316 ALA A O 1
ATOM 2317 N N . HIS A 1 317 ? 14.672 0.330 8.008 1.00 79.81 317 HIS A N 1
ATOM 2318 C CA . HIS A 1 317 ? 15.760 -0.619 8.145 1.00 79.81 317 HIS A CA 1
ATOM 2319 C C . HIS A 1 317 ? 15.403 -1.999 7.570 1.00 79.81 317 HIS A C 1
ATOM 2321 O O . HIS A 1 317 ? 16.178 -2.539 6.784 1.00 79.81 317 HIS A O 1
ATOM 2327 N N . VAL A 1 318 ? 14.210 -2.545 7.852 1.00 86.62 318 VAL A N 1
ATOM 2328 C CA . VAL A 1 318 ? 13.813 -3.853 7.284 1.00 86.62 318 VAL A CA 1
ATOM 2329 C C . VAL A 1 318 ? 13.586 -3.814 5.771 1.00 86.62 318 VAL A C 1
ATOM 2331 O O . VAL A 1 318 ? 13.719 -4.840 5.102 1.00 86.62 318 VAL A O 1
ATOM 2334 N N . LEU A 1 319 ? 13.254 -2.644 5.217 1.00 90.00 319 LEU A N 1
ATOM 2335 C CA . LEU A 1 319 ? 13.053 -2.444 3.781 1.00 90.00 319 LEU A CA 1
ATOM 2336 C C . LEU A 1 319 ? 14.334 -2.045 3.035 1.00 90.00 319 LEU A C 1
ATOM 2338 O O . LEU A 1 319 ? 14.343 -2.073 1.803 1.00 90.00 319 LEU A O 1
ATOM 2342 N N . ALA A 1 320 ? 15.402 -1.674 3.742 1.00 83.31 320 ALA A N 1
ATOM 2343 C CA . ALA A 1 320 ? 16.612 -1.136 3.138 1.00 83.31 320 ALA A CA 1
ATOM 2344 C C . ALA A 1 320 ? 17.326 -2.166 2.254 1.00 83.31 320 ALA A C 1
ATOM 2346 O O . ALA A 1 320 ? 17.647 -3.270 2.696 1.00 83.31 320 ALA A O 1
ATOM 2347 N N . ALA A 1 321 ? 17.611 -1.790 1.007 1.00 83.75 321 ALA A N 1
ATOM 2348 C CA . ALA A 1 321 ? 18.436 -2.566 0.088 1.00 83.75 321 ALA A CA 1
ATOM 2349 C C . ALA A 1 321 ? 19.442 -1.665 -0.637 1.00 83.75 321 ALA A C 1
ATOM 2351 O O . ALA A 1 321 ? 19.165 -0.502 -0.932 1.00 83.75 321 ALA A O 1
ATOM 2352 N N . THR A 1 322 ? 20.620 -2.208 -0.938 1.00 79.44 322 THR A N 1
ATOM 2353 C CA . THR A 1 322 ? 21.669 -1.529 -1.718 1.00 79.44 322 THR A CA 1
ATOM 2354 C C . THR A 1 322 ? 21.596 -1.844 -3.196 1.00 79.44 322 THR A C 1
ATOM 2356 O O . THR A 1 322 ? 22.170 -1.110 -3.997 1.00 79.44 322 THR A O 1
ATOM 2359 N N . ALA A 1 323 ? 20.906 -2.918 -3.573 1.00 82.88 323 ALA A N 1
ATOM 2360 C CA . ALA A 1 323 ? 20.683 -3.247 -4.965 1.00 82.88 323 ALA A C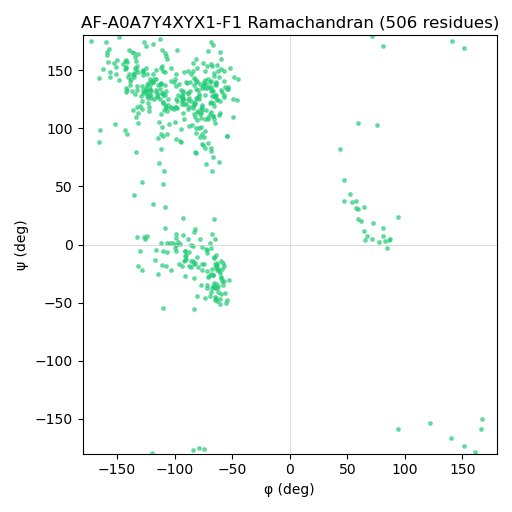A 1
ATOM 2361 C C . ALA A 1 323 ? 19.372 -4.003 -5.172 1.00 82.88 323 ALA A C 1
ATOM 2363 O O . ALA A 1 323 ? 18.914 -4.734 -4.290 1.00 82.88 323 ALA A O 1
ATOM 2364 N N . ILE A 1 324 ? 18.821 -3.858 -6.372 1.00 91.38 324 ILE A N 1
ATOM 2365 C CA . ILE A 1 324 ? 17.736 -4.684 -6.901 1.00 91.38 324 ILE A CA 1
ATOM 2366 C C . ILE A 1 324 ? 18.232 -5.397 -8.153 1.00 91.38 324 ILE A C 1
ATOM 2368 O O . ILE A 1 324 ? 18.971 -4.818 -8.947 1.00 91.38 324 ILE A O 1
ATOM 2372 N N . THR A 1 325 ? 17.860 -6.661 -8.307 1.00 91.81 325 THR A N 1
ATOM 2373 C CA . THR A 1 325 ? 18.243 -7.495 -9.450 1.00 91.81 325 THR A CA 1
ATOM 2374 C C . THR A 1 325 ? 17.020 -8.211 -9.992 1.00 91.81 325 THR A C 1
ATOM 2376 O O . THR A 1 325 ? 16.220 -8.732 -9.209 1.00 91.81 325 THR A O 1
ATOM 2379 N N . ASN A 1 326 ? 16.876 -8.233 -11.314 1.00 93.94 326 ASN A N 1
ATOM 2380 C CA . ASN A 1 326 ? 15.826 -8.981 -11.995 1.00 93.94 326 ASN A CA 1
ATOM 2381 C C . ASN A 1 326 ? 16.193 -9.236 -13.465 1.00 93.94 326 ASN A C 1
ATOM 2383 O O . ASN A 1 326 ? 17.188 -8.708 -13.975 1.00 93.94 326 ASN A O 1
ATOM 2387 N N . ASP A 1 327 ? 15.352 -10.014 -14.134 1.00 90.12 327 ASP A N 1
ATOM 2388 C CA . ASP A 1 327 ? 15.423 -10.285 -15.561 1.00 90.12 327 ASP A CA 1
ATOM 2389 C C . ASP A 1 327 ? 14.724 -9.184 -16.378 1.00 90.12 327 ASP A C 1
ATOM 2391 O O . ASP A 1 327 ? 13.839 -8.464 -15.896 1.00 90.12 327 ASP A O 1
ATOM 2395 N N . TYR A 1 328 ? 15.121 -9.051 -17.642 1.00 88.00 328 TYR A N 1
ATOM 2396 C CA . TYR A 1 328 ? 14.458 -8.203 -18.628 1.00 88.00 328 TYR A CA 1
ATOM 2397 C C . TYR A 1 328 ? 14.307 -8.920 -19.973 1.00 88.00 328 TYR A C 1
ATOM 2399 O O . TYR A 1 328 ? 15.165 -9.697 -20.397 1.00 88.00 328 TYR A O 1
ATOM 2407 N N . LEU A 1 329 ? 13.206 -8.619 -20.663 1.00 86.94 329 LEU A N 1
ATOM 2408 C CA . LEU A 1 329 ? 12.850 -9.127 -21.985 1.00 86.94 329 LEU A CA 1
ATOM 2409 C C . LEU A 1 329 ? 12.363 -7.979 -22.881 1.00 86.94 329 LEU A C 1
ATOM 2411 O O . LEU A 1 329 ? 11.492 -7.174 -22.539 1.00 86.94 329 LEU A O 1
ATOM 2415 N N . VAL A 1 330 ? 12.940 -7.912 -24.071 1.00 83.44 330 VAL A N 1
ATOM 2416 C CA . VAL A 1 330 ? 12.765 -6.862 -25.066 1.00 83.44 330 VAL A CA 1
ATOM 2417 C C . VAL A 1 330 ? 12.725 -7.471 -26.459 1.00 83.44 330 VAL A C 1
ATOM 2419 O O . VAL A 1 330 ? 13.745 -7.652 -27.115 1.00 83.44 330 VAL A O 1
ATOM 2422 N N . THR A 1 331 ? 11.524 -7.733 -26.960 1.00 76.25 331 THR A N 1
ATOM 2423 C CA . THR A 1 331 ? 11.315 -8.106 -28.366 1.00 76.25 331 THR A CA 1
ATOM 2424 C C . THR A 1 331 ? 10.302 -7.176 -29.041 1.00 76.25 331 THR A C 1
ATOM 2426 O O . THR A 1 331 ? 9.677 -6.334 -28.394 1.00 76.25 331 THR A O 1
ATOM 2429 N N . SER A 1 332 ? 10.140 -7.260 -30.363 1.00 68.75 332 SER A N 1
ATOM 2430 C CA . SER A 1 332 ? 9.172 -6.402 -31.055 1.00 68.75 332 SER A CA 1
ATOM 2431 C C . SER A 1 332 ? 7.747 -6.692 -30.581 1.00 68.75 332 SER A C 1
ATOM 2433 O O . SER A 1 332 ? 7.282 -7.819 -30.704 1.00 68.75 332 SER A O 1
ATOM 2435 N N . LEU A 1 333 ? 7.017 -5.672 -30.110 1.00 63.53 333 LEU A N 1
ATOM 2436 C CA . LEU A 1 333 ? 5.626 -5.840 -29.660 1.00 63.53 333 LEU A CA 1
ATOM 2437 C C . LEU A 1 333 ? 4.618 -6.070 -30.802 1.00 63.53 333 LEU A C 1
ATOM 2439 O O . LEU A 1 333 ? 3.438 -6.291 -30.545 1.00 63.53 333 LEU A O 1
ATOM 2443 N N . THR A 1 334 ? 5.072 -6.002 -32.055 1.00 60.09 334 THR A N 1
ATOM 2444 C CA . THR A 1 334 ? 4.246 -6.192 -33.258 1.00 60.09 334 THR A CA 1
ATOM 2445 C C . THR A 1 334 ? 4.362 -7.590 -33.860 1.00 60.09 334 THR A C 1
ATOM 2447 O O . THR A 1 334 ? 3.684 -7.886 -34.841 1.00 60.09 334 THR A O 1
ATOM 2450 N N . THR A 1 335 ? 5.216 -8.448 -33.300 1.00 60.16 335 THR A N 1
ATOM 2451 C CA . THR A 1 335 ? 5.427 -9.818 -33.779 1.00 60.16 335 THR A CA 1
ATOM 2452 C C . THR A 1 335 ? 4.793 -10.848 -32.842 1.00 60.16 335 THR A C 1
ATOM 2454 O O . THR A 1 335 ? 4.574 -10.545 -31.670 1.00 60.16 335 THR A O 1
ATOM 2457 N N . PRO A 1 336 ? 4.535 -12.076 -33.319 1.00 52.62 336 PRO A N 1
ATOM 2458 C CA . PRO A 1 336 ? 4.034 -13.174 -32.490 1.00 52.62 336 PRO A CA 1
ATOM 2459 C C . PRO A 1 336 ? 4.866 -13.449 -31.218 1.00 52.62 336 PRO A C 1
ATOM 2461 O O . PRO A 1 336 ? 4.287 -13.796 -30.197 1.00 52.62 336 PRO A O 1
ATOM 2464 N N . ASP A 1 337 ? 6.182 -13.194 -31.246 1.00 57.97 337 ASP A N 1
ATOM 2465 C CA . ASP A 1 337 ? 7.113 -13.369 -30.110 1.00 57.97 337 ASP A CA 1
ATOM 2466 C C . ASP A 1 337 ? 7.301 -12.099 -29.257 1.00 57.97 337 ASP A C 1
ATOM 2468 O O . ASP A 1 337 ? 8.340 -11.897 -28.622 1.00 57.97 337 ASP A O 1
ATOM 2472 N N . ALA A 1 338 ? 6.333 -11.186 -29.293 1.00 72.50 338 ALA A N 1
ATOM 2473 C CA . ALA A 1 338 ? 6.360 -9.922 -28.568 1.00 72.50 338 ALA A CA 1
ATOM 2474 C C . ALA A 1 338 ? 6.457 -10.118 -27.055 1.00 72.50 338 ALA A C 1
ATOM 2476 O O . ALA A 1 338 ? 5.590 -10.734 -26.450 1.00 72.50 338 ALA A O 1
ATOM 2477 N N . ALA A 1 339 ? 7.476 -9.523 -26.447 1.00 80.69 339 ALA A N 1
ATOM 2478 C CA . ALA A 1 339 ? 7.740 -9.553 -25.028 1.00 80.69 339 ALA A CA 1
ATOM 2479 C C . ALA A 1 339 ? 8.276 -8.198 -24.567 1.00 80.69 339 ALA A C 1
ATOM 2481 O O . ALA A 1 339 ? 9.145 -7.596 -25.212 1.00 80.69 339 ALA A O 1
ATOM 2482 N N . GLY A 1 340 ? 7.751 -7.710 -23.452 1.00 88.19 340 GLY A N 1
ATOM 2483 C CA . GLY A 1 340 ? 8.200 -6.484 -22.811 1.00 88.19 340 GLY A CA 1
ATOM 2484 C C . GLY A 1 340 ? 8.380 -6.657 -21.317 1.00 88.19 340 GLY A C 1
ATOM 2485 O O . GLY A 1 340 ? 7.765 -7.534 -20.711 1.00 88.19 340 GLY A O 1
ATOM 2486 N N . THR A 1 341 ? 9.197 -5.787 -20.735 1.00 91.31 341 THR A N 1
ATOM 2487 C CA . THR A 1 341 ? 9.436 -5.746 -19.296 1.00 91.31 341 THR A CA 1
ATOM 2488 C C . THR A 1 341 ? 9.436 -4.311 -18.802 1.00 91.31 341 THR A C 1
ATOM 2490 O O . THR A 1 341 ? 10.143 -3.468 -19.354 1.00 91.31 341 THR A O 1
ATOM 2493 N N . ASP A 1 342 ? 8.692 -4.080 -17.724 1.00 93.44 342 ASP A N 1
ATOM 2494 C CA . ASP A 1 342 ? 8.745 -2.861 -16.928 1.00 93.44 342 ASP A CA 1
ATOM 2495 C C . ASP A 1 342 ? 9.103 -3.237 -15.485 1.00 93.44 342 ASP A C 1
ATOM 2497 O O . ASP A 1 342 ? 8.460 -4.098 -14.887 1.00 93.44 342 ASP A O 1
ATOM 2501 N N . TRP A 1 343 ? 10.108 -2.603 -14.890 1.00 95.19 343 TRP A N 1
ATOM 2502 C CA . TRP A 1 343 ? 10.393 -2.746 -13.463 1.00 95.19 343 TRP A CA 1
ATOM 2503 C C . TRP A 1 343 ? 9.694 -1.650 -12.672 1.00 95.19 343 TRP A C 1
ATOM 2505 O O . TRP A 1 343 ? 9.906 -0.465 -12.915 1.00 95.19 343 TRP A O 1
ATOM 2515 N N . VAL A 1 344 ? 8.901 -2.052 -11.684 1.00 96.75 344 VAL A N 1
ATOM 2516 C CA . VAL A 1 344 ? 8.337 -1.171 -10.661 1.00 96.75 344 VAL A CA 1
ATOM 2517 C C . VAL A 1 344 ? 9.333 -1.056 -9.514 1.00 96.75 344 VAL A C 1
ATOM 2519 O O . VAL A 1 344 ? 9.751 -2.074 -8.958 1.00 96.75 344 VAL A O 1
ATOM 2522 N N . ILE A 1 345 ? 9.691 0.170 -9.141 1.00 95.50 345 ILE A N 1
ATOM 2523 C CA . ILE A 1 345 ? 10.605 0.474 -8.036 1.00 95.50 345 ILE A CA 1
ATOM 2524 C C . ILE A 1 345 ? 9.967 1.557 -7.162 1.00 95.50 345 ILE A C 1
ATOM 2526 O O . ILE A 1 345 ? 9.818 2.700 -7.600 1.00 95.50 345 ILE A O 1
ATOM 2530 N N . THR A 1 346 ? 9.611 1.199 -5.930 1.00 95.94 346 THR A N 1
ATOM 2531 C CA . THR A 1 346 ? 8.865 2.057 -4.999 1.00 95.94 346 THR A CA 1
ATOM 2532 C C . THR A 1 346 ? 9.656 2.289 -3.715 1.00 95.94 346 THR A C 1
ATOM 2534 O O . THR A 1 346 ? 10.172 1.337 -3.129 1.00 95.94 346 THR A O 1
ATOM 2537 N N . PHE A 1 347 ? 9.724 3.542 -3.260 1.00 91.50 347 PHE A N 1
ATOM 2538 C CA . PHE A 1 347 ? 10.521 3.988 -2.110 1.00 91.50 347 PHE A CA 1
ATOM 2539 C C . PHE A 1 347 ? 9.653 4.474 -0.940 1.00 91.50 347 PHE A C 1
ATOM 2541 O O . PHE A 1 347 ? 9.671 5.663 -0.641 1.00 91.50 347 PHE A O 1
ATOM 2548 N N . PRO A 1 348 ? 8.927 3.589 -0.232 1.00 90.94 348 PRO A N 1
ATOM 2549 C CA . PRO A 1 348 ? 7.817 3.965 0.657 1.00 90.94 348 PRO A CA 1
ATOM 2550 C C . PRO A 1 348 ? 8.198 4.824 1.881 1.00 90.94 348 PRO A C 1
ATOM 2552 O O . PRO A 1 348 ? 7.332 5.303 2.603 1.00 90.94 348 PRO A O 1
ATOM 2555 N N . MET A 1 349 ? 9.493 5.005 2.157 1.00 84.19 349 MET A N 1
ATOM 2556 C CA . MET A 1 349 ? 9.983 5.798 3.294 1.00 84.19 349 MET A CA 1
ATOM 2557 C C . MET A 1 349 ? 10.577 7.150 2.882 1.00 84.19 349 MET A C 1
ATOM 2559 O O . MET A 1 349 ? 11.026 7.906 3.747 1.00 84.19 349 MET A O 1
ATOM 2563 N N . ARG A 1 350 ? 10.578 7.490 1.587 1.00 77.94 350 ARG A N 1
ATOM 2564 C CA . ARG A 1 350 ? 11.176 8.740 1.098 1.00 77.94 350 ARG A CA 1
ATOM 2565 C C . ARG A 1 350 ? 10.422 9.965 1.611 1.00 77.94 350 ARG A C 1
ATOM 2567 O O . ARG A 1 350 ? 11.070 10.928 2.020 1.00 77.94 350 ARG A O 1
ATOM 2574 N N . LYS A 1 351 ? 9.092 9.902 1.723 1.00 77.88 351 LYS A N 1
ATOM 2575 C CA . LYS A 1 351 ? 8.285 10.941 2.392 1.00 77.88 351 LYS A CA 1
ATOM 2576 C C . LYS A 1 351 ? 8.642 11.164 3.863 1.00 77.88 351 LYS A C 1
ATOM 2578 O O . LYS A 1 351 ? 8.550 12.280 4.358 1.00 77.88 351 LYS A O 1
ATOM 2583 N N . HIS A 1 352 ? 9.125 10.127 4.540 1.00 73.56 352 HIS A N 1
ATOM 2584 C CA . HIS A 1 352 ? 9.608 10.208 5.919 1.00 73.56 352 HIS A CA 1
ATOM 2585 C C . HIS A 1 352 ? 11.060 10.713 6.023 1.00 73.56 352 HIS A C 1
ATOM 2587 O O . HIS A 1 352 ? 11.679 10.602 7.079 1.00 73.56 352 HIS A O 1
ATOM 2593 N N . GLY A 1 353 ? 11.618 11.266 4.940 1.00 65.94 353 GLY A N 1
ATOM 2594 C CA . GLY A 1 353 ? 12.973 11.817 4.912 1.00 65.94 353 GLY A CA 1
ATOM 2595 C C . GLY A 1 353 ? 14.074 10.770 4.729 1.00 65.94 353 GLY A C 1
ATOM 2596 O O . GLY A 1 353 ? 15.241 11.079 4.955 1.00 65.94 353 GLY A O 1
ATOM 2597 N N . ILE A 1 354 ? 13.726 9.538 4.333 1.00 70.38 354 ILE A N 1
ATOM 2598 C CA . ILE A 1 354 ? 14.675 8.424 4.206 1.00 70.38 354 ILE A CA 1
ATOM 2599 C C . ILE A 1 354 ? 14.860 8.056 2.731 1.00 70.38 354 ILE A C 1
ATOM 2601 O O . ILE A 1 354 ? 14.033 7.368 2.137 1.00 70.38 354 ILE A O 1
ATOM 2605 N N . PHE A 1 355 ? 15.962 8.507 2.134 1.00 63.22 355 PHE A N 1
ATOM 2606 C CA . PHE A 1 355 ? 16.315 8.284 0.726 1.00 63.22 355 PHE A CA 1
ATOM 2607 C C . PHE A 1 355 ? 17.842 8.207 0.558 1.00 63.22 355 PHE A C 1
ATOM 2609 O O . PHE A 1 355 ? 18.575 8.291 1.539 1.00 63.22 355 PHE A O 1
ATOM 2616 N N . SER A 1 356 ? 18.354 7.983 -0.660 1.00 56.19 356 SER A N 1
ATOM 2617 C CA . SER A 1 356 ? 19.804 8.036 -0.909 1.00 56.19 356 SER A CA 1
ATOM 2618 C C . SER A 1 356 ? 20.237 9.486 -1.093 1.00 56.19 356 SER A C 1
ATOM 2620 O O . SER A 1 356 ? 19.646 10.211 -1.887 1.00 56.19 356 SER A O 1
ATOM 2622 N N . SER A 1 357 ? 21.316 9.896 -0.448 1.00 47.91 357 SER A N 1
ATOM 2623 C CA . SER A 1 357 ? 21.907 11.224 -0.579 1.00 47.91 357 SER A CA 1
ATOM 2624 C C . SER A 1 357 ? 23.429 11.102 -0.523 1.00 47.91 357 SER A C 1
ATOM 2626 O O . SER A 1 357 ? 23.969 10.112 -0.034 1.00 47.91 357 SER A O 1
ATOM 2628 N N . THR A 1 358 ? 24.131 12.099 -1.060 1.00 39.44 358 THR A N 1
ATOM 2629 C CA . THR A 1 358 ? 25.596 12.198 -0.981 1.00 39.44 358 THR A CA 1
ATOM 2630 C C . THR A 1 358 ? 26.080 12.877 0.302 1.00 39.44 358 THR A C 1
ATOM 2632 O O . THR A 1 358 ? 27.283 13.056 0.463 1.00 39.44 358 THR A O 1
ATOM 2635 N N . GLN A 1 359 ? 25.170 13.303 1.185 1.00 38.72 359 GLN A N 1
ATOM 2636 C CA . GLN A 1 359 ? 25.502 13.929 2.463 1.00 38.72 359 GLN A CA 1
ATOM 2637 C C . GLN A 1 359 ? 25.111 13.005 3.612 1.00 38.72 359 GLN A C 1
ATOM 2639 O O . GLN A 1 359 ? 23.931 12.792 3.894 1.00 38.72 359 GLN A O 1
ATOM 2644 N N . THR A 1 360 ? 26.122 12.493 4.303 1.00 40.97 360 THR A N 1
ATOM 2645 C CA . THR A 1 360 ? 25.946 11.744 5.539 1.00 40.97 360 THR A CA 1
ATOM 2646 C C . THR A 1 360 ? 25.762 12.732 6.691 1.00 40.97 360 THR A C 1
ATOM 2648 O O . THR A 1 360 ? 26.665 13.492 7.035 1.00 40.97 360 THR A O 1
ATOM 2651 N N . SER A 1 361 ? 24.578 12.751 7.302 1.00 40.03 361 SER A N 1
ATOM 2652 C CA . SER A 1 361 ? 24.394 13.434 8.586 1.00 40.03 361 SER A CA 1
ATOM 2653 C C . SER A 1 361 ? 24.606 12.415 9.700 1.00 40.03 361 SER A C 1
ATOM 2655 O O . SER A 1 361 ? 23.840 11.463 9.830 1.00 40.03 361 SER A O 1
ATOM 2657 N N . ASN A 1 362 ? 25.668 12.583 10.488 1.00 40.22 362 ASN A N 1
ATOM 2658 C CA . ASN A 1 362 ? 25.892 11.774 11.683 1.00 40.22 362 ASN A CA 1
ATOM 2659 C C . ASN A 1 362 ? 24.906 12.213 12.770 1.00 40.22 362 ASN A C 1
ATOM 2661 O O . ASN A 1 362 ? 25.074 13.275 13.367 1.00 40.22 362 ASN A O 1
ATOM 2665 N N . ILE A 1 363 ? 23.903 11.385 13.056 1.00 40.91 363 ILE A N 1
ATOM 2666 C CA . ILE A 1 363 ? 23.025 11.591 14.211 1.00 40.91 363 ILE A CA 1
ATOM 2667 C C . ILE A 1 363 ? 23.756 11.047 15.437 1.00 40.91 363 ILE A C 1
ATOM 2669 O O . ILE A 1 363 ? 23.824 9.834 15.645 1.00 40.91 363 ILE A O 1
ATOM 2673 N N . VAL A 1 364 ? 24.369 11.932 16.220 1.00 36.75 364 VAL A N 1
ATOM 2674 C CA . VAL A 1 364 ? 25.015 11.568 17.488 1.00 36.75 364 VAL A CA 1
ATOM 2675 C C . VAL A 1 364 ? 23.986 11.701 18.606 1.00 36.75 364 VAL A C 1
ATOM 2677 O O . VAL A 1 364 ? 23.460 12.788 18.831 1.00 36.75 364 VAL A O 1
ATOM 2680 N N . SER A 1 365 ? 23.707 10.608 19.321 1.00 36.47 365 SER A N 1
ATOM 2681 C CA . SER A 1 365 ? 22.972 10.678 20.587 1.00 36.47 365 SER A CA 1
ATOM 2682 C C . SER A 1 365 ? 23.860 11.353 21.643 1.00 36.47 365 SER A C 1
ATOM 2684 O O . SER A 1 365 ? 24.942 10.825 21.925 1.00 36.47 365 SER A O 1
ATOM 2686 N N . PRO A 1 366 ? 23.443 12.472 22.267 1.00 36.59 366 PRO A N 1
ATOM 2687 C CA . PRO A 1 366 ? 24.243 13.143 23.294 1.00 36.59 366 PRO A CA 1
ATOM 2688 C C . PRO A 1 366 ? 24.467 12.294 24.555 1.00 36.59 366 PRO A C 1
ATOM 2690 O O . PRO A 1 366 ? 25.358 12.596 25.343 1.00 36.59 366 PRO A O 1
ATOM 2693 N N . THR A 1 367 ? 23.656 11.255 24.777 1.00 37.66 367 THR A N 1
ATOM 2694 C CA . THR A 1 367 ? 23.563 10.548 26.064 1.00 37.66 367 THR A CA 1
ATOM 2695 C C . THR A 1 367 ? 24.183 9.153 26.084 1.00 37.66 367 THR A C 1
ATOM 2697 O O . THR A 1 367 ? 24.473 8.656 27.167 1.00 37.66 367 THR A O 1
ATOM 2700 N N . THR A 1 368 ? 24.416 8.510 24.935 1.00 39.94 368 THR A N 1
ATOM 2701 C CA . THR A 1 368 ? 24.879 7.105 24.893 1.00 39.94 368 THR A CA 1
ATOM 2702 C C . THR A 1 368 ? 26.263 6.907 24.276 1.00 39.94 368 THR A C 1
ATOM 2704 O O . THR A 1 368 ? 26.775 5.792 24.298 1.00 39.94 368 THR A O 1
ATOM 2707 N N . GLY A 1 369 ? 26.898 7.957 23.737 1.00 33.53 369 GLY A N 1
ATOM 2708 C CA . GLY A 1 369 ? 28.216 7.841 23.093 1.00 33.53 369 GLY A CA 1
ATOM 2709 C C . GLY A 1 369 ? 28.220 6.962 21.832 1.00 33.53 369 GLY A C 1
ATOM 2710 O O . GLY A 1 369 ? 29.285 6.605 21.333 1.00 33.53 369 GLY A O 1
ATOM 2711 N N . ILE A 1 370 ? 27.040 6.607 21.311 1.00 37.28 370 ILE A N 1
ATOM 2712 C CA . ILE A 1 370 ? 26.886 5.792 20.107 1.00 37.28 370 ILE A CA 1
ATOM 2713 C C . ILE A 1 370 ? 26.973 6.715 18.891 1.00 37.28 370 ILE A C 1
ATOM 2715 O O . ILE A 1 370 ? 26.166 7.632 18.715 1.00 37.28 370 ILE A O 1
ATOM 2719 N N . ALA A 1 371 ? 27.987 6.469 18.063 1.00 32.97 371 ALA A N 1
ATOM 2720 C CA . ALA A 1 371 ? 28.227 7.188 16.826 1.00 32.97 371 ALA A CA 1
ATOM 2721 C C . ALA A 1 371 ? 27.261 6.716 15.723 1.00 32.97 371 ALA A C 1
ATOM 2723 O O . ALA A 1 371 ? 27.288 5.556 15.318 1.00 32.97 371 ALA A O 1
ATOM 2724 N N . SER A 1 372 ? 26.440 7.661 15.261 1.00 34.78 372 SER A N 1
ATOM 2725 C CA . SER A 1 372 ? 25.805 7.748 13.943 1.00 34.78 372 SER A CA 1
ATOM 2726 C C . SER A 1 372 ? 24.874 6.616 13.487 1.00 34.78 372 SER A C 1
ATOM 2728 O O . SER A 1 372 ? 25.290 5.606 12.924 1.00 34.78 372 SER A O 1
ATOM 2730 N N . VAL A 1 373 ? 23.564 6.890 13.532 1.00 40.22 373 VAL A N 1
ATOM 2731 C CA . VAL A 1 373 ? 22.711 6.487 12.406 1.00 40.22 373 VAL A CA 1
ATOM 2732 C C . VAL A 1 373 ? 22.976 7.508 11.306 1.00 40.22 373 VAL A C 1
ATOM 2734 O O . VAL A 1 373 ? 22.685 8.690 11.466 1.00 40.22 373 VAL A O 1
ATOM 2737 N N . ILE A 1 374 ? 23.589 7.065 10.212 1.00 42.00 374 ILE A N 1
ATOM 2738 C CA . ILE A 1 374 ? 23.660 7.862 8.992 1.00 42.00 374 ILE A CA 1
ATOM 2739 C C . ILE A 1 374 ? 22.337 7.636 8.276 1.00 42.00 374 ILE A C 1
ATOM 2741 O O . ILE A 1 374 ? 22.080 6.536 7.790 1.00 42.00 374 ILE A O 1
ATOM 2745 N N . ILE A 1 375 ? 21.490 8.661 8.245 1.00 45.50 375 ILE A N 1
ATOM 2746 C CA . ILE A 1 375 ? 20.374 8.701 7.307 1.00 45.50 375 ILE A CA 1
ATOM 2747 C C . ILE A 1 375 ? 20.724 9.755 6.277 1.00 45.50 375 ILE A C 1
ATOM 2749 O O . ILE A 1 375 ? 20.990 10.915 6.600 1.00 45.50 375 ILE A O 1
ATOM 2753 N N . ASN A 1 376 ? 20.797 9.313 5.032 1.00 43.19 376 ASN A N 1
ATOM 2754 C CA . ASN A 1 376 ? 21.151 10.156 3.915 1.00 43.19 376 ASN A CA 1
ATOM 2755 C C . ASN A 1 376 ? 19.970 11.091 3.586 1.00 43.19 376 ASN A C 1
ATOM 2757 O O . ASN A 1 376 ? 19.169 10.817 2.703 1.00 43.19 376 ASN A O 1
ATOM 2761 N N . ALA A 1 377 ? 19.846 12.209 4.298 1.00 39.34 377 ALA A N 1
ATOM 2762 C CA . ALA A 1 377 ? 18.854 13.244 4.016 1.00 39.34 377 ALA A CA 1
ATOM 2763 C C . ALA A 1 377 ? 19.538 14.425 3.310 1.00 39.34 377 ALA A C 1
ATOM 2765 O O . ALA A 1 377 ? 20.441 15.048 3.863 1.00 39.34 377 ALA A O 1
ATOM 2766 N N . ASN A 1 378 ? 19.144 14.733 2.072 1.00 38.94 378 ASN A N 1
ATOM 2767 C CA . ASN A 1 378 ? 19.476 16.007 1.423 1.00 38.94 378 ASN A CA 1
ATOM 2768 C C . ASN A 1 378 ? 18.221 16.883 1.351 1.00 38.94 378 ASN A C 1
ATOM 2770 O O . ASN A 1 378 ? 17.173 16.435 0.903 1.00 38.94 378 ASN A O 1
ATOM 2774 N N . SER A 1 379 ? 18.336 18.149 1.736 1.00 39.81 379 SER A N 1
ATOM 2775 C CA . SER A 1 379 ? 17.244 19.122 1.699 1.00 39.81 379 SER A CA 1
ATOM 2776 C C . SER A 1 379 ? 16.850 19.594 0.291 1.00 39.81 379 SER A C 1
ATOM 2778 O O . SER A 1 379 ? 15.855 20.305 0.175 1.00 39.81 379 SER A O 1
ATOM 2780 N N . THR A 1 380 ? 17.582 19.237 -0.776 1.00 36.06 380 THR A N 1
ATOM 2781 C CA . THR A 1 380 ? 17.340 19.828 -2.113 1.00 36.06 380 THR A CA 1
ATOM 2782 C C . THR A 1 380 ? 17.226 18.858 -3.291 1.00 36.06 380 THR A C 1
ATOM 2784 O O . THR A 1 380 ? 16.641 19.235 -4.302 1.00 36.06 380 THR A O 1
ATOM 2787 N N . ALA A 1 381 ? 17.701 17.615 -3.183 1.00 44.88 381 ALA A N 1
ATOM 2788 C CA . ALA A 1 381 ? 17.525 16.596 -4.221 1.00 44.88 381 ALA A CA 1
ATOM 2789 C C . ALA A 1 381 ? 17.076 15.288 -3.569 1.00 44.88 381 ALA A C 1
ATOM 2791 O O . ALA A 1 381 ? 17.844 14.653 -2.848 1.00 44.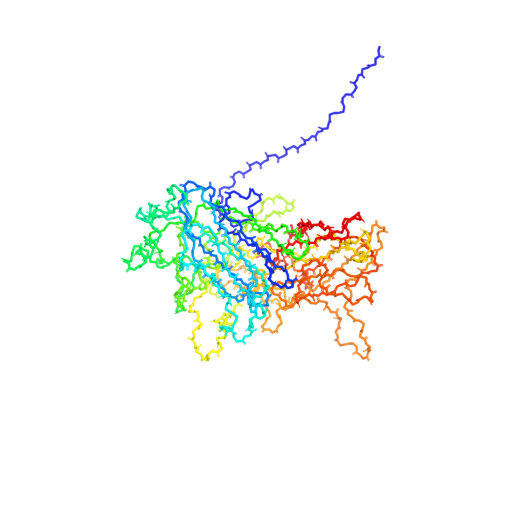88 381 ALA A O 1
ATOM 2792 N N . THR A 1 382 ? 15.817 14.921 -3.797 1.00 50.34 382 THR A N 1
ATOM 2793 C CA . THR A 1 382 ? 15.201 13.694 -3.266 1.00 50.34 382 THR A CA 1
ATOM 2794 C C . THR A 1 382 ? 15.408 12.490 -4.198 1.00 50.34 382 THR A C 1
ATOM 2796 O O . THR A 1 382 ? 14.898 11.403 -3.944 1.00 50.34 382 THR A O 1
ATOM 2799 N N . ASP A 1 383 ? 16.167 12.679 -5.274 1.00 61.47 383 ASP A N 1
ATOM 2800 C CA . ASP A 1 383 ? 16.371 11.704 -6.335 1.00 61.47 383 ASP A CA 1
ATOM 2801 C C . ASP A 1 383 ? 17.322 10.580 -5.918 1.00 61.47 383 ASP A C 1
ATOM 2803 O O . ASP A 1 383 ? 18.390 10.825 -5.348 1.00 61.47 383 ASP A O 1
ATOM 2807 N N . ILE A 1 384 ? 16.968 9.339 -6.261 1.00 60.31 384 ILE A N 1
ATOM 2808 C CA . ILE A 1 384 ? 17.818 8.181 -5.978 1.00 60.31 384 ILE A CA 1
ATOM 2809 C C . ILE A 1 384 ? 18.735 7.908 -7.160 1.00 60.31 384 ILE A C 1
ATOM 2811 O O . ILE A 1 384 ? 18.280 7.684 -8.279 1.00 60.31 384 ILE A O 1
ATOM 2815 N N . LYS A 1 385 ? 20.042 7.943 -6.909 1.00 62.50 385 LYS A N 1
ATOM 2816 C CA . LYS A 1 385 ? 21.070 7.677 -7.916 1.00 62.50 385 LYS A CA 1
ATOM 2817 C C . LYS A 1 385 ? 21.130 6.186 -8.231 1.00 62.50 385 LYS A C 1
ATOM 2819 O O . LYS A 1 385 ? 21.175 5.363 -7.322 1.00 62.50 385 LYS A O 1
ATOM 2824 N N . MET A 1 386 ? 21.188 5.865 -9.515 1.00 64.56 386 MET A N 1
ATOM 2825 C CA . MET A 1 386 ? 21.378 4.523 -10.037 1.00 64.56 386 MET A CA 1
ATOM 2826 C C . MET A 1 386 ? 22.776 4.388 -10.626 1.00 64.56 386 MET A C 1
ATOM 2828 O O . MET A 1 386 ? 23.193 5.177 -11.474 1.00 64.56 386 MET A O 1
ATOM 2832 N N . GLY A 1 387 ? 23.469 3.344 -10.195 1.00 59.19 387 GLY A N 1
ATOM 2833 C CA . GLY A 1 387 ? 24.549 2.720 -10.952 1.00 59.19 387 GLY A CA 1
ATOM 2834 C C . GLY A 1 387 ? 24.185 1.266 -11.231 1.00 59.19 387 GLY A C 1
ATOM 2835 O O . GLY A 1 387 ? 23.126 0.801 -10.813 1.00 59.19 387 GLY A O 1
ATOM 2836 N N . GLY A 1 388 ? 25.054 0.523 -11.906 1.00 58.84 388 GLY A N 1
ATOM 2837 C CA . GLY A 1 388 ? 24.843 -0.908 -12.110 1.00 58.84 388 GLY A CA 1
ATOM 2838 C C . GLY A 1 388 ? 25.227 -1.385 -13.496 1.00 58.84 388 GLY A C 1
ATOM 2839 O O . GLY A 1 388 ? 25.910 -0.689 -14.248 1.00 58.84 388 GLY A O 1
ATOM 2840 N N . ALA A 1 389 ? 24.802 -2.602 -13.809 1.00 60.69 389 ALA A N 1
ATOM 2841 C CA . ALA A 1 389 ? 25.080 -3.237 -15.082 1.00 60.69 389 ALA A CA 1
ATOM 2842 C C . ALA A 1 389 ? 23.965 -4.212 -15.460 1.00 60.69 389 ALA A C 1
ATOM 2844 O O . ALA A 1 389 ? 23.375 -4.871 -14.600 1.00 60.69 389 ALA A O 1
ATOM 2845 N N . PHE A 1 390 ? 23.722 -4.305 -16.760 1.00 60.00 390 PHE A N 1
ATOM 2846 C CA . PHE A 1 390 ? 22.852 -5.283 -17.388 1.00 60.00 390 PHE A CA 1
ATOM 2847 C C . PHE A 1 390 ? 23.705 -6.238 -18.205 1.00 60.00 390 PHE A C 1
ATOM 2849 O O . PHE A 1 390 ? 24.639 -5.823 -18.885 1.00 60.00 390 PHE A O 1
ATOM 2856 N N . TYR A 1 391 ? 23.374 -7.514 -18.141 1.00 66.31 391 TYR A N 1
ATOM 2857 C CA . TYR A 1 391 ? 24.076 -8.590 -18.814 1.00 66.31 391 TYR A CA 1
ATOM 2858 C C . TYR A 1 391 ? 23.113 -9.272 -19.778 1.00 66.31 391 TYR A C 1
ATOM 2860 O O . TYR A 1 391 ? 21.911 -9.341 -19.510 1.00 66.31 391 TYR A O 1
ATOM 2868 N N . ASN A 1 392 ? 23.615 -9.765 -20.907 1.00 63.16 392 ASN A N 1
ATOM 2869 C CA . ASN A 1 392 ? 22.870 -10.723 -21.722 1.00 63.16 392 ASN A CA 1
ATOM 2870 C C . ASN A 1 392 ? 23.066 -12.157 -21.188 1.00 63.16 392 ASN A C 1
ATOM 2872 O O . ASN A 1 392 ? 23.719 -12.377 -20.164 1.00 63.16 392 ASN A O 1
ATOM 2876 N N . ARG A 1 393 ? 22.488 -13.152 -21.872 1.00 59.03 393 ARG A N 1
ATOM 2877 C CA . ARG A 1 393 ? 22.626 -14.570 -21.492 1.00 59.03 393 ARG A CA 1
ATOM 2878 C C . ARG A 1 393 ? 24.063 -15.097 -21.673 1.00 59.03 393 ARG A C 1
ATOM 2880 O O . ARG A 1 393 ? 24.428 -16.081 -21.042 1.00 59.03 393 ARG A O 1
ATOM 2887 N N . GLU A 1 394 ? 24.867 -14.439 -22.503 1.00 70.75 394 GLU A N 1
ATOM 2888 C CA . GLU A 1 394 ? 26.240 -14.794 -22.877 1.00 70.75 394 GLU A CA 1
ATOM 2889 C C . GLU A 1 394 ? 27.296 -13.851 -22.252 1.00 70.75 394 GLU A C 1
ATOM 2891 O O . GLU A 1 394 ? 28.338 -13.600 -22.852 1.00 70.75 394 GLU A O 1
ATOM 2896 N N . GLU A 1 395 ? 27.021 -13.327 -21.049 1.00 64.75 395 GLU A N 1
ATOM 2897 C CA . GLU A 1 395 ? 27.939 -12.545 -20.191 1.00 64.75 395 GLU A CA 1
ATOM 2898 C C . GLU A 1 395 ? 28.398 -11.176 -20.738 1.00 64.75 395 GLU A C 1
ATOM 2900 O O . GLU A 1 395 ? 29.173 -10.473 -20.087 1.00 64.75 395 GLU A O 1
ATOM 2905 N N . ALA A 1 396 ? 27.892 -10.737 -21.891 1.00 55.41 396 ALA A N 1
ATOM 2906 C CA . ALA A 1 396 ? 28.179 -9.410 -22.420 1.00 55.41 396 ALA A CA 1
ATOM 2907 C C . ALA A 1 396 ? 27.464 -8.331 -21.592 1.00 55.41 396 ALA A C 1
ATOM 2909 O O . ALA A 1 396 ? 26.282 -8.460 -21.265 1.00 55.41 396 ALA A O 1
ATOM 2910 N N . GLN A 1 397 ? 28.192 -7.263 -21.264 1.00 63.09 397 GLN A N 1
ATOM 2911 C CA . GLN A 1 397 ? 27.800 -6.283 -20.254 1.00 63.09 397 GLN A CA 1
ATOM 2912 C C . GLN A 1 397 ? 27.495 -4.909 -20.858 1.00 63.09 397 GLN A C 1
ATOM 2914 O O . GLN A 1 397 ? 28.308 -4.352 -21.592 1.00 63.09 397 GLN A O 1
ATOM 2919 N N . ASN A 1 398 ? 26.382 -4.322 -20.426 1.00 56.94 398 ASN A N 1
ATOM 2920 C CA . ASN A 1 398 ? 26.060 -2.907 -20.564 1.00 56.94 398 ASN A CA 1
ATOM 2921 C C . ASN A 1 398 ? 26.139 -2.262 -19.184 1.00 56.94 398 ASN A C 1
ATOM 2923 O O . ASN A 1 398 ? 25.382 -2.610 -18.278 1.00 56.94 398 ASN A O 1
ATOM 2927 N N . VAL A 1 399 ? 27.072 -1.336 -18.999 1.00 58.22 399 VAL A N 1
ATOM 2928 C CA . VAL A 1 399 ? 27.182 -0.573 -17.752 1.00 58.22 399 VAL A CA 1
ATOM 2929 C C . VAL A 1 399 ? 26.175 0.574 -17.790 1.00 58.22 399 VAL A C 1
ATOM 2931 O O . VAL A 1 399 ? 26.013 1.228 -18.818 1.00 58.22 399 VAL A O 1
ATOM 2934 N N . ILE A 1 400 ? 25.518 0.850 -16.663 1.00 54.22 400 ILE A N 1
ATOM 2935 C CA . ILE A 1 400 ? 24.758 2.088 -16.480 1.00 54.22 400 ILE A CA 1
ATOM 2936 C C . ILE A 1 400 ? 25.772 3.235 -16.350 1.00 54.22 400 ILE A C 1
ATOM 2938 O O . ILE A 1 400 ? 26.217 3.574 -15.255 1.00 54.22 400 ILE A O 1
ATOM 2942 N N . THR A 1 401 ? 26.181 3.800 -17.481 1.00 49.44 401 THR A N 1
ATOM 2943 C CA . THR A 1 401 ? 26.853 5.100 -17.580 1.00 49.44 401 THR A CA 1
ATOM 2944 C C . THR A 1 401 ? 25.800 6.125 -17.966 1.00 49.44 401 THR A C 1
ATOM 2946 O O . THR A 1 401 ? 25.090 5.913 -18.948 1.00 49.44 401 THR A O 1
ATOM 2949 N N . GLY A 1 402 ? 25.648 7.209 -17.200 1.00 45.41 402 GLY A N 1
ATOM 2950 C CA . GLY A 1 402 ? 24.718 8.264 -17.595 1.00 45.41 402 GLY A CA 1
ATOM 2951 C C . GLY A 1 402 ? 25.096 8.882 -18.952 1.00 45.41 402 GLY A C 1
ATOM 2952 O O . GLY A 1 402 ? 26.189 8.651 -19.466 1.00 45.41 402 GLY A O 1
ATOM 2953 N N . GLY A 1 403 ? 24.157 9.630 -19.535 1.00 41.12 403 GLY A N 1
ATOM 2954 C CA . GLY A 1 403 ? 24.178 10.047 -20.942 1.00 41.12 403 GLY A CA 1
ATOM 2955 C C . GLY A 1 403 ? 25.455 10.735 -21.445 1.00 41.12 403 GLY A C 1
ATOM 2956 O O . GLY A 1 403 ? 26.162 11.407 -20.701 1.00 41.12 403 GLY A O 1
ATOM 2957 N N . ASP A 1 404 ? 25.705 10.581 -22.745 1.00 36.88 404 ASP A N 1
ATOM 2958 C CA . ASP A 1 404 ? 26.840 11.163 -23.465 1.00 36.88 404 ASP A CA 1
ATOM 2959 C C . ASP A 1 404 ? 26.752 12.707 -23.492 1.00 36.88 404 ASP A C 1
ATOM 2961 O O . ASP A 1 404 ? 25.961 13.279 -24.243 1.00 36.88 404 ASP A O 1
ATOM 2965 N N . GLU A 1 405 ? 27.564 13.406 -22.691 1.00 40.56 405 GLU A N 1
ATOM 2966 C CA . GLU A 1 405 ? 27.722 14.869 -22.762 1.00 40.56 405 GLU A CA 1
ATOM 2967 C C . GLU A 1 405 ? 29.000 15.264 -23.524 1.00 40.56 405 GLU A C 1
ATOM 2969 O O . GLU A 1 405 ? 30.065 14.665 -23.356 1.00 40.56 405 GLU A O 1
ATOM 2974 N N . PHE A 1 406 ? 28.913 16.314 -24.349 1.00 34.28 406 PHE A N 1
ATOM 2975 C CA . PHE A 1 406 ? 30.080 16.944 -24.976 1.00 34.28 406 PHE A CA 1
ATOM 2976 C C . PHE A 1 406 ? 30.778 17.898 -23.993 1.00 34.28 406 PHE A C 1
ATOM 2978 O O . PHE A 1 406 ? 30.130 18.636 -23.256 1.00 34.28 406 PHE A O 1
ATOM 2985 N N . SER A 1 407 ? 32.114 17.904 -24.010 1.00 32.22 407 SER A N 1
ATOM 2986 C CA . SER A 1 407 ? 32.949 18.680 -23.083 1.00 32.22 407 SER A CA 1
ATOM 2987 C C . SER A 1 407 ? 32.727 20.205 -23.115 1.00 32.22 407 SER A C 1
ATOM 2989 O O . SER A 1 407 ? 32.482 20.757 -24.191 1.00 32.22 407 SER A O 1
ATOM 2991 N N . PRO A 1 408 ? 32.955 20.906 -21.979 1.00 42.47 408 PRO A N 1
ATOM 2992 C CA . PRO A 1 408 ? 33.434 20.365 -20.700 1.00 42.47 408 PRO A CA 1
ATOM 2993 C C . PRO A 1 408 ? 32.313 19.742 -19.849 1.00 42.47 408 PRO A C 1
ATOM 2995 O O . PRO A 1 408 ? 31.360 20.414 -19.466 1.00 42.47 408 PRO A O 1
ATOM 2998 N N . VAL A 1 409 ? 32.478 18.458 -19.512 1.00 36.31 409 VAL A N 1
ATOM 2999 C CA . VAL A 1 409 ? 31.575 17.693 -18.636 1.00 36.31 409 VAL A CA 1
ATOM 3000 C C . VAL A 1 409 ? 31.833 18.106 -17.185 1.00 36.31 409 VAL A C 1
ATOM 3002 O O . VAL A 1 409 ? 32.955 17.972 -16.698 1.00 36.31 409 VAL A O 1
ATOM 3005 N N . SER A 1 410 ? 30.820 18.633 -16.492 1.00 35.97 410 SER A N 1
ATOM 3006 C CA . SER A 1 410 ? 30.983 19.168 -15.125 1.00 35.97 410 SER A CA 1
ATOM 3007 C C . SER A 1 410 ? 30.720 18.150 -14.005 1.00 35.97 410 SER A C 1
ATOM 3009 O O . SER A 1 410 ? 31.147 18.373 -12.874 1.00 35.97 410 SER A O 1
ATOM 3011 N N . THR A 1 411 ? 30.103 17.002 -14.309 1.00 39.00 411 THR A N 1
ATOM 3012 C CA . THR A 1 411 ? 29.888 15.875 -13.379 1.00 39.00 411 THR A CA 1
ATOM 3013 C C . THR A 1 411 ? 29.711 14.567 -14.153 1.00 39.00 411 THR A C 1
ATOM 3015 O O . THR A 1 411 ? 29.141 14.598 -15.238 1.00 39.00 411 THR A O 1
ATOM 3018 N N . SER A 1 412 ? 30.129 13.412 -13.608 1.00 40.66 412 SER A N 1
ATOM 3019 C CA . SER A 1 412 ? 29.752 12.116 -14.201 1.00 40.66 412 SER A CA 1
ATOM 3020 C C . SER A 1 412 ? 28.224 12.018 -14.275 1.00 40.66 412 SER A C 1
ATOM 3022 O O . SER A 1 412 ? 27.572 12.208 -13.244 1.00 40.66 412 SER A O 1
ATOM 3024 N N . PRO A 1 413 ? 27.640 11.726 -15.443 1.00 44.81 413 PRO A N 1
ATOM 3025 C CA . PRO A 1 413 ? 26.199 11.604 -15.577 1.00 44.81 413 PRO A CA 1
ATOM 3026 C C . PRO A 1 413 ? 25.738 10.377 -14.772 1.00 44.81 413 PRO A C 1
ATOM 3028 O O . PRO A 1 413 ? 26.227 9.262 -14.962 1.00 44.81 413 PRO A O 1
ATOM 3031 N N . VAL A 1 414 ? 24.837 10.593 -13.812 1.00 50.91 414 VAL A N 1
ATOM 3032 C CA . VAL A 1 414 ? 24.254 9.537 -12.974 1.00 50.91 414 VAL A CA 1
ATOM 3033 C C . VAL A 1 414 ? 22.771 9.460 -13.280 1.00 50.91 414 VAL A C 1
ATOM 3035 O O . VAL A 1 414 ? 22.065 10.465 -13.204 1.00 50.91 414 VAL A O 1
ATOM 3038 N N . ASP A 1 415 ? 22.288 8.269 -13.613 1.00 66.44 415 ASP A N 1
ATOM 3039 C CA . ASP A 1 415 ? 20.868 8.052 -13.826 1.00 66.44 415 ASP A CA 1
ATOM 3040 C C . ASP A 1 415 ? 20.106 8.180 -12.504 1.00 66.44 415 ASP A C 1
ATOM 3042 O O . ASP A 1 415 ? 20.487 7.586 -11.504 1.00 66.44 415 ASP A O 1
ATOM 3046 N N . ILE A 1 416 ? 19.010 8.938 -12.489 1.00 72.19 416 ILE A N 1
ATOM 3047 C CA . ILE A 1 416 ? 18.214 9.163 -11.274 1.00 72.19 416 ILE A CA 1
ATOM 3048 C C . ILE A 1 416 ? 16.825 8.516 -11.320 1.00 72.19 416 ILE A C 1
ATOM 3050 O O . ILE A 1 416 ? 16.240 8.366 -12.398 1.00 72.19 416 ILE A O 1
ATOM 3054 N N . LEU A 1 417 ? 16.300 8.176 -10.142 1.00 80.38 417 LEU A N 1
ATOM 3055 C CA . LEU A 1 417 ? 14.923 7.772 -9.859 1.00 80.38 417 LEU A CA 1
ATOM 3056 C C . LEU A 1 417 ? 14.237 8.886 -9.049 1.00 80.38 417 LEU A C 1
ATOM 3058 O O . LEU A 1 417 ? 14.384 8.956 -7.822 1.00 80.38 417 LEU A O 1
ATOM 3062 N N . PRO A 1 418 ? 13.538 9.812 -9.726 1.00 79.19 418 PRO A N 1
ATOM 3063 C CA . PRO A 1 418 ? 13.095 11.059 -9.118 1.00 79.19 418 PRO A CA 1
ATOM 3064 C C . PRO A 1 418 ? 11.742 10.970 -8.416 1.00 79.19 418 PRO A C 1
ATOM 3066 O O . PRO A 1 418 ? 11.335 11.932 -7.773 1.00 79.19 418 PRO A O 1
ATOM 3069 N N . ARG A 1 419 ? 11.032 9.846 -8.521 1.00 86.62 419 ARG A N 1
ATOM 3070 C CA . ARG A 1 419 ? 9.693 9.666 -7.949 1.00 86.62 419 ARG A CA 1
ATOM 3071 C C . ARG A 1 419 ? 9.714 8.722 -6.755 1.00 86.62 419 ARG A C 1
ATOM 3073 O O . ARG A 1 419 ? 10.683 7.991 -6.552 1.00 86.62 419 ARG A O 1
ATOM 3080 N N . GLU A 1 420 ? 8.649 8.720 -5.963 1.00 88.38 420 GLU A N 1
ATOM 3081 C CA . GLU A 1 420 ? 8.443 7.661 -4.977 1.00 88.38 420 GLU A CA 1
ATOM 3082 C C . GLU A 1 420 ? 8.252 6.312 -5.677 1.00 88.38 420 GLU A C 1
ATOM 3084 O O . GLU A 1 420 ? 8.894 5.333 -5.314 1.00 88.38 420 GLU A O 1
ATOM 3089 N N . VAL A 1 421 ? 7.412 6.283 -6.714 1.00 94.50 421 VAL A N 1
ATOM 3090 C CA . VAL A 1 421 ? 7.189 5.122 -7.577 1.00 94.50 421 VAL A CA 1
ATOM 3091 C C . VAL A 1 421 ? 7.782 5.412 -8.946 1.00 94.50 421 VAL A C 1
ATOM 3093 O O . VAL A 1 421 ? 7.406 6.382 -9.606 1.00 94.50 421 VAL A O 1
ATOM 3096 N N . ASN A 1 422 ? 8.699 4.559 -9.387 1.00 92.56 422 ASN A N 1
ATOM 3097 C CA . ASN A 1 422 ? 9.387 4.683 -10.663 1.00 92.56 422 ASN A CA 1
ATOM 3098 C C . ASN A 1 422 ? 9.131 3.432 -11.494 1.00 92.56 422 ASN A C 1
ATOM 3100 O O . ASN A 1 422 ? 9.292 2.315 -11.002 1.00 92.56 422 ASN A O 1
ATOM 3104 N N . ILE A 1 423 ? 8.771 3.636 -12.758 1.00 93.81 423 ILE A N 1
ATOM 3105 C CA . ILE A 1 423 ? 8.617 2.562 -13.734 1.00 93.81 423 ILE A CA 1
ATOM 3106 C C . ILE A 1 423 ? 9.792 2.635 -14.700 1.00 93.81 423 ILE A C 1
ATOM 3108 O O . ILE A 1 423 ? 9.932 3.623 -15.420 1.00 93.81 423 ILE A O 1
ATOM 3112 N N . LEU A 1 424 ? 10.646 1.616 -14.697 1.00 91.38 424 LEU A N 1
ATOM 3113 C CA . LEU A 1 424 ? 11.763 1.482 -15.625 1.00 91.38 424 LEU A CA 1
ATOM 3114 C C . LEU A 1 424 ? 11.373 0.516 -16.749 1.00 91.38 424 LEU A C 1
ATOM 3116 O O . LEU A 1 424 ? 11.304 -0.688 -16.527 1.00 91.38 424 LEU A O 1
ATOM 3120 N N . SER A 1 425 ? 11.100 1.038 -17.941 1.00 90.06 425 SER A N 1
ATOM 3121 C CA . SER A 1 425 ? 10.723 0.240 -19.117 1.00 90.06 425 SER A CA 1
ATOM 3122 C C . SER A 1 425 ? 11.949 -0.100 -19.952 1.00 90.06 425 SER A C 1
ATOM 3124 O O . SER A 1 425 ? 12.736 0.787 -20.290 1.00 90.06 425 SER A O 1
ATOM 3126 N N . PHE A 1 426 ? 12.105 -1.375 -20.307 1.00 86.62 426 PHE A N 1
ATOM 3127 C CA . PHE A 1 426 ? 13.240 -1.859 -21.091 1.00 86.62 426 PHE A CA 1
ATOM 3128 C C . PHE A 1 426 ? 12.926 -1.860 -22.588 1.00 86.62 426 PHE A C 1
ATOM 3130 O O . PHE A 1 426 ? 11.963 -2.488 -23.038 1.00 86.62 426 PHE A O 1
ATOM 3137 N N . GLY A 1 427 ? 13.770 -1.198 -23.376 1.00 83.19 427 GLY A N 1
ATOM 3138 C CA . GLY A 1 427 ? 13.688 -1.132 -24.837 1.00 83.19 427 GLY A CA 1
ATOM 3139 C C . GLY A 1 427 ? 15.055 -1.337 -25.487 1.00 83.19 427 GLY A C 1
ATOM 3140 O O . GLY A 1 427 ? 16.075 -1.248 -24.813 1.00 83.19 427 GLY A O 1
ATOM 3141 N N . LEU A 1 428 ? 15.104 -1.603 -26.796 1.00 76.81 428 LEU A N 1
ATOM 3142 C CA . LEU A 1 428 ? 16.387 -1.643 -27.504 1.00 76.81 428 LEU A CA 1
ATOM 3143 C C . LEU A 1 428 ? 16.958 -0.224 -27.626 1.00 76.81 428 LEU A C 1
ATOM 3145 O O . LEU A 1 428 ? 16.207 0.736 -27.835 1.00 76.81 428 LEU A O 1
ATOM 3149 N N . LYS A 1 429 ? 18.281 -0.082 -27.502 1.00 76.50 429 LYS A N 1
ATOM 3150 C CA . LYS A 1 429 ? 18.973 1.208 -27.638 1.00 76.50 429 LYS A CA 1
ATOM 3151 C C . LYS A 1 429 ? 18.631 1.876 -28.980 1.00 76.50 429 LYS A C 1
ATOM 3153 O O . LYS A 1 429 ? 18.630 1.233 -30.025 1.00 76.50 429 LYS A O 1
ATOM 3158 N N . GLY A 1 430 ? 18.315 3.173 -28.943 1.00 66.75 430 GLY A N 1
ATOM 3159 C CA . GLY A 1 430 ? 17.862 3.942 -30.114 1.00 66.75 430 GLY A CA 1
ATOM 3160 C C . GLY A 1 430 ? 16.360 3.839 -30.421 1.00 66.75 430 GLY A C 1
ATOM 3161 O O . GLY A 1 430 ? 15.882 4.528 -31.319 1.00 66.75 430 GLY A O 1
ATOM 3162 N N . GLY A 1 431 ? 15.599 3.030 -29.675 1.00 63.44 431 GLY A N 1
ATOM 3163 C CA . GLY A 1 431 ? 14.140 2.981 -29.766 1.00 63.44 431 GLY A CA 1
ATOM 3164 C C . GLY A 1 431 ? 13.445 4.071 -28.940 1.00 63.44 431 GLY A C 1
ATOM 3165 O O . GLY A 1 431 ? 13.857 4.386 -27.826 1.00 63.44 431 GLY A O 1
ATOM 3166 N N . THR A 1 432 ? 12.345 4.623 -29.458 1.00 57.09 432 THR A N 1
ATOM 3167 C CA . THR A 1 432 ? 11.409 5.463 -28.692 1.00 57.09 432 THR A CA 1
ATOM 3168 C C . THR A 1 432 ? 10.278 4.587 -28.162 1.00 57.09 432 THR A C 1
ATOM 3170 O O . THR A 1 432 ? 9.347 4.271 -28.904 1.00 57.09 432 THR A O 1
ATOM 3173 N N . THR A 1 433 ? 10.322 4.163 -26.904 1.00 62.59 433 THR A N 1
ATOM 3174 C CA . THR A 1 433 ? 9.216 3.377 -26.331 1.00 62.59 433 THR A CA 1
ATOM 3175 C C . THR A 1 433 ? 8.619 4.072 -25.124 1.00 62.59 433 THR A C 1
ATOM 3177 O O . THR A 1 433 ? 9.331 4.676 -24.341 1.00 62.59 433 THR A O 1
ATOM 3180 N N . ALA A 1 434 ? 7.297 4.029 -24.987 1.00 74.44 434 ALA A N 1
ATOM 3181 C CA . ALA A 1 434 ? 6.628 4.279 -23.715 1.00 74.44 434 ALA A CA 1
ATOM 3182 C C . ALA A 1 434 ? 6.813 3.057 -22.788 1.00 74.44 434 ALA A C 1
ATOM 3184 O O . ALA A 1 434 ? 7.478 2.086 -23.161 1.00 74.44 434 ALA A O 1
ATOM 3185 N N . SER A 1 435 ? 6.194 3.068 -21.604 1.00 79.44 435 SER A N 1
ATOM 3186 C CA . SER A 1 435 ? 5.970 1.848 -20.809 1.00 79.44 435 SER A CA 1
ATOM 3187 C C . SER A 1 435 ? 5.443 0.723 -21.694 1.00 79.44 435 SER A C 1
ATOM 3189 O O . SER A 1 435 ? 4.448 0.907 -22.400 1.00 79.44 435 SER A O 1
ATOM 3191 N N . ARG A 1 436 ? 6.120 -0.428 -21.697 1.00 82.00 436 ARG A N 1
ATOM 3192 C CA . ARG A 1 436 ? 5.810 -1.510 -22.645 1.00 82.00 436 ARG A CA 1
ATOM 3193 C C . ARG A 1 436 ? 4.786 -2.488 -22.087 1.00 82.00 436 ARG A C 1
ATOM 3195 O O . ARG A 1 436 ? 4.037 -3.106 -22.851 1.00 82.00 436 ARG A O 1
ATOM 3202 N N . VAL A 1 437 ? 4.736 -2.613 -20.764 1.00 88.50 437 VAL A N 1
ATOM 3203 C CA . VAL A 1 437 ? 3.868 -3.563 -20.068 1.00 88.50 437 VAL A CA 1
ATOM 3204 C C . VAL A 1 437 ? 2.752 -2.843 -19.334 1.00 88.50 437 VAL A C 1
ATOM 3206 O O . VAL A 1 437 ? 1.585 -3.150 -19.565 1.00 88.50 437 VAL A O 1
ATOM 3209 N N . LEU A 1 438 ? 3.103 -1.889 -18.478 1.00 91.62 438 LEU A N 1
ATOM 3210 C CA . LEU A 1 438 ? 2.205 -1.281 -17.502 1.00 91.62 438 LEU A CA 1
ATOM 3211 C C . LEU A 1 438 ? 1.485 -0.036 -18.026 1.00 91.62 438 LEU A C 1
ATOM 3213 O O . LEU A 1 438 ? 0.638 0.493 -17.322 1.00 91.62 438 LEU A O 1
ATOM 3217 N N . ASN A 1 439 ? 1.797 0.440 -19.234 1.00 89.56 439 ASN A N 1
ATOM 3218 C CA . ASN A 1 439 ? 1.309 1.699 -19.810 1.00 89.56 439 ASN A CA 1
ATOM 3219 C C . ASN A 1 439 ? 1.403 2.900 -18.837 1.00 89.56 439 ASN A C 1
ATOM 3221 O O . ASN A 1 439 ? 0.514 3.755 -18.803 1.00 89.56 439 ASN A O 1
ATOM 3225 N N . SER A 1 440 ? 2.459 2.962 -18.028 1.00 91.19 440 SER A N 1
ATOM 3226 C CA . SER A 1 440 ? 2.724 4.072 -17.111 1.00 91.19 440 SER A CA 1
ATOM 3227 C C . SER A 1 440 ? 2.970 5.387 -17.863 1.00 91.19 440 SER A C 1
ATOM 3229 O O . SER A 1 440 ? 3.651 5.417 -18.892 1.00 91.19 440 SER A O 1
ATOM 3231 N N . SER A 1 441 ? 2.438 6.488 -17.327 1.00 89.06 441 SER A N 1
ATOM 3232 C CA . SER A 1 441 ? 2.619 7.844 -17.867 1.00 89.06 441 SER A CA 1
ATOM 3233 C C . SER A 1 441 ? 3.936 8.484 -17.420 1.00 89.06 441 SER A C 1
ATOM 3235 O O . SER A 1 441 ? 4.372 9.472 -18.007 1.00 89.06 441 SER A O 1
ATOM 3237 N N . TYR A 1 442 ? 4.581 7.927 -16.391 1.00 85.19 442 TYR A N 1
ATOM 3238 C CA . TYR A 1 442 ? 5.789 8.475 -15.763 1.00 85.19 442 TYR A CA 1
ATOM 3239 C C . TYR A 1 442 ? 6.988 7.529 -15.861 1.00 85.19 442 TYR A C 1
ATOM 3241 O O . TYR A 1 442 ? 7.820 7.441 -14.958 1.00 85.19 442 TYR A O 1
ATOM 3249 N N . THR A 1 443 ? 7.067 6.808 -16.973 1.00 87.56 443 THR A N 1
ATOM 3250 C CA . THR A 1 443 ? 8.119 5.824 -17.216 1.00 87.56 443 THR A CA 1
ATOM 3251 C C . THR A 1 443 ? 9.458 6.465 -17.537 1.00 87.56 443 THR A C 1
ATOM 3253 O O . THR A 1 443 ? 9.550 7.386 -18.348 1.00 87.56 443 THR A O 1
ATOM 3256 N N . LYS A 1 444 ? 10.513 5.903 -16.951 1.00 85.94 444 LYS A N 1
ATOM 3257 C CA . LYS A 1 444 ? 11.887 6.073 -17.400 1.00 85.94 444 LYS A CA 1
ATOM 3258 C C . LYS A 1 444 ? 12.228 4.929 -18.348 1.00 85.94 444 LYS A C 1
ATOM 3260 O O . LYS A 1 444 ? 12.072 3.765 -17.995 1.00 85.94 444 LYS A O 1
ATOM 3265 N N . ASN A 1 445 ? 12.681 5.246 -19.553 1.00 83.00 445 ASN A N 1
ATOM 3266 C CA . ASN A 1 445 ? 13.088 4.223 -20.511 1.00 83.00 445 ASN A CA 1
ATOM 3267 C C . ASN A 1 445 ? 14.562 3.898 -20.349 1.00 83.00 445 ASN A C 1
ATOM 3269 O O . ASN A 1 445 ? 15.382 4.801 -20.186 1.00 83.00 445 ASN A O 1
ATOM 3273 N N . TYR A 1 446 ? 14.883 2.616 -20.447 1.00 81.12 446 TYR A N 1
ATOM 3274 C CA . TYR A 1 446 ? 16.246 2.128 -20.423 1.00 81.12 446 TYR A CA 1
ATOM 3275 C C . TYR A 1 446 ? 16.544 1.341 -21.697 1.00 81.12 446 TYR A C 1
ATOM 3277 O O . TYR A 1 446 ? 15.892 0.339 -21.997 1.00 81.12 446 TYR A O 1
ATOM 3285 N N . GLY A 1 447 ? 17.511 1.845 -22.464 1.00 79.44 447 GLY A N 1
ATOM 3286 C CA . GLY A 1 447 ? 17.976 1.226 -23.697 1.00 79.44 447 GLY A CA 1
ATOM 3287 C C . GLY A 1 447 ? 18.990 0.129 -23.401 1.00 79.44 447 GLY A C 1
ATOM 3288 O O . GLY A 1 447 ? 20.043 0.408 -22.836 1.00 79.44 447 GLY A O 1
ATOM 3289 N N . VAL A 1 448 ? 18.697 -1.096 -23.819 1.00 76.31 448 VAL A N 1
ATOM 3290 C CA . VAL A 1 448 ? 19.614 -2.237 -23.775 1.00 76.31 448 VAL A CA 1
ATOM 3291 C C . VAL A 1 448 ? 20.049 -2.619 -25.186 1.00 76.31 448 VAL A C 1
ATOM 3293 O O . VAL A 1 448 ? 19.298 -2.463 -26.148 1.00 76.31 448 VAL A O 1
ATOM 3296 N N . ASP A 1 449 ? 21.264 -3.140 -25.318 1.00 77.25 449 ASP A N 1
ATOM 3297 C CA . ASP A 1 449 ? 21.783 -3.621 -26.606 1.00 77.25 449 ASP A CA 1
ATOM 3298 C C . ASP A 1 449 ? 21.283 -5.034 -26.962 1.00 77.25 449 ASP A C 1
ATOM 3300 O O . ASP A 1 449 ? 21.444 -5.489 -28.094 1.00 77.25 449 ASP A O 1
ATOM 3304 N N . TYR A 1 450 ? 20.644 -5.724 -26.012 1.00 76.50 450 TYR A N 1
ATOM 3305 C CA . TYR A 1 450 ? 20.223 -7.117 -26.147 1.00 76.50 450 TYR A CA 1
ATOM 3306 C C . TYR A 1 450 ? 18.727 -7.286 -25.887 1.00 76.50 450 TYR A C 1
ATOM 3308 O O . TYR A 1 450 ? 18.118 -6.544 -25.119 1.00 76.50 450 TYR A O 1
ATOM 3316 N N . MET A 1 451 ? 18.137 -8.302 -26.518 1.00 79.69 451 MET A N 1
ATOM 3317 C CA . MET A 1 451 ? 16.703 -8.587 -26.418 1.00 79.69 451 MET A CA 1
ATOM 3318 C C . MET A 1 451 ? 16.306 -9.239 -25.093 1.00 79.69 451 MET A C 1
ATOM 3320 O O . MET A 1 451 ? 15.127 -9.296 -24.769 1.00 79.69 451 MET A O 1
ATOM 3324 N N . ASN A 1 452 ? 17.247 -9.780 -24.330 1.00 83.94 452 ASN A N 1
ATOM 3325 C CA . ASN A 1 452 ? 16.957 -10.492 -23.096 1.00 83.94 452 ASN A CA 1
ATOM 3326 C C . ASN A 1 452 ? 18.209 -10.614 -22.233 1.00 83.94 452 ASN A C 1
ATOM 3328 O O . ASN A 1 452 ? 19.329 -10.702 -22.744 1.00 83.94 452 ASN A O 1
ATOM 3332 N N . GLY A 1 453 ? 18.001 -10.675 -20.925 1.00 85.44 453 GLY A N 1
ATOM 3333 C CA . GLY A 1 453 ? 19.082 -10.807 -19.969 1.00 85.44 453 GLY A CA 1
ATOM 3334 C C . GLY A 1 453 ? 18.628 -10.517 -18.551 1.00 85.44 453 GLY A C 1
ATOM 3335 O O . GLY A 1 453 ? 17.439 -10.567 -18.246 1.00 85.44 453 GLY A O 1
ATOM 3336 N N . TRP A 1 454 ? 19.589 -10.187 -17.702 1.00 86.44 454 TRP A N 1
ATOM 3337 C CA . TRP A 1 454 ? 19.353 -9.803 -16.317 1.00 86.44 454 TRP A CA 1
ATOM 3338 C C . TRP A 1 454 ? 20.177 -8.573 -15.981 1.00 86.44 454 TRP A C 1
ATOM 3340 O O . TRP A 1 454 ? 21.131 -8.233 -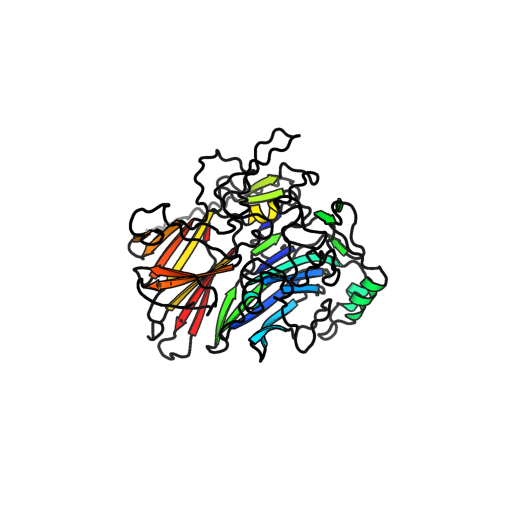16.680 1.00 86.44 454 TRP A O 1
ATOM 3350 N N . GLY A 1 455 ? 19.825 -7.871 -14.918 1.00 83.56 455 GLY A N 1
ATOM 3351 C CA . GLY A 1 455 ? 20.656 -6.770 -14.468 1.00 83.56 455 GLY A CA 1
ATOM 3352 C C . GLY A 1 455 ? 20.467 -6.424 -13.021 1.00 83.56 455 GLY A C 1
ATOM 3353 O O . GLY A 1 455 ? 19.525 -6.862 -12.362 1.00 83.56 455 GLY A O 1
ATOM 3354 N N . THR A 1 456 ? 21.388 -5.601 -12.551 1.00 85.12 456 THR A N 1
ATOM 3355 C CA . THR A 1 456 ? 21.406 -5.097 -11.190 1.00 85.12 456 THR A CA 1
ATOM 3356 C C . THR A 1 456 ? 21.414 -3.580 -11.231 1.00 85.12 456 THR A C 1
ATOM 3358 O O . THR A 1 456 ? 22.286 -2.980 -11.859 1.00 85.12 456 THR A O 1
ATOM 3361 N N . ILE A 1 457 ? 20.481 -2.967 -10.507 1.00 83.12 457 ILE A N 1
ATOM 3362 C CA . ILE A 1 457 ? 20.507 -1.541 -10.190 1.00 83.12 457 ILE A CA 1
ATOM 3363 C C . ILE A 1 457 ? 21.065 -1.402 -8.782 1.00 83.12 457 ILE A C 1
ATOM 3365 O O . ILE A 1 457 ? 20.485 -1.900 -7.816 1.00 83.12 457 ILE A O 1
ATOM 3369 N N . LEU A 1 458 ? 22.194 -0.714 -8.677 1.00 79.81 458 LEU A N 1
ATOM 3370 C CA . LEU A 1 458 ? 22.780 -0.273 -7.423 1.00 79.81 458 LEU A CA 1
ATOM 3371 C C . LEU A 1 458 ? 22.068 1.006 -6.981 1.00 79.81 458 LEU A C 1
ATOM 3373 O O . LEU A 1 458 ? 21.994 1.976 -7.734 1.00 79.81 458 LEU A O 1
ATOM 3377 N N . LEU A 1 459 ? 21.566 0.990 -5.752 1.00 76.19 459 LEU A N 1
ATOM 3378 C CA . LEU A 1 459 ? 20.837 2.084 -5.105 1.00 76.19 459 LEU A CA 1
ATOM 3379 C C . LEU A 1 459 ? 21.705 2.832 -4.076 1.00 76.19 459 LEU A C 1
ATOM 3381 O O . LEU A 1 459 ? 21.244 3.756 -3.409 1.00 76.19 459 LEU A O 1
ATOM 3385 N N . ASP A 1 460 ? 22.963 2.410 -3.933 1.00 63.56 460 ASP A N 1
ATOM 3386 C CA . ASP A 1 460 ? 23.962 2.977 -3.034 1.00 63.56 460 ASP A CA 1
ATOM 3387 C C . ASP A 1 460 ? 25.099 3.590 -3.861 1.00 63.56 460 ASP A C 1
ATOM 3389 O O . ASP A 1 460 ? 26.032 2.905 -4.278 1.00 63.56 460 ASP A O 1
ATOM 3393 N N . ALA A 1 461 ? 24.985 4.882 -4.173 1.00 45.88 461 ALA A N 1
ATOM 3394 C CA . ALA A 1 461 ? 25.999 5.612 -4.937 1.00 45.88 461 ALA A CA 1
ATOM 3395 C C . ALA A 1 461 ? 26.944 6.447 -4.051 1.00 45.88 461 ALA A C 1
ATOM 3397 O O . ALA A 1 461 ? 27.719 7.245 -4.580 1.00 45.88 461 ALA A O 1
ATOM 3398 N N . SER A 1 462 ? 26.899 6.305 -2.718 1.00 43.69 462 SER A N 1
ATOM 3399 C CA . SER A 1 462 ? 27.851 6.971 -1.822 1.00 43.69 462 SER A CA 1
ATOM 3400 C C . SER A 1 462 ? 28.760 5.936 -1.170 1.00 43.69 462 SER A C 1
ATOM 3402 O O . SER A 1 462 ? 28.563 5.506 -0.040 1.00 43.69 462 SER A O 1
ATOM 3404 N N . ALA A 1 463 ? 29.789 5.541 -1.919 1.00 34.81 463 ALA A N 1
ATOM 3405 C CA . ALA A 1 463 ? 30.924 4.786 -1.414 1.00 34.81 463 ALA A CA 1
ATOM 3406 C C . ALA A 1 463 ? 31.748 5.647 -0.439 1.00 34.81 463 ALA A C 1
ATOM 3408 O O . ALA A 1 463 ? 32.826 6.132 -0.775 1.00 34.81 463 ALA A O 1
ATOM 3409 N N . THR A 1 464 ? 31.261 5.856 0.780 1.00 38.22 464 THR A N 1
ATOM 3410 C CA . THR A 1 464 ? 32.166 6.087 1.904 1.00 38.22 464 THR A CA 1
ATOM 3411 C C . THR A 1 464 ? 32.397 4.731 2.559 1.00 38.22 464 THR A C 1
ATOM 3413 O O . THR A 1 464 ? 31.459 4.027 2.925 1.00 38.22 464 THR A O 1
ATOM 3416 N N . ASN A 1 465 ? 33.665 4.315 2.614 1.00 37.38 465 ASN A N 1
ATOM 3417 C CA . ASN A 1 465 ? 34.133 3.087 3.261 1.00 37.38 465 ASN A CA 1
ATOM 3418 C C . ASN A 1 465 ? 33.952 3.192 4.782 1.00 37.38 465 ASN A C 1
ATOM 3420 O O . ASN A 1 465 ? 34.924 3.252 5.532 1.00 37.38 465 ASN A O 1
ATOM 3424 N N . ASP A 1 466 ? 32.711 3.301 5.232 1.00 42.78 466 ASP A N 1
ATOM 3425 C CA . ASP A 1 466 ? 32.386 3.432 6.636 1.00 42.78 466 ASP A CA 1
ATOM 3426 C C . ASP A 1 466 ? 32.289 2.029 7.240 1.00 42.78 466 ASP A C 1
ATOM 3428 O O . ASP A 1 466 ? 31.583 1.149 6.734 1.00 42.78 466 ASP A O 1
ATOM 3432 N N . THR A 1 467 ? 33.078 1.788 8.281 1.00 37.97 467 THR A N 1
ATOM 3433 C CA . THR A 1 467 ? 33.189 0.481 8.920 1.00 37.97 467 THR A CA 1
ATOM 3434 C C . THR A 1 467 ? 31.822 0.049 9.450 1.00 37.97 467 THR A C 1
ATOM 3436 O O . THR A 1 467 ? 31.082 0.824 10.060 1.00 37.97 467 THR A O 1
ATOM 3439 N N . ALA A 1 468 ? 31.470 -1.203 9.147 1.00 37.22 468 ALA A N 1
ATOM 3440 C CA . ALA A 1 468 ? 30.170 -1.820 9.368 1.00 37.22 468 ALA A CA 1
ATOM 3441 C C . ALA A 1 468 ? 29.701 -1.712 10.830 1.00 37.22 468 ALA A C 1
ATOM 3443 O O . ALA A 1 468 ? 30.008 -2.560 11.664 1.00 37.22 468 ALA A O 1
ATOM 3444 N N . SER A 1 469 ? 28.926 -0.672 11.131 1.00 43.38 469 SER A N 1
ATOM 3445 C CA . SER A 1 469 ? 28.066 -0.641 12.309 1.00 43.38 469 SER A CA 1
ATOM 3446 C C . SER A 1 469 ? 26.652 -0.964 11.854 1.00 43.38 469 SER A C 1
ATOM 3448 O O . SER A 1 469 ? 26.057 -0.219 11.076 1.00 43.38 469 SER A O 1
ATOM 3450 N N . PHE A 1 470 ? 26.120 -2.082 12.344 1.00 42.88 470 PHE A N 1
ATOM 3451 C CA . PHE A 1 470 ? 24.774 -2.575 12.049 1.00 42.88 470 PHE A CA 1
ATOM 3452 C C . PHE A 1 470 ? 23.670 -1.560 12.408 1.00 42.88 470 PHE A C 1
ATOM 3454 O O . PHE A 1 470 ? 22.581 -1.613 11.858 1.00 42.88 470 PHE A O 1
ATOM 3461 N N . ALA A 1 471 ? 23.959 -0.567 13.252 1.00 46.22 471 ALA A N 1
ATOM 3462 C CA . ALA A 1 471 ? 23.028 0.520 13.548 1.00 46.22 471 ALA A CA 1
ATOM 3463 C C . ALA A 1 471 ? 22.723 1.438 12.339 1.00 46.22 471 ALA A C 1
ATOM 3465 O O . ALA A 1 471 ? 21.796 2.240 12.415 1.00 46.22 471 ALA A O 1
ATOM 3466 N N . LYS A 1 472 ? 23.457 1.352 11.220 1.00 57.12 472 LYS A N 1
ATOM 3467 C CA . LYS A 1 472 ? 23.285 2.230 10.049 1.00 57.12 472 LYS A CA 1
ATOM 3468 C C . LYS A 1 472 ? 22.320 1.625 9.021 1.00 57.12 472 LYS A C 1
ATOM 3470 O O . LYS A 1 472 ? 22.496 0.485 8.598 1.00 57.12 472 LYS A O 1
ATOM 3475 N N . ILE A 1 473 ? 21.353 2.416 8.543 1.00 58.22 473 ILE A N 1
ATOM 3476 C CA . ILE A 1 473 ? 20.576 2.060 7.347 1.00 58.22 473 ILE A CA 1
ATOM 3477 C C . ILE A 1 473 ? 21.518 2.190 6.149 1.00 58.22 473 ILE A C 1
ATOM 3479 O O . ILE A 1 473 ? 21.885 3.298 5.766 1.00 58.22 473 ILE A O 1
ATOM 3483 N N . LYS A 1 474 ? 21.927 1.064 5.564 1.00 67.81 474 LYS A N 1
ATOM 3484 C CA . LYS A 1 474 ? 22.751 1.055 4.352 1.00 67.81 474 LYS A CA 1
ATOM 3485 C C . LYS A 1 474 ? 21.904 0.650 3.145 1.00 67.81 474 LYS A C 1
ATOM 3487 O O . LYS A 1 474 ? 21.291 -0.419 3.147 1.00 67.81 474 LYS A O 1
ATOM 3492 N N . GLY A 1 475 ? 21.904 1.499 2.119 1.00 74.12 475 GLY A N 1
ATOM 3493 C CA . GLY A 1 475 ? 20.975 1.441 0.989 1.00 74.12 475 GLY A CA 1
ATOM 3494 C C . GLY A 1 475 ? 19.749 2.335 1.198 1.00 74.12 475 GLY A C 1
ATOM 3495 O O . GLY A 1 475 ? 19.781 3.267 2.000 1.00 74.12 475 GLY A O 1
ATOM 3496 N N . VAL A 1 476 ? 18.665 2.047 0.478 1.00 78.38 476 VAL A N 1
ATOM 3497 C CA . VAL A 1 476 ? 17.391 2.782 0.568 1.00 78.38 476 VAL A CA 1
ATOM 3498 C C . VAL A 1 476 ? 16.225 1.826 0.815 1.00 78.38 476 VAL A C 1
ATOM 3500 O O . VAL A 1 476 ? 16.255 0.706 0.300 1.00 78.38 476 VAL A O 1
ATOM 3503 N N . PRO A 1 477 ? 15.193 2.224 1.581 1.00 86.00 477 PRO A N 1
ATOM 3504 C CA . PRO A 1 477 ? 13.967 1.443 1.720 1.00 86.00 477 PRO A CA 1
ATOM 3505 C C . PRO A 1 477 ? 13.273 1.295 0.365 1.00 86.00 477 PRO A C 1
ATOM 3507 O O . PRO A 1 477 ? 12.784 2.280 -0.183 1.00 86.00 477 PRO A O 1
ATOM 3510 N N . VA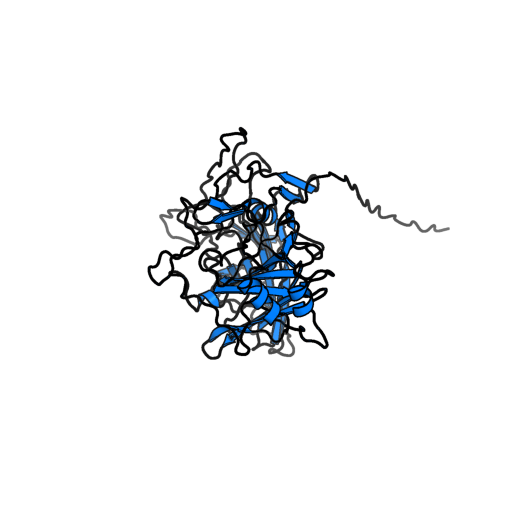L A 1 478 ? 13.246 0.081 -0.185 1.00 92.00 478 VAL A N 1
ATOM 3511 C CA . VAL A 1 478 ? 12.750 -0.171 -1.544 1.00 92.00 478 VAL A CA 1
ATOM 3512 C C . VAL A 1 478 ? 11.916 -1.446 -1.612 1.00 92.00 478 VAL A C 1
ATOM 3514 O O . VAL A 1 478 ? 12.234 -2.458 -0.986 1.00 92.00 478 VAL A O 1
ATOM 3517 N N . ILE A 1 479 ? 10.840 -1.388 -2.393 1.00 95.88 479 ILE A N 1
ATOM 3518 C CA . ILE A 1 479 ? 9.953 -2.506 -2.728 1.00 95.88 479 ILE A CA 1
ATOM 3519 C C . ILE A 1 479 ? 9.618 -2.458 -4.225 1.00 95.88 479 ILE A C 1
ATOM 3521 O O . ILE A 1 479 ? 9.836 -1.440 -4.880 1.00 95.88 479 ILE A O 1
ATOM 3525 N N . GLY A 1 480 ? 9.075 -3.538 -4.785 1.00 96.50 480 GLY A N 1
ATOM 3526 C CA . GLY A 1 480 ? 8.712 -3.570 -6.202 1.00 96.50 480 GLY A CA 1
ATOM 3527 C C . GLY A 1 480 ? 8.764 -4.962 -6.815 1.00 96.50 480 GLY A C 1
ATOM 3528 O O . GLY A 1 480 ? 8.965 -5.956 -6.118 1.00 96.50 480 GLY A O 1
ATOM 3529 N N . PHE A 1 481 ? 8.581 -5.010 -8.129 1.00 96.81 481 PHE A N 1
ATOM 3530 C CA . PHE A 1 481 ? 8.602 -6.226 -8.942 1.00 96.81 481 PHE A CA 1
ATOM 3531 C C . PHE A 1 481 ? 8.890 -5.870 -10.410 1.00 96.81 481 PHE A C 1
ATOM 3533 O O . PHE A 1 481 ? 8.787 -4.706 -10.801 1.00 96.81 481 PHE A O 1
ATOM 3540 N N . ALA A 1 482 ? 9.236 -6.857 -11.230 1.00 95.62 482 ALA A N 1
ATOM 3541 C CA . ALA A 1 482 ? 9.240 -6.739 -12.684 1.00 95.62 482 ALA A CA 1
ATOM 3542 C C . ALA A 1 482 ? 7.912 -7.251 -13.246 1.00 95.62 482 ALA A C 1
ATOM 3544 O O . ALA A 1 482 ? 7.513 -8.371 -12.951 1.00 95.62 482 ALA A O 1
ATOM 3545 N N . ALA A 1 483 ? 7.236 -6.440 -14.052 1.00 94.44 483 ALA A N 1
ATOM 3546 C CA . ALA A 1 483 ? 6.083 -6.841 -14.842 1.00 94.44 483 ALA A CA 1
ATOM 3547 C C . ALA A 1 483 ? 6.559 -7.251 -16.233 1.00 94.44 483 ALA A C 1
ATOM 3549 O O . ALA A 1 483 ? 7.245 -6.481 -16.909 1.00 94.44 483 ALA A O 1
ATOM 3550 N N . ILE A 1 484 ? 6.168 -8.437 -16.675 1.00 90.75 484 ILE A N 1
ATOM 3551 C CA . ILE A 1 484 ? 6.490 -8.966 -17.994 1.00 90.75 484 ILE A CA 1
ATOM 3552 C C . ILE A 1 484 ? 5.186 -9.190 -18.738 1.00 90.75 484 ILE A C 1
ATOM 3554 O O . ILE A 1 484 ? 4.194 -9.649 -18.179 1.00 90.75 484 ILE A O 1
ATOM 3558 N N . ARG A 1 485 ? 5.192 -8.863 -20.025 1.00 87.50 485 ARG A N 1
ATOM 3559 C CA . ARG A 1 485 ? 4.110 -9.213 -20.939 1.00 87.50 485 ARG A CA 1
ATOM 3560 C C . ARG A 1 485 ? 4.682 -9.980 -22.105 1.00 87.50 485 ARG A C 1
ATOM 3562 O O . ARG A 1 485 ? 5.664 -9.516 -22.671 1.00 87.50 485 ARG A O 1
ATOM 3569 N N . GLY A 1 486 ? 4.031 -11.072 -22.481 1.00 82.31 486 GLY A N 1
ATOM 3570 C CA . GLY A 1 486 ? 4.221 -11.768 -23.749 1.00 82.31 486 GLY A CA 1
ATOM 3571 C C . GLY A 1 486 ? 2.944 -11.734 -24.595 1.00 82.31 486 GLY A C 1
ATOM 3572 O O . GLY A 1 486 ? 1.846 -11.716 -24.038 1.00 82.31 486 GLY A O 1
ATOM 3573 N N . ASN A 1 487 ? 3.058 -11.753 -25.921 1.00 77.06 487 ASN A N 1
ATOM 3574 C CA . ASN A 1 487 ? 1.929 -12.059 -26.801 1.00 77.06 487 ASN A CA 1
ATOM 3575 C C . ASN A 1 487 ? 1.851 -13.568 -27.040 1.00 77.06 487 ASN A C 1
ATOM 3577 O O . ASN A 1 487 ? 2.862 -14.269 -27.077 1.00 77.06 487 ASN A O 1
ATOM 3581 N N . TYR A 1 488 ? 0.637 -14.063 -27.249 1.00 66.94 488 TYR A N 1
ATOM 3582 C CA . TYR A 1 488 ? 0.414 -15.419 -27.713 1.00 66.94 488 TYR A CA 1
ATOM 3583 C C . TYR A 1 488 ? 0.413 -15.455 -29.245 1.00 66.94 488 TYR A C 1
ATOM 3585 O O . TYR A 1 488 ? -0.442 -14.868 -29.902 1.00 66.94 488 TYR A O 1
ATOM 3593 N N . ALA A 1 489 ? 1.377 -16.168 -29.826 1.00 61.62 489 ALA A N 1
ATOM 3594 C CA . ALA A 1 489 ? 1.667 -16.126 -31.257 1.00 61.62 489 ALA A CA 1
ATOM 3595 C C . ALA A 1 489 ? 0.486 -16.471 -32.188 1.00 61.62 489 ALA A C 1
ATOM 3597 O O . ALA A 1 489 ? 0.413 -15.948 -33.300 1.00 61.62 489 ALA A O 1
ATOM 3598 N N . ALA A 1 490 ? -0.433 -17.340 -31.754 1.00 63.62 490 ALA A N 1
ATOM 3599 C CA . ALA A 1 490 ? -1.577 -17.760 -32.566 1.00 63.62 490 ALA A CA 1
ATOM 3600 C C . ALA A 1 490 ? -2.766 -16.781 -32.511 1.00 63.62 490 ALA A C 1
ATOM 3602 O O . ALA A 1 490 ? -3.620 -16.823 -33.392 1.00 63.62 490 ALA A O 1
ATOM 3603 N N . GLU A 1 491 ? -2.804 -15.880 -31.524 1.00 65.56 491 GLU A N 1
ATOM 3604 C CA . GLU A 1 491 ? -3.808 -14.821 -31.413 1.00 65.56 491 GLU A CA 1
ATOM 3605 C C . GLU A 1 491 ? -3.157 -13.546 -30.877 1.00 65.56 491 GLU A C 1
ATOM 3607 O O . GLU A 1 491 ? -2.989 -13.382 -29.673 1.00 65.56 491 GLU A O 1
ATOM 3612 N N . ALA A 1 492 ? -2.822 -12.609 -31.766 1.00 57.38 492 ALA A N 1
ATOM 3613 C CA . ALA A 1 492 ? -2.104 -11.381 -31.406 1.00 57.38 492 ALA A CA 1
ATOM 3614 C C . ALA A 1 492 ? -2.833 -10.481 -30.379 1.00 57.38 492 ALA A C 1
ATOM 3616 O O . ALA A 1 492 ? -2.226 -9.563 -29.830 1.00 57.38 492 ALA A O 1
ATOM 3617 N N . THR A 1 493 ? -4.124 -10.720 -30.123 1.00 64.25 493 THR A N 1
ATOM 3618 C CA . THR A 1 493 ? -4.924 -10.050 -29.082 1.00 64.25 493 THR A CA 1
ATOM 3619 C C . THR A 1 493 ? -4.811 -10.709 -27.709 1.00 64.25 493 THR A C 1
ATOM 3621 O O . THR A 1 493 ? -5.124 -10.071 -26.708 1.00 64.25 493 THR A O 1
ATOM 3624 N N . SER A 1 494 ? -4.371 -11.965 -27.657 1.00 68.50 494 SER A N 1
ATOM 3625 C CA . SER A 1 494 ? -4.195 -12.736 -26.432 1.00 68.50 494 SER A CA 1
ATOM 3626 C C . SER A 1 494 ? -2.797 -12.474 -25.881 1.00 68.50 494 SER A C 1
ATOM 3628 O O . SER A 1 494 ? -1.783 -12.736 -26.529 1.00 68.50 494 SER A O 1
ATOM 3630 N N . VAL A 1 495 ? -2.742 -11.915 -24.678 1.00 78.12 495 VAL A N 1
ATOM 3631 C CA . VAL A 1 495 ? -1.500 -11.535 -24.000 1.00 78.12 495 VAL A CA 1
ATOM 3632 C C . VAL A 1 495 ? -1.418 -12.210 -22.640 1.00 78.12 495 VAL A C 1
ATOM 3634 O O . VAL A 1 495 ? -2.430 -12.440 -21.981 1.00 78.12 495 VAL A O 1
ATOM 3637 N N . ILE A 1 496 ? -0.199 -12.545 -22.237 1.00 81.31 496 ILE A N 1
ATOM 3638 C CA . ILE A 1 496 ? 0.100 -13.174 -20.954 1.00 81.31 496 ILE A CA 1
ATOM 3639 C C . ILE A 1 496 ? 0.922 -12.182 -20.143 1.00 81.31 496 ILE A C 1
ATOM 3641 O O . ILE A 1 496 ? 1.917 -11.648 -20.637 1.00 81.31 496 ILE A O 1
ATOM 3645 N N . GLY A 1 497 ? 0.494 -11.941 -18.909 1.00 86.69 497 GLY A N 1
ATOM 3646 C CA . GLY A 1 497 ? 1.167 -11.081 -17.948 1.00 86.69 497 GLY A CA 1
ATOM 3647 C C . GLY A 1 497 ? 1.704 -11.917 -16.802 1.00 86.69 497 GLY A C 1
ATOM 3648 O O . GLY A 1 497 ? 1.015 -12.820 -16.336 1.00 86.69 497 GLY A O 1
ATOM 3649 N N . GLU A 1 498 ? 2.914 -11.611 -16.356 1.00 90.19 498 GLU A N 1
ATOM 3650 C CA . GLU A 1 498 ? 3.544 -12.246 -15.201 1.00 90.19 498 GLU A CA 1
ATOM 3651 C C . GLU A 1 498 ? 4.299 -11.186 -14.400 1.00 90.19 498 GLU A C 1
ATOM 3653 O O . GLU A 1 498 ? 4.914 -10.280 -14.967 1.00 90.19 498 GLU A O 1
ATOM 3658 N N . SER A 1 499 ? 4.294 -11.324 -13.077 1.00 94.06 499 SER A N 1
ATOM 3659 C CA . SER A 1 499 ? 5.099 -10.481 -12.198 1.00 94.06 499 SER A CA 1
ATOM 3660 C C . SER A 1 499 ? 6.186 -11.297 -11.525 1.00 94.06 499 SER A C 1
ATOM 3662 O O . SER A 1 499 ? 5.896 -12.247 -10.802 1.00 94.06 499 SER A O 1
ATOM 3664 N N . ILE A 1 500 ? 7.433 -10.865 -11.671 1.00 94.00 500 ILE A N 1
ATOM 3665 C CA . ILE A 1 500 ? 8.585 -11.490 -11.026 1.00 94.00 500 ILE A CA 1
ATOM 3666 C C . ILE A 1 500 ? 9.059 -10.591 -9.877 1.00 94.00 500 ILE A C 1
ATOM 3668 O O . ILE A 1 500 ? 9.431 -9.439 -10.123 1.00 94.00 500 ILE A O 1
ATOM 3672 N N . PRO A 1 501 ? 9.068 -11.067 -8.619 1.00 93.50 501 PRO A N 1
ATOM 3673 C CA . PRO A 1 501 ? 9.622 -10.307 -7.503 1.00 93.50 501 PRO A CA 1
ATOM 3674 C C . PRO A 1 501 ? 11.084 -9.925 -7.751 1.00 93.50 501 PRO A C 1
ATOM 3676 O O . PRO A 1 501 ? 11.865 -10.736 -8.246 1.00 93.50 501 PRO A O 1
ATOM 3679 N N . HIS A 1 502 ? 11.477 -8.709 -7.370 1.00 94.50 502 HIS A N 1
ATOM 3680 C CA . HIS A 1 502 ? 12.894 -8.336 -7.397 1.00 94.50 502 HIS A CA 1
ATOM 3681 C C . HIS A 1 502 ? 13.688 -9.161 -6.387 1.00 94.50 502 HIS A C 1
ATOM 3683 O O . HIS A 1 502 ? 13.229 -9.423 -5.273 1.00 94.50 502 HIS A O 1
ATOM 3689 N N . THR A 1 503 ? 14.929 -9.484 -6.740 1.00 93.19 503 THR A N 1
ATOM 3690 C CA . THR A 1 503 ? 15.919 -9.925 -5.758 1.00 93.19 503 THR A CA 1
ATOM 3691 C C . THR A 1 503 ? 16.556 -8.697 -5.119 1.00 93.19 503 THR A C 1
ATOM 3693 O O . THR A 1 503 ? 17.179 -7.886 -5.805 1.00 93.19 503 THR A O 1
ATOM 3696 N N . PHE A 1 504 ? 16.406 -8.554 -3.802 1.00 88.62 504 PHE A N 1
ATOM 3697 C CA . PHE A 1 504 ? 16.967 -7.437 -3.043 1.00 88.62 504 PHE A CA 1
ATOM 3698 C C . PHE A 1 504 ? 18.288 -7.836 -2.386 1.00 88.62 504 PHE A C 1
ATOM 3700 O O . PHE A 1 504 ? 18.333 -8.757 -1.569 1.00 88.62 504 PHE A O 1
ATOM 3707 N N . THR A 1 505 ? 19.353 -7.090 -2.668 1.00 83.88 505 THR A N 1
ATOM 3708 C CA . THR A 1 505 ? 20.596 -7.184 -1.900 1.00 83.88 505 THR A CA 1
ATOM 3709 C C . THR A 1 505 ? 20.472 -6.281 -0.684 1.00 83.88 505 THR A C 1
ATOM 3711 O O . THR A 1 505 ? 20.578 -5.059 -0.786 1.00 83.88 505 THR A O 1
ATOM 3714 N N . ARG A 1 506 ? 20.229 -6.883 0.479 1.00 75.62 506 ARG A N 1
ATOM 3715 C CA . ARG A 1 506 ? 20.261 -6.197 1.776 1.00 75.62 506 ARG A CA 1
ATOM 3716 C C . ARG A 1 506 ? 21.597 -6.473 2.448 1.00 75.62 506 ARG A C 1
ATOM 3718 O O . ARG A 1 506 ? 22.149 -7.561 2.279 1.00 75.62 506 ARG A O 1
ATOM 3725 N N . ASN A 1 507 ? 22.154 -5.482 3.143 1.00 57.66 507 ASN A N 1
ATOM 3726 C CA . ASN A 1 507 ? 23.469 -5.658 3.754 1.00 57.66 507 ASN A CA 1
ATOM 3727 C C . ASN A 1 507 ? 23.420 -6.753 4.818 1.00 57.66 507 ASN A C 1
ATOM 3729 O O . ASN A 1 507 ? 22.589 -6.720 5.723 1.00 57.66 507 ASN A O 1
ATOM 3733 N N . ARG A 1 508 ? 24.314 -7.720 4.617 1.00 44.25 508 ARG A N 1
ATOM 3734 C CA . ARG A 1 508 ? 24.560 -8.919 5.412 1.00 44.25 508 ARG A CA 1
ATOM 3735 C C . ARG A 1 508 ? 25.676 -8.711 6.422 1.00 44.25 508 ARG A C 1
ATOM 3737 O O . ARG A 1 508 ? 26.483 -7.777 6.221 1.00 44.25 508 ARG A O 1
#

pLDDT: mean 75.63, std 22.11, range [25.75, 98.56]

Mean predicted aligned error: 11.39 Å

Solvent-accessible surface area (backbone atoms only — not comparable to full-atom values): 26605 Å² total; per-residue (Å²): 142,84,83,86,82,78,82,78,80,82,78,80,77,84,82,76,84,75,85,71,91,61,78,70,40,15,25,70,31,89,82,47,59,50,5,31,32,35,40,33,46,66,42,40,23,40,86,52,24,27,20,38,42,40,40,32,36,73,36,91,54,32,33,34,30,39,40,37,36,26,22,17,59,68,53,47,74,27,41,62,33,33,36,36,38,25,52,63,27,67,46,46,40,34,36,29,44,48,98,87,60,44,27,23,41,37,60,91,52,59,60,33,42,45,72,68,77,48,91,89,32,42,74,51,47,18,62,58,32,62,92,39,42,60,71,46,49,26,32,20,30,37,42,38,37,48,23,12,28,54,64,40,64,66,38,53,57,13,30,29,66,56,98,84,35,39,70,31,54,63,35,53,57,48,30,51,77,72,60,49,31,40,67,28,23,42,32,25,31,50,81,84,39,79,36,76,78,50,66,21,42,43,35,37,33,33,80,39,14,41,37,60,41,31,34,44,32,33,65,85,50,70,26,46,29,57,45,66,39,56,30,28,17,37,45,35,74,84,47,10,32,40,50,49,52,82,38,73,50,39,38,68,39,72,40,81,15,14,33,65,40,55,25,21,36,48,70,35,86,91,42,85,43,78,45,68,53,96,62,63,100,79,62,91,60,56,60,38,80,80,90,63,72,62,65,64,37,58,80,80,55,93,69,43,45,46,30,49,44,49,39,44,60,29,55,35,49,56,35,23,21,30,28,41,33,49,72,44,37,34,44,59,80,90,45,47,77,10,26,22,18,22,35,42,44,21,30,89,34,42,63,69,39,44,38,40,37,88,44,75,46,70,47,62,51,92,84,74,80,52,80,35,45,37,53,24,50,49,98,85,54,81,39,33,45,40,39,41,40,35,31,37,88,81,74,51,75,47,68,61,66,35,75,94,71,74,80,86,71,91,66,85,50,65,44,69,44,72,38,29,41,34,36,42,15,50,39,50,60,93,61,91,66,71,35,66,50,74,40,48,94,72,46,44,72,42,64,33,96,56,49,44,32,38,36,37,42,28,41,56,78,63,89,66,95,66,80,91,55,87,75,35,59,56,36,25,30,53,46,46,31,30,37,36,30,36,40,38,60,93,41,84,69,43,44,48,42,43,51,46,72,51,46,67,45,49,78,88

Secondary structure (DSSP, 8-state):
-------------------------BEE-TTSSSBSEEEEEEEE-STTEEEEEEEEE-SSS-EEEEEEEEETTT--EEEEEEEEEPTT-EEEEEEEE-TTS-EEEE----SEEESPPPTT-EE---TTBTT--TTGGGEEEEEEEEEEEE--HHHHHHHSEETTEES-THHHHHHHHTTSS--B-SSEEETTEEE-S-PPSSEES----EEEEEEEEETTTTEEEEE--EEEE-S-SSS--B--TT-TTTTT-S-TT-----EEEEEETTEEEEEE-S--TT----SSGGG--S--BTTS-----S--B---HHHHHHHEESEEEEEEE---TTSTT-EEEEEEEE-TTGGGT-S--S--EEE--TTT----EEE---SS--PEEEEEEEEETTS-EEE-PPP-PPSSP-S---EEE-SSEEEEEEEETT-----SSS--TTEEEEEESSSEEEEEEE-----------TTS--SEE-EEEEEEEEEETTEEEEEEEEEEEPEEE---

Radius of gyration: 23.71 Å; Cα contacts (8 Å, |Δi|>4): 1368; chains: 1; bounding box: 60×89×60 Å

Sequence (508 aa):
MFKKTKIAAATVALLSVAAVQNASAVAIDESGQNAQVLVFPYYNTNNGFQSAYNIRNTTNQTKAVKVRIRESKLSNDVLDFNVYMSPQDHFSFTLAPNTTGQAVISTNDTTCTFPAIPAAGQVLKGTVYTNTTDADTREGYVEVIEMGVVTETTVISGVKHASGTPANCGAVKTAWTTGLFTEGGANSIVGGVNDTTNPPKGIKAPGGGLSGWSFLLDVNKGNANVAMPVAIRNYQTTIGQHYLSSNYHTFLLPSLASGNVLDSTVMNNAGLASITTPFGPTADYVLTPAGKAEVALANGSINVPDSSGINAYPIAHVLAATAITNDYLVTSLTTPDAAGTDWVITFPMRKHGIFSSTQTSNIVSPTTGIASVIINANSTATDIKMGGAFYNREEAQNVITGGDEFSPVSTSPVDILPREVNILSFGLKGGTTASRVLNSSYTKNYGVDYMNGWGTILLDASATNDTASFAKIKGVPVIGFAAIRGNYAAEATSVIGESIPHTFTRNR